Protein AF-A0A936I5L5-F1 (afdb_monomer_lite)

Foldseek 3Di:
DDPPPDDDDFADAALVRRGVDDQHFQDADPLPDPQFDSWHQHNNSHTDGAGQALVRRRVDDQHFADADCLVDPQFDRFHQHNVSDTDGWGDAALVRHRVDPQHFQDDDPLPDPQFDPWHQHNVSHTDGAGQALVRDRVDDQHFADADPLPDPQFDPWGQHNVSRTDGAGQALVRRRVDDQHFADADCLVDPQFDRWHQHNVSRTDGFGDQALVRHTVDPQHFQDDDPLPDPQFDPWHQHNVSHTDGAGQALVRRRVDDQHFADADPLPDPQFDPWHQHNNSRTDGAGQALVRDRVDDQHFPDADCLVDPQFPRWHQHNVSRTDGFGDAALVRHRVDPQHFQDADPLPDPQFDRWHQHNVSHTDGAGQALVRDRVDDLHFADFDCLVDPQFPRWHQHNVSHTDGFGDAAPVRHRPDPRHPPDDDDDDDDDDDDDDDDDDDDDDDD

Radius of gyration: 100.57 Å; chains: 1; bounding box: 207×75×296 Å

Secondary structure (DSSP, 8-state):
---TT----PPPB-TTS-BT-S--TTSB---S-TTEEEEEE-TTS-EEEEEB-TTS-BT-S--TTSB---S-TT-EEEEE-TTS-EEEEPPB-TTS-BT-S--TTSB---S-TTEEEEEE-TTS-EEEEEB-TTS-BT-S--TTSB---S-TTEEEEEE-TTS-EEEEEB-TTS-BT-S--TTSB---S-TTEEEEEE-TTS-EEEEEPB-TTS-BT-S--TTSB---S-TTEEEEEE-TTS-EEEEEB-TTS-BT-S--TTSB---S-TTEEEEEE-TTS-EEEEEB-TTS-BT-S--TTSB---S-TTEEEEEE-TTS-EEEEEPB-TTS-BT-S--TTSB-----TTEEEEEE-TTS-EEEEEB-TTS-BT-S--TTSB---S-TTEEEEEE-TTS-EEEEEPB-TTS-BT-S--TT------------------------

Sequence (444 aa):
MYDANCVCAGQLIDCLGVPGGAALPGTGCDDGLATTGNDVYDANCVCAGQLIDCLGVPGGAALPGTACDDLNPNSTNDTWSANCVCAGTLPNDCLGVPGGPAQPGTPCDDGLATTGNDVYQANCTCAGELIDCLGVPGGAALPGTACDDGLATTGNDVYGANCVCAGQLIDCLGVPGGAALPGTACDDNNPNSSNDVYGANCVCAGQFANDCLGVPGGPAQPGTPCDDGLATTGNDTWSANCVCEGQLIDCLGVPGGAALPGTACDDGLATTGNDVYGANCVCAGQLIDCLGVPGGAALPGTACDDNNPNSSNDVYGANCVCAGTLANDCLGVPGGPAQPGTPCDDGLATTGNDTWSANCVCAGLLIDCEGVAGGSALPGTACDDGNAGTANDTWSANCVCAGAAANDCLGVPGGPAQPGTSCDDGLPPPATIPGAPTACAKVN

pLDDT: mean 83.91, std 12.55, range [34.62, 96.75]

Structure (mmCIF, N/CA/C/O backbone):
data_AF-A0A936I5L5-F1
#
_entry.id   AF-A0A936I5L5-F1
#
loop_
_atom_site.group_PDB
_atom_site.id
_atom_site.type_symbol
_atom_site.label_atom_id
_atom_site.label_alt_id
_atom_site.label_comp_id
_atom_site.label_asym_id
_atom_site.label_entity_id
_atom_site.label_seq_id
_atom_site.pdbx_PDB_ins_code
_atom_site.Cartn_x
_atom_site.Cartn_y
_atom_site.Cartn_z
_atom_site.occupancy
_atom_site.B_iso_or_equiv
_atom_site.auth_seq_id
_atom_site.auth_comp_id
_atom_site.auth_asym_id
_atom_site.auth_atom_id
_atom_site.pdbx_PDB_model_num
ATOM 1 N N . MET A 1 1 ? -95.840 1.438 150.783 1.00 42.47 1 MET A N 1
ATOM 2 C CA . MET A 1 1 ? -96.775 1.394 151.931 1.00 42.47 1 MET A CA 1
ATOM 3 C C . MET A 1 1 ? -96.728 2.743 152.630 1.00 42.47 1 MET A C 1
ATOM 5 O O . MET A 1 1 ? -95.671 3.355 152.629 1.00 42.47 1 MET A O 1
ATOM 9 N N . TYR A 1 2 ? -97.886 3.218 153.084 1.00 43.47 2 TYR A N 1
ATOM 10 C CA . TYR A 1 2 ? -98.334 4.617 153.057 1.00 43.47 2 TYR A CA 1
ATOM 11 C C . TYR A 1 2 ? -98.387 5.258 154.455 1.00 43.47 2 TYR A C 1
ATOM 13 O O . TYR A 1 2 ? -98.542 4.536 155.439 1.00 43.47 2 TYR A O 1
ATOM 21 N N . ASP A 1 3 ? -98.306 6.592 154.538 1.00 61.50 3 ASP A N 1
ATOM 22 C CA . ASP A 1 3 ? -98.650 7.351 155.749 1.00 61.50 3 ASP A CA 1
ATOM 23 C C . ASP A 1 3 ? -100.172 7.572 155.872 1.00 61.50 3 ASP A C 1
ATOM 25 O O . ASP A 1 3 ? -100.956 7.088 155.049 1.00 61.50 3 ASP A O 1
ATOM 29 N N . ALA A 1 4 ? -100.589 8.289 156.922 1.00 52.69 4 ALA A N 1
ATOM 30 C CA . ALA A 1 4 ? -101.983 8.464 157.329 1.00 52.69 4 ALA A CA 1
ATOM 31 C C . ALA A 1 4 ? -102.921 9.115 156.280 1.00 52.69 4 ALA A C 1
ATOM 33 O O . ALA A 1 4 ? -104.102 9.259 156.582 1.00 52.69 4 ALA A O 1
ATOM 34 N N . ASN A 1 5 ? -102.447 9.462 155.070 1.00 62.66 5 ASN A N 1
ATOM 35 C CA . ASN A 1 5 ? -103.253 10.053 153.990 1.00 62.66 5 ASN A CA 1
ATOM 36 C C . ASN A 1 5 ? -103.140 9.370 152.596 1.00 62.66 5 ASN A C 1
ATOM 38 O O . ASN A 1 5 ? -103.572 9.960 151.609 1.00 62.66 5 ASN A O 1
ATOM 42 N N . CYS A 1 6 ? -102.634 8.134 152.478 1.00 52.62 6 CYS A N 1
ATOM 43 C CA . CYS A 1 6 ? -102.829 7.245 151.304 1.00 52.62 6 CYS A CA 1
ATOM 44 C C . CYS A 1 6 ? -102.639 7.840 149.868 1.00 52.62 6 CYS A C 1
ATOM 46 O O . CYS A 1 6 ? -103.594 7.887 149.092 1.00 52.62 6 CYS A O 1
ATOM 48 N N . VAL A 1 7 ? -101.400 8.158 149.441 1.00 53.16 7 VAL A N 1
ATOM 49 C CA . VAL A 1 7 ? -101.018 8.359 148.009 1.00 53.16 7 VAL A CA 1
ATOM 50 C C . VAL A 1 7 ? -99.809 7.491 147.587 1.00 53.16 7 VAL A C 1
ATOM 52 O O . VAL A 1 7 ? -98.846 7.364 148.340 1.00 53.16 7 VAL A O 1
ATOM 55 N N . CYS A 1 8 ? -99.881 6.850 146.402 1.00 43.16 8 CYS A N 1
ATOM 56 C CA . CYS A 1 8 ? -98.938 5.831 145.894 1.00 43.16 8 CYS A CA 1
ATOM 57 C C . CYS A 1 8 ? -97.943 6.419 144.891 1.00 43.16 8 CYS A C 1
ATOM 59 O O . CYS A 1 8 ? -98.369 7.066 143.938 1.00 43.16 8 CYS A O 1
ATOM 61 N N . ALA A 1 9 ? -96.656 6.096 145.026 1.00 53.78 9 ALA A N 1
ATOM 62 C CA . ALA A 1 9 ? -95.667 6.254 143.962 1.00 53.78 9 ALA A CA 1
ATOM 63 C C . ALA A 1 9 ? -95.043 4.881 143.654 1.00 53.78 9 ALA A C 1
ATOM 65 O O . ALA A 1 9 ? -94.424 4.274 144.528 1.00 53.78 9 ALA A O 1
ATOM 66 N N . GLY A 1 10 ? -95.249 4.375 142.433 1.00 59.03 10 GLY A N 1
ATOM 67 C CA . GLY A 1 10 ? -94.586 3.177 141.901 1.00 59.03 10 GLY A CA 1
ATOM 68 C C . GLY A 1 10 ? -93.343 3.546 141.085 1.00 59.03 10 GLY A C 1
ATOM 69 O O . GLY A 1 10 ? -93.296 4.620 140.492 1.00 59.03 10 GLY A O 1
ATOM 70 N N . GLN A 1 11 ? -92.335 2.671 141.071 1.00 66.12 11 GLN A N 1
ATOM 71 C CA . GLN A 1 11 ? -91.099 2.834 140.292 1.00 66.12 11 GLN A CA 1
ATOM 72 C C . GLN A 1 11 ? -91.207 2.139 138.922 1.00 66.12 11 GLN A C 1
ATOM 74 O O . GLN A 1 11 ? -91.893 1.125 138.796 1.00 66.12 11 GLN A O 1
ATOM 79 N N . LEU A 1 12 ? -90.528 2.691 137.909 1.00 71.25 12 LEU A N 1
ATOM 80 C CA . LEU A 1 12 ? -90.440 2.147 136.545 1.00 71.25 12 LEU A CA 1
ATOM 81 C C . LEU A 1 12 ? -89.649 0.820 136.530 1.00 71.25 12 LEU A C 1
ATOM 83 O O . LEU A 1 12 ? -88.666 0.697 137.258 1.00 71.25 12 LEU A O 1
ATOM 87 N N . ILE A 1 13 ? -90.070 -0.153 135.714 1.00 78.31 13 ILE A N 1
ATOM 88 C CA . ILE A 1 13 ? -89.390 -1.449 135.513 1.00 78.31 13 ILE A CA 1
ATOM 89 C C . ILE A 1 13 ? -88.448 -1.343 134.302 1.00 78.31 13 ILE A C 1
ATOM 91 O O . ILE A 1 13 ? -88.848 -0.780 133.285 1.00 78.31 13 ILE A O 1
ATOM 95 N N . ASP A 1 14 ? -87.218 -1.850 134.417 1.00 83.06 14 ASP A N 1
ATOM 96 C CA . ASP A 1 14 ? -86.221 -1.851 133.336 1.00 83.06 14 ASP A CA 1
ATOM 97 C C . ASP A 1 14 ? -86.415 -3.011 132.327 1.00 83.06 14 ASP A C 1
ATOM 99 O O . ASP A 1 14 ? -87.288 -3.866 132.494 1.00 83.06 14 ASP A O 1
ATOM 103 N N . CYS A 1 15 ? -85.607 -3.056 131.265 1.00 84.12 15 CYS A N 1
ATOM 104 C CA . CYS A 1 15 ? -85.666 -4.052 130.188 1.00 84.12 15 CYS A CA 1
ATOM 105 C C . CYS A 1 15 ? -85.334 -5.487 130.620 1.00 84.12 15 CYS A C 1
ATOM 107 O O . CYS A 1 15 ? -85.591 -6.422 129.864 1.00 84.12 15 CYS A O 1
ATOM 109 N N . LEU A 1 16 ? -84.819 -5.684 131.837 1.00 83.44 16 LEU A N 1
ATOM 110 C CA . LEU A 1 16 ? -84.604 -6.999 132.444 1.00 83.44 16 LEU A CA 1
ATOM 111 C C . LEU A 1 16 ? -85.686 -7.349 133.480 1.00 83.44 16 LEU A C 1
ATOM 113 O O . LEU A 1 16 ? -85.588 -8.370 134.162 1.00 83.44 16 LEU A O 1
ATOM 117 N N . GLY A 1 17 ? -86.736 -6.531 133.599 1.00 80.81 17 GLY A N 1
ATOM 118 C CA . GLY A 1 17 ? -87.852 -6.775 134.508 1.00 80.81 17 GLY A CA 1
ATOM 119 C C . GLY A 1 17 ? -87.592 -6.344 135.955 1.00 80.81 17 GLY A C 1
ATOM 120 O O . GLY A 1 17 ? -88.337 -6.754 136.848 1.00 80.81 17 GLY A O 1
ATOM 121 N N . VAL A 1 18 ? -86.572 -5.515 136.215 1.00 80.88 18 VAL A N 1
ATOM 122 C CA . VAL A 1 18 ? -86.185 -5.068 137.562 1.00 80.88 18 VAL A CA 1
ATOM 123 C C . VAL A 1 18 ? -86.748 -3.665 137.856 1.00 80.88 18 VAL A C 1
ATOM 125 O O . VAL A 1 18 ? -86.407 -2.705 137.160 1.00 80.88 18 VAL A O 1
ATOM 128 N N . PRO A 1 19 ? -87.590 -3.483 138.898 1.00 78.44 19 PRO A N 1
ATOM 129 C CA . PRO A 1 19 ? -88.039 -2.156 139.327 1.00 78.44 19 PRO A CA 1
ATOM 130 C C . PRO A 1 19 ? -86.857 -1.272 139.758 1.00 78.44 19 PRO A C 1
ATOM 132 O O . PRO A 1 19 ? -86.114 -1.630 140.670 1.00 78.44 19 PRO A O 1
ATOM 135 N N . GLY A 1 20 ? -86.681 -0.121 139.104 1.00 74.88 20 GLY A N 1
ATOM 136 C CA . GLY A 1 20 ? -85.562 0.801 139.334 1.00 74.88 20 GLY A CA 1
ATOM 137 C C . GLY A 1 20 ? -84.211 0.338 138.769 1.00 74.88 20 GLY A C 1
ATOM 138 O O . GLY A 1 20 ? -83.185 0.901 139.150 1.00 74.88 20 GLY A O 1
ATOM 139 N N . GLY A 1 21 ? -84.196 -0.684 137.909 1.00 79.44 21 GLY A N 1
ATOM 140 C CA . GLY A 1 21 ? -82.977 -1.208 137.295 1.00 79.44 21 GLY A CA 1
ATOM 141 C C . GLY A 1 21 ? -82.377 -0.295 136.215 1.00 79.44 21 GLY A C 1
ATOM 142 O O . GLY A 1 21 ? -83.000 0.663 135.755 1.00 79.44 21 GLY A O 1
ATOM 143 N N . ALA A 1 22 ? -81.119 -0.566 135.857 1.00 80.62 22 ALA A N 1
ATOM 144 C CA . ALA A 1 22 ? -80.325 0.287 134.974 1.00 80.62 22 ALA A CA 1
ATOM 145 C C . ALA A 1 22 ? -80.440 -0.077 133.485 1.00 80.62 22 ALA A C 1
ATOM 147 O O . ALA A 1 22 ? -79.975 0.704 132.662 1.00 80.62 22 ALA A O 1
ATOM 148 N N . ALA A 1 23 ? -81.033 -1.221 133.123 1.00 82.56 23 ALA A N 1
ATOM 149 C CA . ALA A 1 23 ? -81.134 -1.660 131.731 1.00 82.56 23 ALA A CA 1
ATOM 150 C C . ALA A 1 23 ? -82.311 -0.963 131.029 1.00 82.56 23 ALA A C 1
ATOM 152 O O . ALA A 1 23 ? -83.380 -1.534 130.875 1.00 82.56 23 ALA A O 1
ATOM 153 N N . LEU A 1 24 ? -82.160 0.306 130.661 1.00 84.62 24 LEU A N 1
ATOM 154 C CA . LEU A 1 24 ? -83.194 1.089 129.967 1.00 84.62 24 LEU A CA 1
ATOM 155 C C . LEU A 1 24 ? -82.969 1.083 128.441 1.00 84.62 24 LEU A C 1
ATOM 157 O O . LEU A 1 24 ? -81.857 0.782 128.000 1.00 84.62 24 LEU A O 1
ATOM 161 N N . PRO A 1 25 ? -83.966 1.452 127.614 1.00 85.81 25 PRO A N 1
ATOM 162 C CA . PRO A 1 25 ? -83.738 1.687 126.189 1.00 85.81 25 PRO A CA 1
ATOM 163 C C . PRO A 1 25 ? -82.539 2.619 125.946 1.00 85.81 25 PRO A C 1
ATOM 165 O O . PRO A 1 25 ? -82.420 3.668 126.583 1.00 85.81 25 PRO A O 1
ATOM 168 N N . GLY A 1 26 ? -81.639 2.219 125.049 1.00 82.44 26 GLY A N 1
ATOM 169 C CA . GLY A 1 26 ? -80.364 2.883 124.762 1.00 82.44 26 GLY A CA 1
ATOM 170 C C . GLY A 1 26 ? -79.184 2.429 125.629 1.00 82.44 26 GLY A C 1
ATOM 171 O O . GLY A 1 26 ? -78.067 2.891 125.406 1.00 82.44 26 GLY A O 1
ATOM 172 N N . THR A 1 27 ? -79.393 1.537 126.603 1.00 88.12 27 THR A N 1
ATOM 173 C CA . THR A 1 27 ? -78.286 0.914 127.347 1.00 88.12 27 THR A CA 1
ATOM 174 C C . THR A 1 27 ? -77.692 -0.263 126.589 1.00 88.12 27 THR A C 1
ATOM 176 O O . THR A 1 27 ? -78.403 -0.954 125.860 1.00 88.12 27 THR A O 1
ATOM 179 N N . GLY A 1 28 ? -76.380 -0.460 126.755 1.00 87.12 28 GLY A N 1
ATOM 180 C CA . GLY A 1 28 ? -75.639 -1.527 126.092 1.00 87.12 28 GLY A CA 1
ATOM 181 C C . GLY A 1 28 ? -76.108 -2.916 126.521 1.00 87.12 28 GLY A C 1
ATOM 182 O O . GLY A 1 28 ? -76.381 -3.154 127.701 1.00 87.12 28 GLY A O 1
ATOM 183 N N . CYS A 1 29 ? -76.177 -3.823 125.559 1.00 87.38 29 CYS A N 1
ATOM 184 C CA . CYS A 1 29 ? -76.529 -5.225 125.728 1.00 87.38 29 CYS A CA 1
ATOM 185 C C . CYS A 1 29 ? -75.674 -6.088 124.778 1.00 87.38 29 CYS A C 1
ATOM 187 O O . CYS A 1 29 ? -74.744 -5.569 124.168 1.00 87.38 29 CYS A O 1
ATOM 189 N N . ASP A 1 30 ? -75.929 -7.394 124.721 1.00 86.44 30 ASP A N 1
ATOM 190 C CA . ASP A 1 30 ? -75.299 -8.326 123.774 1.00 86.44 30 ASP A CA 1
ATOM 191 C C . ASP A 1 30 ? -76.419 -9.183 123.166 1.00 86.44 30 ASP A C 1
ATOM 193 O O . ASP A 1 30 ? -77.140 -9.865 123.907 1.00 86.44 30 ASP A O 1
ATOM 197 N N . ASP A 1 31 ? -76.629 -9.078 121.851 1.00 84.06 31 ASP A N 1
ATOM 198 C CA . ASP A 1 31 ? -77.681 -9.810 121.131 1.00 84.06 31 ASP A CA 1
ATOM 199 C C . ASP A 1 31 ? -77.252 -11.233 120.716 1.00 84.06 31 ASP A C 1
ATOM 201 O O . ASP A 1 31 ? -78.068 -12.024 120.228 1.00 84.06 31 ASP A O 1
ATOM 205 N N . GLY A 1 32 ? -75.989 -11.593 120.971 1.00 84.75 32 GLY A N 1
ATOM 206 C CA . GLY A 1 32 ? -75.395 -12.895 120.693 1.00 84.75 32 GLY A CA 1
ATOM 207 C C . GLY A 1 32 ? -75.057 -13.145 119.221 1.00 84.75 32 GLY A C 1
ATOM 208 O O . GLY A 1 32 ? -74.622 -14.254 118.885 1.00 84.75 32 GLY A O 1
ATOM 209 N N . LEU A 1 33 ? -75.247 -12.169 118.328 1.00 85.50 33 LEU A N 1
ATOM 210 C CA . LEU A 1 33 ? -74.921 -12.290 116.911 1.00 85.50 33 LEU A CA 1
ATOM 211 C C . LEU A 1 33 ? -73.531 -11.708 116.634 1.00 85.50 33 LEU A C 1
ATOM 213 O O . LEU A 1 33 ? -73.301 -10.509 116.674 1.00 85.50 33 LEU A O 1
ATOM 217 N N . ALA A 1 34 ? -72.591 -12.561 116.223 1.00 82.81 34 ALA A N 1
ATOM 218 C CA . ALA A 1 34 ? -71.220 -12.135 115.908 1.00 82.81 34 ALA A CA 1
ATOM 219 C C . ALA A 1 34 ? -71.104 -11.157 114.714 1.00 82.81 34 ALA A C 1
ATOM 221 O O . ALA A 1 34 ? -70.020 -10.645 114.443 1.00 82.81 34 ALA A O 1
ATOM 222 N N . THR A 1 35 ? -72.188 -10.942 113.961 1.00 81.62 35 THR A N 1
ATOM 223 C CA . THR A 1 35 ? -72.249 -10.032 112.804 1.00 81.62 35 THR A CA 1
ATOM 224 C C . THR A 1 35 ? -72.729 -8.627 113.161 1.00 81.62 35 THR A C 1
ATOM 226 O O . THR A 1 35 ? -72.735 -7.753 112.295 1.00 81.62 35 THR A O 1
ATOM 229 N N . THR A 1 36 ? -73.162 -8.406 114.398 1.00 86.12 36 THR A N 1
ATOM 230 C CA . THR A 1 36 ? -73.614 -7.114 114.912 1.00 86.12 36 THR A CA 1
ATOM 231 C C . THR A 1 36 ? -72.720 -6.670 116.065 1.00 86.12 36 THR A C 1
ATOM 233 O O . THR A 1 36 ? -72.005 -7.462 116.674 1.00 86.12 36 THR A O 1
ATOM 236 N N . GLY A 1 37 ? -72.667 -5.362 116.289 1.00 84.81 37 GLY A N 1
ATOM 237 C CA . GLY A 1 37 ? -71.994 -4.781 117.440 1.00 84.81 37 GLY A CA 1
ATOM 238 C C . GLY A 1 37 ? -72.646 -3.467 117.849 1.00 84.81 37 GLY A C 1
ATOM 239 O O . GLY A 1 37 ? -73.520 -2.943 117.153 1.00 84.81 37 GLY A O 1
ATOM 240 N N . ASN A 1 38 ? -72.178 -2.901 118.966 1.00 85.12 38 ASN A N 1
ATOM 241 C CA . ASN A 1 38 ? -72.827 -1.768 119.638 1.00 85.12 38 ASN A CA 1
ATOM 242 C C . ASN A 1 38 ? -74.298 -2.054 119.979 1.00 85.12 38 ASN A C 1
ATOM 244 O O . ASN A 1 38 ? -75.164 -1.200 119.772 1.00 85.12 38 ASN A O 1
ATOM 248 N N . ASP A 1 39 ? -74.577 -3.254 120.483 1.00 89.31 39 ASP A N 1
ATOM 249 C CA . ASP A 1 39 ? -75.942 -3.682 120.759 1.00 89.31 39 ASP A CA 1
ATOM 250 C C . ASP A 1 39 ? -76.525 -2.856 121.901 1.00 89.31 39 ASP A C 1
ATOM 252 O O . ASP A 1 39 ? -75.911 -2.666 122.957 1.00 89.31 39 ASP A O 1
ATOM 256 N N . VAL A 1 40 ? -77.723 -2.329 121.671 1.00 89.94 40 VAL A N 1
ATOM 257 C CA . VAL A 1 40 ? -78.466 -1.550 122.659 1.00 89.94 40 VAL A CA 1
ATOM 258 C C . VAL A 1 40 ? -79.896 -2.047 122.737 1.00 89.94 40 VAL A C 1
ATOM 260 O O . VAL A 1 40 ? -80.466 -2.510 121.749 1.00 89.94 40 VAL A O 1
ATOM 263 N N . TYR A 1 41 ? -80.500 -1.924 123.916 1.00 87.88 41 TYR A N 1
ATOM 264 C CA . TYR A 1 41 ? -81.931 -2.166 124.050 1.00 87.88 41 TYR A CA 1
ATOM 265 C C . TYR A 1 41 ? -82.714 -1.103 123.276 1.00 87.88 41 TYR A C 1
ATOM 267 O O . TYR A 1 41 ? -82.532 0.096 123.500 1.00 87.88 41 TYR A O 1
ATOM 275 N N . ASP A 1 42 ? -83.604 -1.522 122.382 1.00 86.62 42 ASP A N 1
ATOM 276 C CA . ASP A 1 42 ? -84.517 -0.612 121.698 1.00 86.62 42 ASP A CA 1
ATOM 277 C C . ASP A 1 42 ? -85.648 -0.127 122.632 1.00 86.62 42 ASP A C 1
ATOM 279 O O . ASP A 1 42 ? -85.732 -0.485 123.810 1.00 86.62 42 ASP A O 1
ATOM 283 N N . ALA A 1 43 ? -86.554 0.706 122.110 1.00 84.62 43 ALA A N 1
ATOM 284 C CA . ALA A 1 43 ? -87.695 1.220 122.875 1.00 84.62 43 ALA A CA 1
ATOM 285 C C . ALA A 1 43 ? -88.667 0.125 123.369 1.00 84.62 43 ALA A C 1
ATOM 287 O O . ALA A 1 43 ? -89.467 0.390 124.265 1.00 84.62 43 ALA A O 1
ATOM 288 N N . ASN A 1 44 ? -88.592 -1.083 122.803 1.00 87.31 44 ASN A N 1
ATOM 289 C CA . ASN A 1 44 ? -89.370 -2.260 123.184 1.00 87.31 44 ASN A CA 1
ATOM 290 C C . ASN A 1 44 ? -88.544 -3.269 124.002 1.00 87.31 44 ASN A C 1
ATOM 292 O O . ASN A 1 44 ? -89.009 -4.388 124.221 1.00 87.31 44 ASN A O 1
ATOM 296 N N . CYS A 1 45 ? -87.348 -2.885 124.461 1.00 85.81 45 CYS A N 1
ATOM 297 C CA . CYS A 1 45 ? -86.427 -3.731 125.215 1.00 85.81 45 CYS A CA 1
ATOM 298 C C . CYS A 1 45 ? -85.918 -4.968 124.453 1.00 85.81 45 CYS A C 1
ATOM 300 O O . CYS A 1 45 ? -85.563 -5.974 125.066 1.00 85.81 45 CYS A O 1
ATOM 302 N N . VAL A 1 46 ? -85.832 -4.892 123.124 1.00 88.88 46 VAL A N 1
ATOM 303 C CA . VAL A 1 46 ? -85.125 -5.883 122.303 1.00 88.88 46 VAL A CA 1
ATOM 304 C C . VAL A 1 46 ? -83.661 -5.475 122.198 1.00 88.88 46 VAL A C 1
ATOM 306 O O . VAL A 1 46 ? -83.366 -4.338 121.837 1.00 88.88 46 VAL A O 1
ATOM 309 N N . CYS A 1 47 ? -82.749 -6.393 122.512 1.00 88.06 47 CYS A N 1
ATOM 310 C CA . CYS A 1 47 ? -81.327 -6.185 122.275 1.00 88.06 47 CYS A CA 1
ATOM 311 C C . CYS A 1 47 ? -81.008 -6.455 120.803 1.00 88.06 47 CYS A C 1
ATOM 313 O O . CYS A 1 47 ? -81.264 -7.560 120.324 1.00 88.06 47 CYS A O 1
ATOM 315 N N . ALA A 1 48 ? -80.499 -5.450 120.095 1.00 87.81 48 ALA A N 1
ATOM 316 C CA . ALA A 1 48 ? -80.041 -5.590 118.719 1.00 87.81 48 ALA A CA 1
ATOM 317 C C . ALA A 1 48 ? -78.882 -4.628 118.437 1.00 87.81 48 ALA A C 1
ATOM 319 O O . ALA A 1 48 ? -78.895 -3.480 118.896 1.00 87.81 48 ALA A O 1
ATOM 320 N N . GLY A 1 49 ? -77.906 -5.087 117.660 1.00 86.00 49 GLY A N 1
ATOM 321 C CA . GLY A 1 49 ? -76.778 -4.276 117.214 1.00 86.00 49 GLY A CA 1
ATOM 322 C C . GLY A 1 49 ? -76.871 -3.734 115.798 1.00 86.00 49 GLY A C 1
ATOM 323 O O . GLY A 1 49 ? -77.775 -4.028 115.013 1.00 86.00 49 GLY A O 1
ATOM 324 N N . GLN A 1 50 ? -75.879 -2.916 115.460 1.00 87.69 50 GLN A N 1
ATOM 325 C CA . GLN A 1 50 ? -75.639 -2.459 114.096 1.00 87.69 50 GLN A CA 1
ATOM 326 C C . GLN A 1 50 ? -74.784 -3.489 113.361 1.00 87.69 50 GLN A C 1
ATOM 328 O O . GLN A 1 50 ? -73.848 -4.037 113.942 1.00 87.69 50 GLN A O 1
ATOM 333 N N . LEU A 1 51 ? -75.074 -3.727 112.078 1.00 86.31 51 LEU A N 1
ATOM 334 C CA . LEU A 1 51 ? -74.272 -4.626 111.246 1.00 86.31 51 LEU A CA 1
ATOM 335 C C . LEU A 1 51 ? -72.807 -4.168 111.240 1.00 86.31 51 LEU A C 1
ATOM 337 O O . LEU A 1 51 ? -72.526 -2.992 111.001 1.00 86.31 51 LEU A O 1
ATOM 341 N N . ILE A 1 52 ? -71.893 -5.096 111.500 1.00 86.50 52 ILE A N 1
ATOM 342 C CA . ILE A 1 52 ? -70.454 -4.871 111.390 1.00 86.50 52 ILE A CA 1
ATOM 343 C C . ILE A 1 52 ? -70.081 -4.841 109.903 1.00 86.50 52 ILE A C 1
ATOM 345 O O . ILE A 1 52 ? -70.399 -5.770 109.160 1.00 86.50 52 ILE A O 1
ATOM 349 N N . ASP A 1 53 ? -69.437 -3.760 109.462 1.00 88.12 53 ASP A N 1
ATOM 350 C CA . ASP A 1 53 ? -68.969 -3.609 108.083 1.00 88.12 53 ASP A CA 1
ATOM 351 C C . ASP A 1 53 ? -67.692 -4.433 107.802 1.00 88.12 53 ASP A C 1
ATOM 353 O O . ASP A 1 53 ? -67.123 -5.073 108.689 1.00 88.12 53 ASP A O 1
ATOM 357 N N . CYS A 1 54 ? -67.205 -4.427 106.560 1.00 88.31 54 CYS A N 1
ATOM 358 C CA . CYS A 1 54 ? -66.028 -5.193 106.145 1.00 88.31 54 CYS A CA 1
ATOM 359 C C . CYS A 1 54 ? -64.704 -4.740 106.786 1.00 88.31 54 CYS A C 1
ATOM 361 O O . CYS A 1 54 ? -63.703 -5.447 106.668 1.00 88.31 54 CYS A O 1
ATOM 363 N N . LEU A 1 55 ? -64.686 -3.598 107.481 1.00 88.00 55 LEU A N 1
ATOM 364 C CA . LEU A 1 55 ? -63.550 -3.123 108.274 1.00 88.00 55 LEU A CA 1
ATOM 365 C C . LEU A 1 55 ? -63.709 -3.432 109.771 1.00 88.00 55 LEU A C 1
ATOM 367 O O . LEU A 1 55 ? -62.866 -3.028 110.574 1.00 88.00 55 LEU A O 1
ATOM 371 N N . GLY A 1 56 ? -64.758 -4.160 110.161 1.00 85.38 56 GLY A N 1
ATOM 372 C CA . GLY A 1 56 ? -65.015 -4.507 111.553 1.00 85.38 56 GLY A CA 1
ATOM 373 C C . GLY A 1 56 ? -65.692 -3.389 112.350 1.00 85.38 56 GLY A C 1
ATOM 374 O O . GLY A 1 56 ? -65.670 -3.434 113.580 1.00 85.38 56 GLY A O 1
ATOM 375 N N . VAL A 1 57 ? -66.283 -2.387 111.690 1.00 87.62 57 VAL A N 1
ATOM 376 C CA . VAL A 1 57 ? -66.927 -1.242 112.349 1.00 87.62 57 VAL A CA 1
ATOM 377 C C . VAL A 1 57 ? -68.449 -1.447 112.394 1.00 87.62 57 VAL A C 1
ATOM 379 O O . VAL A 1 57 ? -69.083 -1.496 111.336 1.00 87.62 57 VAL A O 1
ATOM 382 N N . PRO A 1 58 ? -69.079 -1.532 113.584 1.00 87.06 58 PRO A N 1
ATOM 383 C CA . PRO A 1 58 ? -70.537 -1.562 113.689 1.00 87.06 58 PRO A CA 1
ATOM 384 C C . PRO A 1 58 ? -71.158 -0.283 113.114 1.00 87.06 58 PRO A C 1
ATOM 386 O O . PRO A 1 58 ? -70.773 0.823 113.498 1.00 87.06 58 PRO A O 1
ATOM 389 N N . GLY A 1 59 ? -72.094 -0.433 112.172 1.00 82.44 59 GLY A N 1
ATOM 390 C CA . GLY A 1 59 ? -72.731 0.680 111.459 1.00 82.44 59 GLY A CA 1
ATOM 391 C C . GLY A 1 59 ? -71.835 1.371 110.426 1.00 82.44 59 GLY A C 1
ATOM 392 O O . GLY A 1 59 ? -72.168 2.465 109.966 1.00 82.44 59 GLY A O 1
ATOM 393 N N . GLY A 1 60 ? -70.693 0.769 110.083 1.00 86.69 60 GLY A N 1
ATOM 394 C CA . GLY A 1 60 ? -69.749 1.320 109.121 1.00 86.69 60 GLY A CA 1
ATOM 395 C C . GLY A 1 60 ? -70.240 1.270 107.667 1.00 86.69 60 GLY A C 1
ATOM 396 O O . GLY A 1 60 ? -71.217 0.602 107.323 1.00 86.69 60 GLY A O 1
ATOM 397 N N . ALA A 1 61 ? -69.574 2.038 106.802 1.00 87.38 61 ALA A N 1
ATOM 398 C CA . ALA A 1 61 ? -69.972 2.227 105.406 1.00 87.38 61 ALA A CA 1
ATOM 399 C C . ALA A 1 61 ? -69.325 1.223 104.433 1.00 87.38 61 ALA A C 1
ATOM 401 O O . ALA A 1 61 ? -69.707 1.205 103.264 1.00 87.38 61 ALA A O 1
ATOM 402 N N . ALA A 1 62 ? -68.356 0.412 104.876 1.00 89.31 62 ALA A N 1
ATOM 403 C CA . ALA A 1 62 ? -67.663 -0.562 104.031 1.00 89.31 62 ALA A CA 1
ATOM 404 C C . ALA A 1 62 ? -68.496 -1.844 103.880 1.00 89.31 62 ALA A C 1
ATOM 406 O O . ALA A 1 62 ? -68.181 -2.883 104.454 1.00 89.31 62 ALA A O 1
ATOM 407 N N . LEU A 1 63 ? -69.602 -1.765 103.146 1.00 88.81 63 LEU A N 1
ATOM 408 C CA . LEU A 1 63 ? -70.511 -2.889 102.924 1.00 88.81 63 LEU A CA 1
ATOM 409 C C . LEU A 1 63 ? -70.200 -3.590 101.593 1.00 88.81 63 LEU A C 1
ATOM 411 O O . LEU A 1 63 ? -69.678 -2.956 100.675 1.00 88.81 63 LEU A O 1
ATOM 415 N N . PRO A 1 64 ? -70.562 -4.876 101.423 1.00 89.75 64 PRO A N 1
ATOM 416 C CA . PRO A 1 64 ? -70.476 -5.529 100.123 1.00 89.75 64 PRO A CA 1
ATOM 417 C C . PRO A 1 64 ? -71.119 -4.690 99.004 1.00 89.75 64 PRO A C 1
ATOM 419 O O . PRO A 1 64 ? -72.263 -4.251 99.118 1.00 89.75 64 PRO A O 1
ATOM 422 N N . GLY A 1 65 ? -70.372 -4.467 97.924 1.00 85.31 65 GLY A N 1
ATOM 423 C CA . GLY A 1 65 ? -70.744 -3.634 96.781 1.00 85.31 65 GLY A CA 1
ATOM 424 C C . GLY A 1 65 ? -70.331 -2.162 96.881 1.00 85.31 65 GLY A C 1
ATOM 425 O O . GLY A 1 65 ? -70.440 -1.452 95.883 1.00 85.31 65 GLY A O 1
ATOM 426 N N . THR A 1 66 ? -69.839 -1.678 98.029 1.00 91.00 66 THR A N 1
ATOM 427 C CA . THR A 1 66 ? -69.281 -0.320 98.120 1.00 91.00 66 THR A CA 1
ATOM 428 C C . THR A 1 66 ? -67.850 -0.279 97.594 1.00 91.00 66 THR A C 1
ATOM 430 O O . THR A 1 66 ? -67.142 -1.288 97.613 1.00 91.00 66 THR A O 1
ATOM 433 N N . ALA A 1 67 ? -67.421 0.899 97.135 1.00 90.00 67 ALA A N 1
ATOM 434 C CA . ALA A 1 67 ? -66.065 1.106 96.641 1.00 90.00 67 ALA A CA 1
ATOM 435 C C . ALA A 1 67 ? -65.014 0.865 97.739 1.00 90.00 67 ALA A C 1
ATOM 437 O O . ALA A 1 67 ? -65.253 1.144 98.920 1.00 90.00 67 ALA A O 1
ATOM 438 N N . CYS A 1 68 ? -63.855 0.366 97.332 1.00 91.12 68 CYS A N 1
ATOM 439 C CA . CYS A 1 68 ? -62.673 0.175 98.165 1.00 91.12 68 CYS A CA 1
ATOM 440 C C . CYS A 1 68 ? -61.409 0.442 97.323 1.00 91.12 68 CYS A C 1
ATOM 442 O O . CYS A 1 68 ? -61.538 0.898 96.194 1.00 91.12 68 CYS A O 1
ATOM 444 N N . ASP A 1 69 ? -60.213 0.241 97.872 1.00 88.69 69 ASP A N 1
ATOM 445 C CA . ASP A 1 69 ? -58.941 0.303 97.133 1.00 88.69 69 ASP A CA 1
ATOM 446 C C . ASP A 1 69 ? -58.176 -0.982 97.466 1.00 88.69 69 ASP A C 1
ATOM 448 O O . ASP A 1 69 ? -57.852 -1.220 98.636 1.00 88.69 69 ASP A O 1
ATOM 452 N N . ASP A 1 70 ? -57.975 -1.851 96.473 1.00 86.69 70 ASP A N 1
ATOM 453 C CA . ASP A 1 70 ? -57.271 -3.129 96.646 1.00 86.69 70 ASP A CA 1
ATOM 454 C C . ASP A 1 70 ? -55.738 -2.983 96.545 1.00 86.69 70 ASP A C 1
ATOM 456 O O . ASP A 1 70 ? -55.003 -3.973 96.633 1.00 86.69 70 ASP A O 1
ATOM 460 N N . LEU A 1 71 ? -55.257 -1.739 96.419 1.00 87.50 71 LEU A N 1
ATOM 461 C CA . LEU A 1 71 ? -53.867 -1.323 96.241 1.00 87.50 71 LEU A CA 1
ATOM 462 C C . LEU A 1 71 ? -53.210 -1.861 94.964 1.00 87.50 71 LEU A C 1
ATOM 464 O O . LEU A 1 71 ? -51.988 -1.751 94.808 1.00 87.50 71 LEU A O 1
ATOM 468 N N . ASN A 1 72 ? -53.986 -2.423 94.036 1.00 82.50 72 ASN A N 1
ATOM 469 C CA . ASN A 1 72 ? -53.509 -2.798 92.720 1.00 82.50 72 ASN A CA 1
ATOM 470 C C . ASN A 1 72 ? -53.745 -1.633 91.743 1.00 82.50 72 ASN A C 1
ATOM 472 O O . ASN A 1 72 ? -54.862 -1.392 91.309 1.00 82.50 72 ASN A O 1
ATOM 476 N N . PRO A 1 73 ? -52.698 -0.924 91.292 1.00 81.81 73 PRO A N 1
ATOM 477 C CA . PRO A 1 73 ? -52.876 0.209 90.382 1.00 81.81 73 PRO A CA 1
ATOM 478 C C . PRO A 1 73 ? -53.399 -0.189 88.988 1.00 81.81 73 PRO A C 1
ATOM 480 O O . PRO A 1 73 ? -53.691 0.691 88.181 1.00 81.81 73 PRO A O 1
ATOM 483 N N . ASN A 1 74 ? -53.472 -1.491 88.678 1.00 79.94 74 ASN A N 1
ATOM 484 C CA . ASN A 1 74 ? -53.923 -2.010 87.386 1.00 79.94 74 ASN A CA 1
ATOM 485 C C . ASN A 1 74 ? -55.385 -2.480 87.387 1.00 79.94 74 ASN A C 1
ATOM 487 O O . ASN A 1 74 ? -55.907 -2.816 86.322 1.00 79.94 74 ASN A O 1
ATOM 491 N N . SER A 1 75 ? -56.032 -2.571 88.548 1.00 83.38 75 SER A N 1
ATOM 492 C CA . SER A 1 75 ? -57.457 -2.873 88.652 1.00 83.38 75 SER A CA 1
ATOM 493 C C . SER A 1 75 ? -58.277 -1.583 88.548 1.00 83.38 75 SER A C 1
ATOM 495 O O . SER A 1 75 ? -57.798 -0.465 88.735 1.00 83.38 75 SER A O 1
ATOM 497 N N . THR A 1 76 ? -59.532 -1.734 88.141 1.00 83.62 76 THR A N 1
ATOM 498 C CA . THR A 1 76 ? -60.520 -0.655 88.110 1.00 83.62 76 THR A CA 1
ATOM 499 C C . THR A 1 76 ? -61.814 -1.148 88.748 1.00 83.62 76 THR A C 1
ATOM 501 O O . THR A 1 76 ? -62.114 -2.343 88.690 1.00 83.62 76 THR A O 1
ATOM 504 N N . ASN A 1 77 ? -62.620 -0.238 89.301 1.00 86.50 77 ASN A N 1
ATOM 505 C CA . ASN A 1 77 ? -63.881 -0.558 89.988 1.00 86.50 77 ASN A CA 1
ATOM 506 C C . ASN A 1 77 ? -63.722 -1.515 91.184 1.00 86.50 77 ASN A C 1
ATOM 508 O O . ASN A 1 77 ? -64.462 -2.490 91.323 1.00 86.50 77 ASN A O 1
ATOM 512 N N . ASP A 1 78 ? -62.771 -1.212 92.056 1.00 90.19 78 ASP A N 1
ATOM 513 C CA . ASP A 1 78 ? -62.531 -1.920 93.309 1.00 90.19 78 ASP A CA 1
ATOM 514 C C . ASP A 1 78 ? -63.763 -1.859 94.216 1.00 90.19 78 ASP A C 1
ATOM 516 O O . ASP A 1 78 ? -64.226 -0.783 94.609 1.00 90.19 78 ASP A O 1
ATOM 520 N N . THR A 1 79 ? -64.321 -3.026 94.542 1.00 92.19 79 THR A N 1
ATOM 521 C CA . THR A 1 79 ? -65.502 -3.135 95.406 1.00 92.19 79 THR A CA 1
ATOM 522 C C . THR A 1 79 ? -65.330 -4.221 96.456 1.00 92.19 79 THR A C 1
ATOM 524 O O . THR A 1 79 ? -64.634 -5.219 96.253 1.00 92.19 79 THR A O 1
ATOM 527 N N . TRP A 1 80 ? -65.983 -4.040 97.603 1.00 90.44 80 TRP A N 1
ATOM 528 C CA . TRP A 1 80 ? -66.067 -5.089 98.613 1.00 90.44 80 TRP A CA 1
ATOM 529 C C . TRP A 1 80 ? -66.944 -6.235 98.111 1.00 90.44 80 TRP A C 1
ATOM 531 O O . TRP A 1 80 ? -68.108 -6.046 97.764 1.00 90.44 80 TRP A O 1
ATOM 541 N N . SER A 1 81 ? -66.415 -7.453 98.106 1.00 88.94 81 SER A N 1
ATOM 542 C CA . SER A 1 81 ? -67.207 -8.652 97.827 1.00 88.94 81 SER A CA 1
ATOM 543 C C . SER A 1 81 ? -68.132 -9.020 98.996 1.00 88.94 81 SER A C 1
ATOM 545 O O . SER A 1 81 ? -67.980 -8.533 100.115 1.00 88.94 81 SER A O 1
ATOM 547 N N . ALA A 1 82 ? -69.059 -9.957 98.764 1.00 86.50 82 ALA A N 1
ATOM 548 C CA . ALA A 1 82 ? -69.923 -10.520 99.810 1.00 86.50 82 ALA A CA 1
ATOM 549 C C . ALA A 1 82 ? -69.148 -11.173 100.974 1.00 86.50 82 ALA A C 1
ATOM 551 O O . ALA A 1 82 ? -69.687 -11.299 102.067 1.00 86.50 82 ALA A O 1
ATOM 552 N N . ASN A 1 83 ? -67.886 -11.553 100.744 1.00 87.38 83 ASN A N 1
ATOM 553 C CA . ASN A 1 83 ? -66.990 -12.124 101.751 1.00 87.38 83 ASN A CA 1
ATOM 554 C C . ASN A 1 83 ? -66.007 -11.087 102.323 1.00 87.38 83 ASN A C 1
ATOM 556 O O . ASN A 1 83 ? -64.981 -11.472 102.878 1.00 87.38 83 ASN A O 1
ATOM 560 N N . CYS A 1 84 ? -66.275 -9.788 102.147 1.00 88.38 84 CYS A N 1
ATOM 561 C CA . CYS A 1 84 ? -65.422 -8.699 102.623 1.00 88.38 84 CYS A CA 1
ATOM 562 C C . CYS A 1 84 ? -63.969 -8.773 102.131 1.00 88.38 84 CYS A C 1
ATOM 564 O O . CYS A 1 84 ? -63.023 -8.468 102.851 1.00 88.38 84 CYS A O 1
ATOM 566 N N . VAL A 1 85 ? -63.798 -9.145 100.864 1.00 90.19 85 VAL A N 1
ATOM 567 C CA . VAL A 1 85 ? -62.536 -8.987 100.130 1.00 90.19 85 VAL A CA 1
ATOM 568 C C . VAL A 1 85 ? -62.673 -7.782 99.214 1.00 90.19 85 VAL A C 1
ATOM 570 O O . VAL A 1 85 ? -63.601 -7.766 98.404 1.00 90.19 85 VAL A O 1
ATOM 573 N N . CYS A 1 86 ? -61.779 -6.806 99.347 1.00 89.94 86 CYS A N 1
ATOM 574 C CA . CYS A 1 86 ? -61.648 -5.707 98.401 1.00 89.94 86 CYS A CA 1
ATOM 575 C C . CYS A 1 86 ? -60.866 -6.186 97.174 1.00 89.94 86 CYS A C 1
ATOM 577 O O . CYS A 1 86 ? -59.739 -6.658 97.319 1.00 89.94 86 CYS A O 1
ATOM 579 N N . ALA A 1 87 ? -61.483 -6.120 95.996 1.00 87.19 87 ALA A N 1
ATOM 580 C CA . ALA A 1 87 ? -60.841 -6.459 94.732 1.00 87.19 87 ALA A CA 1
ATOM 581 C C . ALA A 1 87 ? -61.488 -5.676 93.584 1.00 87.19 87 ALA A C 1
ATOM 583 O O . ALA A 1 87 ? -62.710 -5.493 93.564 1.00 87.19 87 ALA A O 1
ATOM 584 N N . GLY A 1 88 ? -60.682 -5.250 92.618 1.00 83.94 88 GLY A N 1
ATOM 585 C CA . GLY A 1 88 ? -61.153 -4.660 91.371 1.00 83.94 88 GLY A CA 1
ATOM 586 C C . GLY A 1 88 ? -61.142 -5.605 90.178 1.00 83.94 88 GLY A C 1
ATOM 587 O O . GLY A 1 88 ? -60.774 -6.778 90.244 1.00 83.94 88 GLY A O 1
ATOM 588 N N . THR A 1 89 ? -61.565 -5.061 89.041 1.00 82.50 89 THR A N 1
ATOM 589 C CA . THR A 1 89 ? -61.569 -5.734 87.739 1.00 82.50 89 THR A CA 1
ATOM 590 C C . THR A 1 89 ? -60.369 -5.287 86.910 1.00 82.50 89 THR A C 1
ATOM 592 O O . THR A 1 89 ? -60.167 -4.092 86.692 1.00 82.50 89 THR A O 1
ATOM 595 N N . LEU A 1 90 ? -59.556 -6.240 86.446 1.00 79.12 90 LEU A N 1
ATOM 596 C CA . LEU A 1 90 ? -58.461 -5.958 85.514 1.00 79.12 90 LEU A CA 1
ATOM 597 C C . LEU A 1 90 ? -59.028 -5.707 84.104 1.00 79.12 90 LEU A C 1
ATOM 599 O O . LEU A 1 90 ? -59.946 -6.427 83.698 1.00 79.12 90 LEU A O 1
ATOM 603 N N . PRO A 1 91 ? -58.489 -4.745 83.331 1.00 79.94 91 PRO A N 1
ATOM 604 C CA . PRO A 1 91 ? -58.819 -4.600 81.919 1.00 79.94 91 PRO A CA 1
ATOM 605 C C . PRO A 1 91 ? -58.575 -5.900 81.144 1.00 79.94 91 PRO A C 1
ATOM 607 O O . PRO A 1 91 ? -57.627 -6.638 81.427 1.00 79.94 91 PRO A O 1
ATOM 610 N N . ASN A 1 92 ? -59.425 -6.169 80.153 1.00 83.75 92 ASN A N 1
ATOM 611 C CA . ASN A 1 92 ? -59.218 -7.286 79.237 1.00 83.75 92 ASN A CA 1
ATOM 612 C C . ASN A 1 92 ? -57.977 -7.041 78.374 1.00 83.75 92 ASN A C 1
ATOM 614 O O . ASN A 1 92 ? -57.772 -5.933 77.878 1.00 83.75 92 ASN A O 1
ATOM 618 N N . ASP A 1 93 ? -57.187 -8.089 78.165 1.00 86.06 93 ASP A N 1
ATOM 619 C CA . ASP A 1 93 ? -56.151 -8.119 77.139 1.00 86.06 93 ASP A CA 1
ATOM 620 C C . ASP A 1 93 ? -56.770 -8.229 75.726 1.00 86.06 93 ASP A C 1
ATOM 622 O O . ASP A 1 93 ? -57.993 -8.294 75.558 1.00 86.06 93 ASP A O 1
ATOM 626 N N . CYS A 1 94 ? -55.938 -8.255 74.685 1.00 88.56 94 CYS A N 1
ATOM 627 C CA . CYS A 1 94 ? -56.379 -8.329 73.291 1.00 88.56 94 CYS A CA 1
ATOM 628 C C . CYS A 1 94 ? -57.067 -9.654 72.914 1.00 88.56 94 CYS A C 1
ATOM 630 O O . CYS A 1 94 ? -57.679 -9.734 71.850 1.00 88.56 94 CYS A O 1
ATOM 632 N N . LEU A 1 95 ? -57.025 -10.671 73.782 1.00 87.88 95 LEU A N 1
ATOM 633 C CA . LEU A 1 95 ? -57.767 -11.927 73.640 1.00 87.88 95 LEU A CA 1
ATOM 634 C C . LEU A 1 95 ? -59.038 -11.965 74.505 1.00 87.88 95 LEU A C 1
ATOM 636 O O . LEU A 1 95 ? -59.728 -12.985 74.549 1.00 87.88 95 LEU A O 1
ATOM 640 N N . GLY A 1 96 ? -59.380 -10.862 75.175 1.00 85.25 96 GLY A N 1
ATOM 641 C CA . GLY A 1 96 ? -60.563 -10.766 76.024 1.00 85.25 96 GLY A CA 1
ATOM 642 C C . GLY A 1 96 ? -60.379 -11.366 77.419 1.00 85.25 96 GLY A C 1
ATOM 643 O O . GLY A 1 96 ? -61.376 -11.584 78.107 1.00 85.25 96 GLY A O 1
ATOM 644 N N . VAL A 1 97 ? -59.143 -11.640 77.846 1.00 84.69 97 VAL A N 1
ATOM 645 C CA . VAL A 1 97 ? -58.826 -12.199 79.166 1.00 84.69 97 VAL A C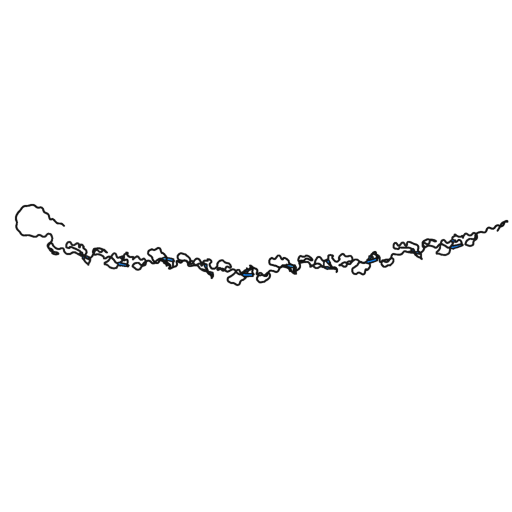A 1
ATOM 646 C C . VAL A 1 97 ? -58.487 -11.059 80.137 1.00 84.69 97 VAL A C 1
ATOM 648 O O . VAL A 1 97 ? -57.504 -10.349 79.909 1.00 84.69 97 VAL A O 1
ATOM 651 N N . PRO A 1 98 ? -59.248 -10.862 81.233 1.00 82.94 98 PRO A N 1
ATOM 652 C CA . PRO A 1 98 ? -58.919 -9.870 82.258 1.00 82.94 98 PRO A CA 1
ATOM 653 C C . PRO A 1 98 ? -57.501 -10.074 82.805 1.00 82.94 98 PRO A C 1
ATOM 655 O O . PRO A 1 98 ? -57.189 -11.141 83.335 1.00 82.94 98 PRO A O 1
ATOM 658 N N . GLY A 1 99 ? -56.637 -9.064 82.677 1.00 78.06 99 GLY A N 1
ATOM 659 C CA . GLY A 1 99 ? -55.246 -9.131 83.142 1.00 78.06 99 GLY A CA 1
ATOM 660 C C . GLY A 1 99 ? -54.353 -10.117 82.382 1.00 78.06 99 GLY A C 1
ATOM 661 O O . GLY A 1 99 ? -53.299 -10.496 82.892 1.00 78.06 99 GLY A O 1
ATOM 662 N N . GLY A 1 100 ? -54.776 -10.568 81.200 1.00 83.81 100 GLY A N 1
ATOM 663 C CA . GLY A 1 100 ? -54.013 -11.510 80.395 1.00 83.81 100 GLY A CA 1
ATOM 664 C C . GLY A 1 100 ? -52.743 -10.904 79.766 1.00 83.81 100 GLY A C 1
ATOM 665 O O . GLY A 1 100 ? -52.546 -9.683 79.766 1.00 83.81 100 GLY A O 1
ATOM 666 N N . PRO A 1 101 ? -51.837 -11.760 79.256 1.00 84.94 101 PRO A N 1
ATOM 667 C CA . PRO A 1 101 ? -50.542 -11.337 78.734 1.00 84.94 101 PRO A CA 1
ATOM 668 C C . PRO A 1 101 ? -50.603 -10.722 77.328 1.00 84.94 101 PRO A C 1
ATOM 670 O O . PRO A 1 101 ? -49.603 -10.150 76.908 1.00 84.94 101 PRO A O 1
ATOM 673 N N . ALA A 1 102 ? -51.712 -10.828 76.584 1.00 89.06 102 ALA A N 1
ATOM 674 C CA . ALA A 1 102 ? -51.798 -10.361 75.197 1.00 89.06 102 ALA A CA 1
ATOM 675 C C . ALA A 1 102 ? -52.074 -8.848 75.120 1.00 89.06 102 ALA A C 1
ATOM 677 O O . ALA A 1 102 ? -53.175 -8.415 74.797 1.00 89.06 102 ALA A O 1
ATOM 678 N N . GLN A 1 103 ? -51.090 -8.022 75.465 1.00 88.56 103 GLN A N 1
ATOM 679 C CA . GLN A 1 103 ? -51.207 -6.558 75.460 1.00 88.56 103 GLN A CA 1
ATOM 680 C C . GLN A 1 103 ? -50.658 -5.944 74.161 1.00 88.56 103 GLN A C 1
ATOM 682 O O . GLN A 1 103 ? -49.861 -6.592 73.476 1.00 88.56 103 GLN A O 1
ATOM 687 N N . PRO A 1 104 ? -51.012 -4.692 73.811 1.00 90.88 104 PRO A N 1
ATOM 688 C CA . PRO A 1 104 ? -50.348 -3.987 72.721 1.00 90.88 104 PRO A CA 1
ATOM 689 C C . PRO A 1 104 ? -48.816 -4.015 72.859 1.00 90.88 104 PRO A C 1
ATOM 691 O O . PRO A 1 104 ? -48.277 -3.756 73.933 1.00 90.88 104 PRO A O 1
ATOM 694 N N . GLY A 1 105 ? -48.120 -4.353 71.774 1.00 88.00 105 GLY A N 1
ATOM 695 C CA . GLY A 1 105 ? -46.672 -4.567 71.729 1.00 88.00 105 GLY A CA 1
ATOM 696 C C . GLY A 1 105 ? -46.217 -5.990 72.069 1.00 88.00 105 GLY A C 1
ATOM 697 O O . GLY A 1 105 ? -45.033 -6.287 71.931 1.00 88.00 105 GLY A O 1
ATOM 698 N N . THR A 1 106 ? -47.117 -6.882 72.495 1.00 92.19 106 THR A N 1
ATOM 699 C CA . THR A 1 106 ? -46.772 -8.298 72.705 1.00 92.19 106 THR A CA 1
ATOM 700 C C . THR A 1 106 ? -46.833 -9.094 71.399 1.00 92.19 106 THR A C 1
ATOM 702 O O . THR A 1 106 ? -47.646 -8.746 70.537 1.00 92.19 106 THR A O 1
ATOM 705 N N . PRO A 1 107 ? -45.994 -10.140 71.239 1.00 92.12 107 PRO A N 1
ATOM 706 C CA . PRO A 1 107 ? -45.959 -10.938 70.018 1.00 92.12 107 PRO A CA 1
ATOM 707 C C . PRO A 1 107 ? -47.287 -11.636 69.722 1.00 92.12 107 PRO A C 1
ATOM 709 O O . PRO A 1 107 ? -47.946 -12.156 70.626 1.00 92.12 107 PRO A O 1
ATOM 712 N N . CYS A 1 108 ? -47.639 -11.697 68.446 1.00 92.88 108 CYS A N 1
ATOM 713 C CA . CYS A 1 108 ? -48.776 -12.446 67.923 1.00 92.88 108 CYS A CA 1
ATOM 714 C C . CYS A 1 108 ? -48.410 -13.069 66.559 1.00 92.88 108 CYS A C 1
ATOM 716 O O . CYS A 1 108 ? -47.231 -13.122 66.225 1.00 92.88 108 CYS A O 1
ATOM 718 N N . ASP A 1 109 ? -49.385 -13.616 65.831 1.00 91.06 109 ASP A N 1
ATOM 719 C CA . ASP A 1 109 ? -49.234 -14.102 64.449 1.00 91.06 109 ASP A CA 1
ATOM 720 C C . ASP A 1 109 ? -50.436 -13.577 63.649 1.00 91.06 109 ASP A C 1
ATOM 722 O O . ASP A 1 109 ? -51.586 -13.872 64.004 1.00 91.06 109 ASP A O 1
ATOM 726 N N . ASP A 1 110 ? -50.193 -12.730 62.645 1.00 90.06 110 ASP A N 1
ATOM 727 C CA .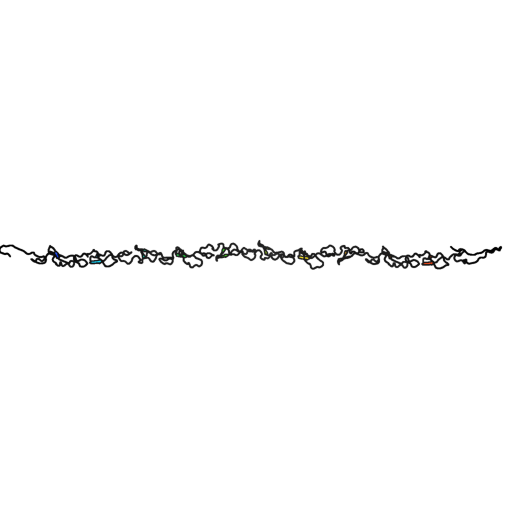 ASP A 1 110 ? -51.246 -12.122 61.819 1.00 90.06 110 ASP A CA 1
ATOM 728 C C . ASP A 1 110 ? -51.676 -13.009 60.633 1.00 90.06 110 ASP A C 1
ATOM 730 O O . ASP A 1 110 ? -52.645 -12.700 59.929 1.00 90.06 110 ASP A O 1
ATOM 734 N N . GLY A 1 111 ? -51.001 -14.149 60.446 1.00 90.25 111 GLY A N 1
ATOM 735 C CA . GLY A 1 111 ? -51.267 -15.147 59.418 1.00 90.25 111 GLY A CA 1
ATOM 736 C C . GLY A 1 111 ? -50.802 -14.764 58.010 1.00 90.25 111 GLY A C 1
ATOM 737 O O . GLY A 1 111 ? -51.065 -15.518 57.064 1.00 90.25 111 GLY A O 1
ATOM 738 N N . LEU A 1 112 ? -50.135 -13.621 57.827 1.00 90.56 112 LEU A N 1
ATOM 739 C CA . LEU A 1 112 ? -49.629 -13.176 56.534 1.00 90.56 112 LEU A CA 1
ATOM 740 C C . LEU A 1 112 ? -48.154 -13.563 56.377 1.00 90.56 112 LEU A C 1
ATOM 742 O O . LEU A 1 112 ? -47.260 -13.019 57.005 1.00 90.56 112 LEU A O 1
ATOM 746 N N . ALA A 1 113 ? -47.863 -14.446 55.420 1.00 88.56 113 ALA A N 1
ATOM 747 C CA . ALA A 1 113 ? -46.488 -14.887 55.146 1.00 88.56 113 ALA A CA 1
ATOM 748 C C . ALA A 1 113 ? -45.542 -13.772 54.636 1.00 88.56 113 ALA A C 1
ATOM 750 O O . ALA A 1 113 ? -44.347 -14.008 54.474 1.00 88.56 113 ALA A O 1
ATOM 751 N N . THR A 1 114 ? -46.073 -12.588 54.314 1.00 87.81 114 THR A N 1
ATOM 752 C CA . THR A 1 114 ? -45.309 -11.421 53.844 1.00 87.81 114 THR A CA 1
ATOM 753 C C . THR A 1 114 ? -44.891 -10.477 54.970 1.00 87.81 114 THR A C 1
ATOM 755 O O . THR A 1 114 ? -44.176 -9.511 54.707 1.00 87.81 114 THR A O 1
ATOM 758 N N . THR A 1 115 ? -45.354 -10.709 56.195 1.00 91.19 115 THR A N 1
ATOM 759 C CA . THR A 1 115 ? -45.042 -9.903 57.377 1.00 91.19 115 THR A CA 1
ATOM 760 C C . THR A 1 115 ? -44.350 -10.755 58.437 1.00 91.19 115 THR A C 1
ATOM 762 O O . THR A 1 115 ? -44.392 -11.984 58.405 1.00 91.19 115 THR A O 1
ATOM 765 N N . GLY A 1 116 ? -43.609 -10.095 59.320 1.00 90.19 116 GLY A N 1
ATOM 766 C CA . GLY A 1 116 ? -43.001 -10.711 60.493 1.00 90.19 116 GLY A CA 1
ATOM 767 C C . GLY A 1 116 ? -42.879 -9.701 61.628 1.00 90.19 116 GLY A C 1
ATOM 768 O O . GLY A 1 116 ? -43.239 -8.535 61.474 1.00 90.19 116 GLY A O 1
ATOM 769 N N . ASN A 1 117 ? -42.329 -10.132 62.767 1.00 91.81 117 ASN A N 1
ATOM 770 C CA . ASN A 1 117 ? -42.330 -9.346 64.011 1.00 91.81 117 ASN A CA 1
ATOM 771 C C . ASN A 1 117 ? -43.744 -8.894 64.423 1.00 91.81 117 ASN A C 1
ATOM 773 O O . ASN A 1 117 ? -43.933 -7.768 64.885 1.00 91.81 117 ASN A O 1
ATOM 777 N N . ASP A 1 118 ? -44.734 -9.767 64.251 1.00 94.69 118 ASP A N 1
ATOM 778 C CA . ASP A 1 118 ? -46.128 -9.415 64.486 1.00 94.69 118 ASP A CA 1
ATOM 779 C C . ASP A 1 118 ? -46.367 -9.100 65.958 1.00 94.69 118 ASP A C 1
ATOM 781 O O . ASP A 1 118 ? -46.018 -9.869 66.862 1.00 94.69 118 ASP A O 1
ATOM 785 N N . VAL A 1 119 ? -46.989 -7.951 66.197 1.00 93.69 119 VAL A N 1
ATOM 786 C CA . VAL A 1 119 ? -47.359 -7.500 67.534 1.00 93.69 119 VAL A CA 1
ATOM 787 C C . VAL A 1 119 ? -48.803 -7.037 67.556 1.00 93.69 119 VAL A C 1
ATOM 789 O O . VAL A 1 119 ? -49.350 -6.546 66.563 1.00 93.69 119 VAL A O 1
ATOM 792 N N . TYR A 1 120 ? -49.439 -7.158 68.718 1.00 92.81 120 TYR A N 1
ATOM 793 C CA . TYR A 1 120 ? -50.732 -6.521 68.920 1.00 92.81 120 TYR A CA 1
ATOM 794 C C . TYR A 1 120 ? -50.569 -5.005 68.831 1.00 92.81 120 TYR A C 1
ATOM 796 O O . TYR A 1 120 ? -49.793 -4.396 69.567 1.00 92.81 120 TYR A O 1
ATOM 804 N N . GLN A 1 121 ? -51.320 -4.373 67.942 1.00 92.12 121 GLN A N 1
ATOM 805 C CA . GLN A 1 121 ? -51.381 -2.922 67.860 1.00 92.12 121 GLN A CA 1
ATOM 806 C C . GLN A 1 121 ? -52.219 -2.333 69.007 1.00 92.12 121 GLN A C 1
ATOM 808 O O . GLN A 1 121 ? -52.891 -3.045 69.754 1.00 92.12 121 GLN A O 1
ATOM 813 N N . ALA A 1 122 ? -52.219 -1.003 69.143 1.00 88.69 122 ALA A N 1
ATOM 814 C CA . ALA A 1 122 ? -52.976 -0.299 70.186 1.00 88.69 122 ALA A CA 1
ATOM 815 C C . ALA A 1 122 ? -54.499 -0.552 70.132 1.00 88.69 122 ALA A C 1
ATOM 817 O O . ALA A 1 122 ? -55.185 -0.421 71.140 1.00 88.69 122 ALA A O 1
ATOM 818 N N . ASN A 1 123 ? -55.027 -0.922 68.965 1.00 90.56 123 ASN A N 1
ATOM 819 C CA . ASN A 1 123 ? -56.422 -1.313 68.740 1.00 90.56 123 ASN A CA 1
ATOM 820 C C . ASN A 1 123 ? -56.653 -2.837 68.871 1.00 90.56 123 ASN A C 1
ATOM 822 O O . ASN A 1 123 ? -57.705 -3.321 68.457 1.00 90.56 123 ASN A O 1
ATOM 826 N N . CYS A 1 124 ? -55.676 -3.589 69.388 1.00 89.69 124 CYS A N 1
ATOM 827 C CA . CYS A 1 124 ? -55.691 -5.046 69.512 1.00 89.69 124 CYS A CA 1
ATOM 828 C C . CYS A 1 124 ? -55.813 -5.837 68.196 1.00 89.69 124 CYS A C 1
ATOM 830 O O . CYS A 1 124 ? -56.156 -7.017 68.224 1.00 89.69 124 CYS A O 1
ATOM 832 N N . THR A 1 125 ? -55.482 -5.248 67.042 1.00 92.25 125 THR A N 1
ATOM 833 C CA . THR A 1 125 ? -55.255 -6.036 65.820 1.00 92.25 125 THR A CA 1
ATOM 834 C C . THR A 1 125 ? -53.832 -6.574 65.808 1.00 92.25 125 THR A C 1
ATOM 836 O O . THR A 1 125 ? -52.900 -5.814 66.068 1.00 92.25 125 THR A O 1
ATOM 839 N N . CYS A 1 126 ? -53.655 -7.850 65.479 1.00 92.62 126 CYS A N 1
ATOM 840 C CA . CYS A 1 126 ? -52.332 -8.393 65.201 1.00 92.62 126 CYS A CA 1
ATOM 841 C C . CYS A 1 126 ? -51.874 -7.938 63.811 1.00 92.62 126 CYS A C 1
ATOM 843 O O . CYS A 1 126 ? -52.639 -8.066 62.854 1.00 92.62 126 CYS A O 1
ATOM 845 N N . ALA A 1 127 ? -50.678 -7.363 63.716 1.00 92.88 127 ALA A N 1
ATOM 846 C CA . ALA A 1 127 ? -50.062 -7.019 62.441 1.00 92.88 127 ALA A CA 1
ATOM 847 C C . ALA A 1 127 ? -48.539 -7.041 62.566 1.00 92.88 127 ALA A C 1
ATOM 849 O O . ALA A 1 127 ? -48.003 -6.603 63.589 1.00 92.88 127 ALA A O 1
ATOM 850 N N . GLY A 1 128 ? -47.866 -7.480 61.510 1.00 91.44 128 GLY A N 1
ATOM 851 C CA . GLY A 1 128 ? -46.416 -7.421 61.388 1.00 91.44 128 GLY A CA 1
ATOM 852 C C . GLY A 1 128 ? -45.883 -6.301 60.509 1.00 91.44 128 GLY A C 1
ATOM 853 O O . GLY A 1 128 ? -46.606 -5.530 59.872 1.00 91.44 128 GLY A O 1
ATOM 854 N N . GLU A 1 129 ? -44.560 -6.232 60.476 1.00 91.75 129 GLU A N 1
ATOM 855 C CA . GLU A 1 129 ? -43.788 -5.401 59.566 1.00 91.75 129 GLU A CA 1
ATOM 856 C C . GLU A 1 129 ? -43.562 -6.153 58.253 1.00 91.75 129 GLU A C 1
ATOM 858 O O . GLU A 1 129 ? -43.344 -7.365 58.255 1.00 91.75 129 GLU A O 1
ATOM 863 N N . LEU A 1 130 ? -43.581 -5.442 57.121 1.00 90.62 130 LEU A N 1
ATOM 864 C CA . LEU A 1 130 ? -43.298 -6.043 55.817 1.00 90.62 130 LEU A CA 1
ATOM 865 C C . LEU A 1 130 ? -41.900 -6.678 55.824 1.00 90.62 130 LEU A C 1
ATOM 867 O O . LEU A 1 130 ? -40.922 -6.019 56.182 1.00 90.62 130 LEU A O 1
ATOM 871 N N . ILE A 1 131 ? -41.815 -7.938 55.405 1.00 90.25 131 ILE A N 1
ATOM 872 C CA . ILE A 1 131 ? -40.547 -8.632 55.197 1.00 90.25 131 ILE A CA 1
ATOM 873 C C . ILE A 1 131 ? -39.912 -8.114 53.903 1.00 90.25 131 ILE A C 1
ATOM 875 O O . ILE A 1 131 ? -40.539 -8.133 52.842 1.00 90.25 131 ILE A O 1
ATOM 879 N N . ASP A 1 132 ? -38.671 -7.637 53.994 1.00 91.56 132 ASP A N 1
ATOM 880 C CA . ASP A 1 132 ? -37.909 -7.169 52.838 1.00 91.56 132 ASP A CA 1
ATOM 881 C C . ASP A 1 132 ? -37.357 -8.333 51.987 1.00 91.56 132 ASP A C 1
ATOM 883 O O . ASP A 1 132 ? -37.495 -9.512 52.319 1.00 91.56 132 ASP A O 1
ATOM 887 N N . CYS A 1 133 ? -36.705 -8.023 50.867 1.00 91.56 133 CYS A N 1
ATOM 888 C CA . CYS A 1 133 ? -36.160 -9.027 49.953 1.00 91.56 133 CYS A CA 1
ATOM 889 C C . CYS A 1 133 ? -35.006 -9.861 50.539 1.00 91.56 133 CYS A C 1
ATOM 891 O O . CYS A 1 133 ? -34.631 -10.872 49.946 1.00 91.56 133 CYS A O 1
ATOM 893 N N . LEU A 1 134 ? -34.462 -9.479 51.699 1.00 90.44 134 LEU A N 1
ATOM 894 C CA . LEU A 1 134 ? -33.468 -10.246 52.454 1.00 90.44 134 LEU A CA 1
ATOM 895 C C . LEU A 1 134 ? -34.093 -11.068 53.591 1.00 90.44 134 LEU A C 1
ATOM 897 O O . LEU A 1 134 ? -33.370 -11.728 54.340 1.00 90.44 134 LEU A O 1
ATOM 901 N N . GLY A 1 135 ? -35.422 -11.063 53.718 1.00 88.88 135 GLY A N 1
ATOM 902 C CA . GLY A 1 135 ? -36.125 -11.793 54.765 1.00 88.88 135 GLY A CA 1
ATOM 903 C C . GLY A 1 135 ? -36.158 -11.061 56.108 1.00 88.88 135 GLY A C 1
ATOM 904 O O . GLY A 1 135 ? -36.440 -11.693 57.125 1.00 88.88 135 GLY A O 1
ATOM 905 N N . VAL A 1 136 ? -35.861 -9.759 56.141 1.00 90.50 136 VAL A N 1
ATOM 906 C CA . VAL A 1 136 ? -35.836 -8.960 57.371 1.00 90.50 136 VAL A CA 1
ATOM 907 C C . VAL A 1 136 ? -37.163 -8.205 57.518 1.00 90.50 136 VAL A C 1
ATOM 909 O O . VAL A 1 136 ? -37.460 -7.346 56.682 1.00 90.50 136 VAL A O 1
ATOM 912 N N . PRO A 1 137 ? -37.974 -8.472 58.562 1.00 91.06 137 PRO A N 1
ATOM 913 C CA . PRO A 1 137 ? -39.150 -7.653 58.850 1.00 91.06 137 PRO A CA 1
ATOM 914 C C . PRO A 1 137 ? -38.738 -6.204 59.143 1.00 91.06 137 PRO A C 1
ATOM 916 O O . PRO A 1 137 ? -37.782 -5.968 59.884 1.00 91.06 137 PRO A O 1
ATOM 919 N N . GLY A 1 138 ? -39.408 -5.245 58.499 1.00 87.62 138 GLY A N 1
ATOM 920 C CA . GLY A 1 138 ? -39.075 -3.819 58.593 1.00 87.62 138 GLY A CA 1
ATOM 921 C C . GLY A 1 138 ? -37.778 -3.429 57.871 1.00 87.62 138 GLY A C 1
ATOM 922 O O . GLY A 1 138 ? -37.287 -2.309 58.034 1.00 87.62 138 GLY A O 1
ATOM 923 N N . GLY A 1 139 ? -37.201 -4.345 57.089 1.00 89.38 139 GLY A N 1
ATOM 924 C CA . GLY A 1 139 ? -35.951 -4.132 56.376 1.00 89.38 139 GLY A CA 1
ATOM 925 C C . GLY A 1 139 ? -36.064 -3.147 55.206 1.00 89.38 139 GLY A C 1
ATOM 926 O O . GLY A 1 139 ? -37.145 -2.832 54.705 1.00 89.38 139 GLY A O 1
ATOM 927 N N . ALA A 1 140 ? -34.915 -2.623 54.776 1.00 90.12 140 ALA A N 1
ATOM 928 C CA . ALA A 1 140 ? -34.840 -1.591 53.745 1.00 90.12 140 ALA A CA 1
ATOM 929 C C . ALA A 1 140 ? -34.704 -2.150 52.318 1.00 90.12 140 ALA A C 1
ATOM 931 O O . ALA A 1 140 ? -34.808 -1.372 51.373 1.00 90.12 140 ALA A O 1
ATOM 932 N N . ALA A 1 141 ? -34.457 -3.455 52.137 1.00 92.00 141 ALA A N 1
ATOM 933 C CA . ALA A 1 141 ? -34.241 -4.063 50.823 1.00 92.00 141 ALA A CA 1
ATOM 934 C C . ALA A 1 141 ? -35.573 -4.328 50.102 1.00 92.00 141 ALA A C 1
ATOM 936 O O . ALA A 1 141 ? -36.017 -5.465 49.975 1.00 92.00 141 ALA A O 1
ATOM 937 N N . LEU A 1 142 ? -36.250 -3.269 49.668 1.00 91.69 142 LEU A N 1
ATOM 938 C CA . LEU A 1 142 ? -37.542 -3.350 48.987 1.00 91.69 142 LEU A CA 1
ATOM 939 C C . LEU A 1 142 ? -37.374 -3.408 47.458 1.00 91.69 142 LEU A C 1
ATOM 941 O O . LEU A 1 142 ? -36.340 -2.998 46.928 1.00 91.69 142 LEU A O 1
ATOM 945 N N . PRO A 1 143 ? -38.395 -3.853 46.702 1.00 92.44 143 PRO A N 1
ATOM 946 C CA . PRO A 1 143 ? -38.379 -3.730 45.249 1.00 92.44 143 PRO A CA 1
ATOM 947 C C . PRO A 1 143 ? -38.039 -2.301 44.791 1.00 92.44 143 PRO A C 1
ATOM 949 O O . PRO A 1 143 ? -38.633 -1.326 45.253 1.00 92.44 143 PRO A O 1
ATOM 952 N N . GLY A 1 144 ? -37.075 -2.185 43.879 1.00 89.44 144 GLY A N 1
ATOM 953 C CA . GLY A 1 144 ? -36.522 -0.923 43.388 1.00 89.44 144 GLY A CA 1
ATOM 954 C C . GLY A 1 144 ? -35.309 -0.397 44.162 1.00 89.44 144 GLY A C 1
ATOM 955 O O . GLY A 1 144 ? -34.678 0.549 43.691 1.00 89.44 144 GLY A O 1
ATOM 956 N N . THR A 1 145 ? -34.938 -0.980 45.307 1.00 93.56 145 THR A N 1
ATOM 957 C CA . THR A 1 145 ? -33.675 -0.625 45.968 1.00 93.56 145 THR A CA 1
ATOM 958 C C . THR A 1 145 ? -32.490 -1.279 45.275 1.00 93.56 145 THR A C 1
ATOM 960 O O . THR A 1 145 ? -32.610 -2.391 44.759 1.00 93.56 145 THR A O 1
ATOM 963 N N . ALA A 1 146 ? -31.345 -0.595 45.304 1.00 92.62 146 ALA A N 1
ATOM 964 C CA . ALA A 1 146 ? -30.108 -1.098 44.725 1.00 92.62 146 ALA A CA 1
ATOM 965 C C . ALA A 1 146 ? -29.651 -2.399 45.401 1.00 92.62 146 ALA A C 1
ATOM 967 O O . ALA A 1 146 ? -29.794 -2.568 46.616 1.00 92.62 146 ALA A O 1
ATOM 968 N N . CYS A 1 147 ? -29.085 -3.295 44.607 1.00 93.69 147 CYS A N 1
ATOM 969 C CA . CYS A 1 147 ? -28.493 -4.555 45.036 1.00 93.69 147 CYS A CA 1
ATOM 970 C C . CYS A 1 147 ? -27.293 -4.896 44.130 1.00 93.69 147 CYS A C 1
ATOM 972 O O . CYS A 1 147 ? -26.877 -4.052 43.340 1.00 93.69 147 CYS A O 1
ATOM 974 N N . ASP A 1 148 ? -26.706 -6.081 44.297 1.00 91.56 148 ASP A N 1
ATOM 975 C CA . ASP A 1 148 ? -25.660 -6.632 43.424 1.00 91.56 148 ASP A CA 1
ATOM 976 C C . ASP A 1 148 ? -26.082 -8.063 43.060 1.00 91.56 148 ASP A C 1
ATOM 978 O O . ASP A 1 148 ? -26.270 -8.895 43.957 1.00 91.56 148 ASP A O 1
ATOM 982 N N . ASP A 1 149 ? -26.322 -8.331 41.775 1.00 90.44 149 ASP A N 1
ATOM 983 C CA . ASP A 1 149 ? -26.752 -9.650 41.288 1.00 90.44 149 ASP A CA 1
ATOM 984 C C . ASP A 1 149 ? -25.576 -10.621 41.053 1.00 90.44 149 ASP A C 1
ATOM 986 O O . ASP A 1 149 ? -25.779 -11.801 40.743 1.00 90.44 149 ASP A O 1
ATOM 990 N N . GLY A 1 150 ? -24.342 -10.148 41.257 1.00 90.62 150 GLY A N 1
ATOM 991 C CA . GLY A 1 150 ? -23.101 -10.902 41.132 1.00 90.62 150 GLY A CA 1
ATOM 992 C C . GLY A 1 150 ? -22.665 -11.172 39.691 1.00 90.62 150 GLY A C 1
ATOM 993 O O . GLY A 1 150 ? -21.654 -11.854 39.482 1.00 90.62 150 GLY A O 1
ATOM 994 N N . LEU A 1 151 ? -23.392 -10.677 38.687 1.00 90.31 151 LEU A N 1
ATOM 995 C CA . LEU A 1 151 ? -23.051 -10.860 37.284 1.00 90.31 151 LEU A CA 1
ATOM 996 C C . LEU A 1 151 ? -22.246 -9.659 36.780 1.00 90.31 151 LEU A C 1
ATOM 998 O O . LEU A 1 151 ? -22.747 -8.561 36.593 1.00 90.31 151 LEU A O 1
ATOM 1002 N N . ALA A 1 152 ? -20.982 -9.894 36.426 1.00 88.62 152 ALA A N 1
ATOM 1003 C CA . ALA A 1 152 ? -20.107 -8.844 35.889 1.00 88.62 152 ALA A CA 1
ATOM 1004 C C . ALA A 1 152 ? -20.583 -8.231 34.550 1.00 88.62 152 ALA A C 1
ATOM 1006 O O . ALA A 1 152 ? -19.995 -7.263 34.074 1.00 88.62 152 ALA A O 1
ATOM 1007 N N . THR A 1 153 ? -21.595 -8.821 33.904 1.00 87.38 153 THR A N 1
ATOM 1008 C CA . THR A 1 153 ? -22.183 -8.337 32.645 1.00 87.38 153 THR A CA 1
ATOM 1009 C C . THR A 1 153 ? -23.359 -7.383 32.842 1.00 87.38 153 THR A C 1
ATOM 1011 O O . THR A 1 153 ? -23.874 -6.850 31.859 1.00 87.38 153 THR A O 1
ATOM 1014 N N . THR A 1 154 ? -23.821 -7.191 34.072 1.00 91.00 154 THR A N 1
ATOM 1015 C CA . THR A 1 154 ? -24.946 -6.323 34.422 1.00 91.00 154 THR A CA 1
ATOM 1016 C C . THR A 1 154 ? -24.498 -5.230 35.387 1.00 91.00 154 THR A C 1
ATOM 1018 O O . THR A 1 154 ? -23.442 -5.309 36.010 1.00 91.00 154 THR A O 1
ATOM 1021 N N . GLY A 1 155 ? -25.259 -4.141 35.420 1.00 90.81 155 GLY A N 1
ATOM 1022 C CA . GLY A 1 155 ? -25.084 -3.069 36.389 1.00 90.81 155 GLY A CA 1
ATOM 1023 C C . GLY A 1 155 ? -26.397 -2.337 36.644 1.00 90.81 155 GLY A C 1
ATOM 1024 O O . GLY A 1 155 ? -27.408 -2.588 35.982 1.00 90.81 155 GLY A O 1
ATOM 1025 N N . ASN A 1 156 ? -26.369 -1.374 37.570 1.00 91.81 156 ASN A N 1
ATOM 1026 C CA . ASN A 1 156 ? -27.574 -0.716 38.096 1.00 91.81 156 ASN A CA 1
ATOM 1027 C C . ASN A 1 156 ? -28.597 -1.729 38.643 1.00 91.81 156 ASN A C 1
ATOM 1029 O O . ASN A 1 156 ? -29.794 -1.617 38.367 1.00 91.81 156 ASN A O 1
ATOM 1033 N N . ASP A 1 157 ? -28.119 -2.721 39.392 1.00 95.19 157 ASP A N 1
ATOM 1034 C CA . ASP A 1 157 ? -28.954 -3.824 39.853 1.00 95.19 157 ASP A CA 1
ATOM 1035 C C . ASP A 1 157 ? -29.946 -3.358 40.907 1.00 95.19 157 ASP A C 1
ATOM 1037 O O . ASP A 1 157 ? -29.624 -2.595 41.823 1.00 95.19 157 ASP A O 1
ATOM 1041 N N . VAL A 1 158 ? -31.184 -3.819 40.756 1.00 94.44 158 VAL A N 1
ATOM 1042 C CA . VAL A 1 158 ? -32.284 -3.498 41.659 1.00 94.44 158 VAL A CA 1
ATOM 1043 C C . VAL A 1 158 ? -33.089 -4.748 41.968 1.00 94.44 158 VAL A C 1
ATOM 1045 O O . VAL A 1 158 ? -33.210 -5.655 41.141 1.00 94.44 158 VAL A O 1
ATOM 1048 N N . TYR A 1 159 ? -33.688 -4.794 43.155 1.00 94.25 159 TYR A N 1
ATOM 1049 C CA . TYR A 1 159 ? -34.654 -5.844 43.457 1.00 94.25 159 TYR A CA 1
ATOM 1050 C C . TYR A 1 159 ? -35.908 -5.669 42.597 1.00 94.25 159 TYR A C 1
ATOM 1052 O O . TYR A 1 159 ? -36.554 -4.619 42.612 1.00 94.25 159 TYR A O 1
ATOM 1060 N N . GLY A 1 160 ? -36.281 -6.710 41.859 1.00 91.19 160 GLY A N 1
ATOM 1061 C CA . GLY A 1 160 ? -37.558 -6.781 41.159 1.00 91.19 160 GLY A CA 1
ATOM 1062 C C . GLY A 1 160 ? -38.741 -6.938 42.119 1.00 91.19 160 GLY A C 1
ATOM 1063 O O . GLY A 1 160 ? -38.583 -7.179 43.314 1.00 91.19 160 GLY A O 1
ATOM 1064 N N . ALA A 1 161 ? -39.963 -6.872 41.584 1.00 88.88 161 ALA A N 1
ATOM 1065 C CA . ALA A 1 161 ? -41.188 -7.090 42.366 1.00 88.88 161 ALA A CA 1
ATOM 1066 C C . ALA A 1 161 ? -41.271 -8.493 43.006 1.00 88.88 161 ALA A C 1
ATOM 1068 O O . ALA A 1 161 ? -42.020 -8.702 43.952 1.00 88.88 161 ALA A O 1
ATOM 1069 N N . ASN A 1 162 ? -40.503 -9.451 42.485 1.00 89.75 162 ASN A N 1
ATOM 1070 C CA . ASN A 1 162 ? -40.351 -10.807 43.008 1.00 89.75 162 ASN A CA 1
ATOM 1071 C C . ASN A 1 162 ? -39.116 -10.972 43.915 1.00 89.75 162 ASN A C 1
ATOM 1073 O O . ASN A 1 162 ? -38.709 -12.105 44.160 1.00 89.75 162 ASN A O 1
ATOM 1077 N N . CYS A 1 163 ? -38.495 -9.873 44.357 1.00 90.56 163 CYS A N 1
ATOM 1078 C CA . CYS A 1 163 ? -37.283 -9.865 45.178 1.00 90.56 163 CYS A CA 1
ATOM 1079 C C . CYS A 1 163 ? -36.065 -10.569 44.562 1.00 90.56 163 CYS A C 1
ATOM 1081 O O . CYS A 1 163 ? -35.122 -10.926 45.264 1.00 90.56 163 CYS A O 1
ATOM 1083 N N . VAL A 1 164 ? -36.041 -10.728 43.238 1.00 93.31 164 VAL A N 1
ATOM 1084 C CA . VAL A 1 164 ? -34.830 -11.131 42.520 1.00 93.31 164 VAL A CA 1
ATOM 1085 C C . VAL A 1 164 ? -34.004 -9.882 42.250 1.00 93.31 164 VAL A C 1
ATOM 1087 O O . VAL A 1 164 ? -34.511 -8.934 41.653 1.00 93.31 164 VAL A O 1
ATOM 1090 N N . CYS A 1 165 ? -32.752 -9.880 42.697 1.00 93.31 165 CYS A N 1
ATOM 1091 C CA . CYS A 1 165 ? -31.792 -8.865 42.290 1.00 93.31 165 CYS A CA 1
ATOM 1092 C C . CYS A 1 165 ? -31.397 -9.113 40.832 1.00 93.31 165 CYS A C 1
ATOM 1094 O O . CYS A 1 165 ? -30.979 -10.221 40.495 1.00 93.31 165 CYS A O 1
ATOM 1096 N N . ALA A 1 166 ? -31.586 -8.115 39.973 1.00 92.62 166 ALA A N 1
ATOM 1097 C CA . ALA A 1 166 ? -31.175 -8.181 38.579 1.00 92.62 166 ALA A CA 1
ATOM 1098 C C . ALA A 1 166 ? -30.773 -6.794 38.076 1.00 92.62 166 ALA A C 1
ATOM 1100 O O . ALA A 1 166 ? -31.436 -5.796 38.381 1.00 92.62 166 ALA A O 1
ATOM 1101 N N . GLY A 1 167 ? -29.714 -6.747 37.278 1.00 91.56 167 GLY A N 1
ATOM 1102 C CA . GLY A 1 167 ? -29.249 -5.540 36.614 1.00 91.56 167 GLY A CA 1
ATOM 1103 C C . GLY A 1 167 ? -29.672 -5.383 35.167 1.00 91.56 167 GLY A C 1
ATOM 1104 O O . GLY A 1 167 ? -30.286 -6.244 34.533 1.00 91.56 167 GLY A O 1
ATOM 1105 N N . GLN A 1 168 ? -29.318 -4.221 34.632 1.00 91.50 168 GLN A N 1
ATOM 1106 C CA . GLN A 1 168 ? -29.392 -3.931 33.209 1.00 91.50 168 GLN A CA 1
ATOM 1107 C C . GLN A 1 168 ? -28.113 -4.419 32.540 1.00 91.50 168 GLN A C 1
ATOM 1109 O O . GLN A 1 168 ? -27.025 -4.249 33.087 1.00 91.50 168 GLN A O 1
ATOM 1114 N N . LEU A 1 169 ? -28.233 -4.993 31.341 1.00 89.81 169 LEU A N 1
ATOM 1115 C CA . LEU A 1 169 ? -27.069 -5.411 30.561 1.00 89.81 169 LEU A CA 1
ATOM 1116 C C . LEU A 1 169 ? -26.137 -4.212 30.339 1.00 89.81 169 LEU A C 1
ATOM 1118 O O . LEU A 1 169 ? -26.586 -3.146 29.910 1.00 89.81 169 LEU A O 1
ATOM 1122 N N . ILE A 1 170 ? -24.854 -4.395 30.635 1.00 89.69 170 ILE A N 1
ATOM 1123 C CA . ILE A 1 170 ? -23.810 -3.422 30.328 1.00 89.69 170 ILE A CA 1
ATOM 1124 C C . ILE A 1 170 ? -23.542 -3.468 28.822 1.00 89.69 170 ILE A C 1
ATOM 1126 O O . ILE A 1 170 ? -23.280 -4.535 28.265 1.00 89.69 170 ILE A O 1
ATOM 1130 N N . ASP A 1 171 ? -23.636 -2.317 28.159 1.00 90.69 171 ASP A N 1
ATOM 1131 C CA . ASP A 1 171 ? -23.346 -2.200 26.732 1.00 90.69 171 ASP A CA 1
ATOM 1132 C C . ASP A 1 171 ? -21.830 -2.211 26.442 1.00 90.69 171 ASP A C 1
ATOM 1134 O O . ASP A 1 171 ? -20.991 -2.225 27.346 1.00 90.69 171 ASP A O 1
ATOM 1138 N N . CYS A 1 172 ? -21.445 -2.192 25.167 1.00 90.38 172 CYS A N 1
ATOM 1139 C CA . CYS A 1 172 ? -20.044 -2.244 24.749 1.00 90.38 172 CYS A CA 1
ATOM 1140 C C . CYS A 1 172 ? -19.222 -0.996 25.120 1.00 90.38 172 CYS A C 1
ATOM 1142 O O . CYS A 1 172 ? -18.002 -1.005 24.958 1.00 90.38 172 CYS A O 1
ATOM 1144 N N . LEU A 1 173 ? -19.857 0.062 25.638 1.00 89.62 173 LEU A N 1
ATOM 1145 C CA . LEU A 1 173 ? -19.203 1.250 26.191 1.00 89.62 173 LEU A CA 1
ATOM 1146 C C . LEU A 1 173 ? -19.137 1.227 27.725 1.00 89.62 173 LEU A C 1
ATOM 1148 O O . LEU A 1 173 ? -18.666 2.189 28.334 1.00 89.62 173 LEU A O 1
ATOM 1152 N N . GLY A 1 174 ? -19.579 0.141 28.362 1.00 87.81 174 GLY A N 1
ATOM 1153 C CA . GLY A 1 174 ? -19.583 0.016 29.814 1.00 87.81 174 GLY A CA 1
ATOM 1154 C C . GLY A 1 174 ? -20.771 0.707 30.485 1.00 87.81 174 GLY A C 1
ATOM 1155 O O . GLY A 1 174 ? -20.724 0.945 31.691 1.00 87.81 174 GLY A O 1
ATOM 1156 N N . VAL A 1 175 ? -21.826 1.049 29.739 1.00 89.25 175 VAL A N 1
ATOM 1157 C CA . VAL A 1 175 ? -23.007 1.737 30.271 1.00 89.25 175 VAL A CA 1
ATOM 1158 C C . VAL A 1 175 ? -24.120 0.717 30.536 1.00 89.25 175 VAL A C 1
ATOM 1160 O O . VAL A 1 175 ? -24.620 0.105 29.587 1.00 89.25 175 VAL A O 1
ATOM 1163 N N . PRO A 1 176 ? -24.563 0.522 31.795 1.00 89.88 176 PRO A N 1
ATOM 1164 C CA . PRO A 1 176 ? -25.725 -0.317 32.076 1.00 89.88 176 PRO A CA 1
ATOM 1165 C C . PRO A 1 176 ? -26.983 0.250 31.404 1.00 89.88 176 PRO A C 1
ATOM 1167 O O . PRO A 1 176 ? -27.300 1.429 31.570 1.00 89.88 176 PRO A O 1
ATOM 1170 N N . GLY A 1 177 ? -27.676 -0.582 30.621 1.00 86.81 177 GLY A N 1
ATOM 1171 C CA . GLY A 1 177 ? -28.844 -0.181 29.828 1.00 86.81 177 GLY A CA 1
ATOM 1172 C C . GLY A 1 177 ? -28.515 0.679 28.605 1.00 86.81 177 GLY A C 1
ATOM 1173 O O . GLY A 1 177 ? -29.416 1.279 28.015 1.00 86.81 177 GLY A O 1
ATOM 1174 N N . GLY A 1 178 ? -27.236 0.774 28.237 1.00 88.56 178 GLY A N 1
ATOM 1175 C CA . GLY A 1 178 ? -26.787 1.542 27.088 1.00 88.56 178 GLY A CA 1
ATOM 1176 C C . GLY A 1 178 ? -27.177 0.916 25.743 1.00 88.56 178 GLY A C 1
ATOM 1177 O O . GLY A 1 178 ? -27.601 -0.237 25.647 1.00 88.56 178 GLY A O 1
ATOM 1178 N N . ALA A 1 179 ? -27.077 1.719 24.683 1.00 89.12 179 ALA A N 1
ATOM 1179 C CA . ALA A 1 179 ? -27.526 1.342 23.344 1.00 89.12 179 ALA A CA 1
ATOM 1180 C C . ALA A 1 179 ? -26.434 0.673 22.494 1.00 89.12 179 ALA A C 1
ATOM 1182 O O . ALA A 1 179 ? -26.764 0.145 21.435 1.00 89.12 179 ALA A O 1
ATOM 1183 N N . ALA A 1 180 ? -25.161 0.695 22.912 1.00 91.25 180 ALA A N 1
ATOM 1184 C CA . ALA A 1 180 ? -24.044 0.146 22.141 1.00 91.25 180 ALA A CA 1
ATOM 1185 C C . ALA A 1 180 ? -23.971 -1.384 22.276 1.00 91.25 180 ALA A C 1
ATOM 1187 O O . ALA A 1 180 ? -23.079 -1.928 22.919 1.00 91.25 180 ALA A O 1
ATOM 1188 N N . LEU A 1 181 ? -24.954 -2.091 21.725 1.00 90.44 181 LEU A N 1
ATOM 1189 C CA . LEU A 1 181 ? -25.043 -3.550 21.777 1.00 90.44 181 LEU A CA 1
ATOM 1190 C C . LEU A 1 181 ? -24.341 -4.198 20.570 1.00 90.44 181 LEU A C 1
ATOM 1192 O O . LEU A 1 181 ? -24.164 -3.554 19.535 1.00 90.44 181 LEU A O 1
ATOM 1196 N N . PRO A 1 182 ? -23.987 -5.494 20.639 1.00 90.81 182 PRO A N 1
ATOM 1197 C CA . PRO A 1 182 ? -23.517 -6.218 19.464 1.00 90.81 182 PRO A CA 1
ATOM 1198 C C . PRO A 1 182 ? -24.456 -6.040 18.258 1.00 90.81 182 PRO A C 1
ATOM 1200 O O . PRO A 1 182 ? -25.667 -6.241 18.360 1.00 90.81 182 PRO A O 1
ATOM 1203 N N . GLY A 1 183 ? -23.888 -5.658 17.113 1.00 86.94 183 GLY A N 1
ATOM 1204 C CA . GLY A 1 183 ? -24.604 -5.331 15.879 1.00 86.94 183 GLY A CA 1
ATOM 1205 C C . GLY A 1 183 ? -24.946 -3.849 15.692 1.00 86.94 183 GLY A C 1
ATOM 1206 O O . GLY A 1 183 ? -25.379 -3.478 14.601 1.00 86.94 183 GLY A O 1
ATOM 1207 N N . THR A 1 184 ? -24.745 -2.982 16.691 1.00 92.44 184 THR A N 1
ATOM 1208 C CA . THR A 1 184 ? -24.876 -1.533 16.482 1.00 92.44 184 THR A CA 1
ATOM 1209 C C . THR A 1 184 ? -23.648 -0.961 15.792 1.00 92.44 184 THR A C 1
ATOM 1211 O O . THR A 1 184 ? -22.532 -1.430 16.020 1.00 92.44 184 THR A O 1
ATOM 1214 N N . ALA A 1 185 ? -23.862 0.075 14.977 1.00 90.62 185 ALA A N 1
ATOM 1215 C CA . ALA A 1 185 ? -22.788 0.769 14.282 1.00 90.62 185 ALA A CA 1
ATOM 1216 C C . ALA A 1 185 ? -21.801 1.416 15.267 1.00 90.62 185 ALA A C 1
ATOM 1218 O O . ALA A 1 185 ? -22.201 1.917 16.321 1.00 90.62 185 ALA A O 1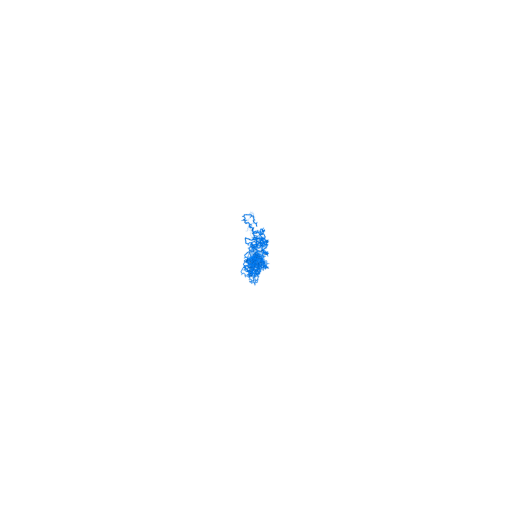
ATOM 1219 N N . CYS A 1 186 ? -20.526 1.415 14.902 1.00 92.12 186 CYS A N 1
ATOM 1220 C CA . CYS A 1 186 ? -19.435 2.045 15.641 1.00 92.12 186 CYS A CA 1
ATOM 1221 C C . CYS A 1 186 ? -18.387 2.592 14.651 1.00 92.12 186 CYS A C 1
ATOM 1223 O O . CYS A 1 186 ? -18.674 2.648 13.462 1.00 92.12 186 CYS A O 1
ATOM 1225 N N . ASP A 1 187 ? -17.234 3.064 15.126 1.00 89.06 187 ASP A N 1
ATOM 1226 C CA . ASP A 1 187 ? -16.088 3.464 14.290 1.00 89.06 187 ASP A CA 1
ATOM 1227 C C . ASP A 1 187 ? -14.828 2.847 14.912 1.00 89.06 187 ASP A C 1
ATOM 1229 O O . ASP A 1 187 ? -14.490 3.148 16.065 1.00 89.06 187 ASP A O 1
ATOM 1233 N N . ASP A 1 188 ? -14.177 1.927 14.197 1.00 86.19 188 ASP A N 1
ATOM 1234 C CA . ASP A 1 188 ? -12.969 1.237 14.662 1.00 86.19 188 ASP A CA 1
ATOM 1235 C C . ASP A 1 188 ? -11.679 2.041 14.396 1.00 86.19 188 ASP A C 1
ATOM 1237 O O . ASP A 1 188 ? -10.578 1.600 14.739 1.00 86.19 188 ASP A O 1
ATOM 1241 N N . ASN A 1 189 ? -11.818 3.261 13.860 1.00 86.56 189 ASN A N 1
ATOM 1242 C CA . ASN A 1 189 ? -10.768 4.172 13.404 1.00 86.56 189 ASN A CA 1
ATOM 1243 C C . ASN A 1 189 ? -9.821 3.563 12.359 1.00 86.56 189 ASN A C 1
ATOM 1245 O O . ASN A 1 189 ? -8.726 4.093 12.134 1.00 86.56 189 ASN A O 1
ATOM 1249 N N . ASN A 1 190 ? -10.203 2.459 11.717 1.00 77.31 190 ASN A N 1
ATOM 1250 C CA . ASN A 1 190 ? -9.430 1.861 10.650 1.00 77.31 190 ASN A CA 1
ATOM 1251 C C . ASN A 1 190 ? -9.981 2.323 9.291 1.00 77.31 190 ASN A C 1
ATOM 1253 O O . ASN A 1 190 ? -11.059 1.916 8.870 1.00 77.31 190 ASN A O 1
ATOM 1257 N N . PRO A 1 191 ? -9.225 3.135 8.532 1.00 79.38 191 PRO A N 1
ATOM 1258 C CA . PRO A 1 191 ? -9.700 3.665 7.256 1.00 79.38 191 PRO A CA 1
ATOM 1259 C C . PRO A 1 191 ? -9.881 2.595 6.163 1.00 79.38 191 PRO A C 1
ATOM 1261 O O . PRO A 1 191 ? -10.410 2.908 5.099 1.00 79.38 191 PRO A O 1
ATOM 1264 N N . ASN A 1 192 ? -9.425 1.356 6.389 1.00 72.44 192 ASN A N 1
ATOM 1265 C CA . ASN A 1 192 ? -9.525 0.249 5.432 1.00 72.44 192 ASN A CA 1
ATOM 1266 C C . ASN A 1 192 ? -10.761 -0.642 5.647 1.00 72.44 192 ASN A C 1
ATOM 1268 O O . ASN A 1 192 ? -10.959 -1.612 4.906 1.00 72.44 192 ASN A O 1
ATOM 1272 N N . SER A 1 193 ? -11.569 -0.356 6.663 1.00 76.44 193 SER A N 1
ATOM 1273 C CA . SER A 1 193 ? -12.819 -1.047 6.954 1.00 76.44 193 SER A CA 1
ATOM 1274 C C . SER A 1 193 ? -14.019 -0.131 6.718 1.00 76.44 193 SER A C 1
ATOM 1276 O O . SER A 1 193 ? -13.919 1.091 6.650 1.00 76.44 193 SER A O 1
ATOM 1278 N N . SER A 1 194 ? -15.164 -0.756 6.463 1.00 81.00 194 SER A N 1
ATOM 1279 C CA . SER A 1 194 ? -16.450 -0.086 6.300 1.00 81.00 194 SER A CA 1
ATOM 1280 C C . SER A 1 194 ? -17.535 -0.892 7.007 1.00 81.00 194 SER A C 1
ATOM 1282 O O . SER A 1 194 ? -17.367 -2.088 7.245 1.00 81.00 194 SER A O 1
ATOM 1284 N N . ASN A 1 195 ? -18.684 -0.270 7.285 1.00 85.00 195 ASN A N 1
ATOM 1285 C CA . ASN A 1 195 ? -19.794 -0.907 8.007 1.00 85.00 195 ASN A CA 1
ATOM 1286 C C . ASN A 1 195 ? -19.378 -1.466 9.382 1.00 85.00 195 ASN A C 1
ATOM 1288 O O . ASN A 1 195 ? -19.716 -2.596 9.733 1.00 85.00 195 ASN A O 1
ATOM 1292 N N . ASP A 1 196 ? -18.639 -0.664 10.138 1.00 90.25 196 ASP A N 1
ATOM 1293 C CA . ASP A 1 196 ? -18.160 -0.959 11.485 1.00 90.25 196 ASP A CA 1
ATOM 1294 C C . ASP A 1 196 ? -19.313 -1.239 12.447 1.00 90.25 196 ASP A C 1
ATOM 1296 O O . ASP A 1 196 ? -20.232 -0.429 12.606 1.00 90.25 196 ASP A O 1
ATOM 1300 N N . VAL A 1 197 ? -19.260 -2.401 13.097 1.00 92.25 197 VAL A N 1
ATOM 1301 C CA . VAL A 1 197 ? -20.254 -2.832 14.084 1.00 92.25 197 VAL A CA 1
ATOM 1302 C C . VAL A 1 197 ? -19.579 -3.455 15.299 1.00 92.25 197 VAL A C 1
ATOM 1304 O O . VAL A 1 197 ? -18.518 -4.073 15.197 1.00 92.25 197 VAL A O 1
ATOM 1307 N N . TYR A 1 198 ? -20.206 -3.336 16.469 1.00 92.69 198 TYR A N 1
ATOM 1308 C CA . TYR A 1 198 ? -19.753 -4.079 17.643 1.00 92.69 198 TYR A CA 1
ATOM 1309 C C . TYR A 1 198 ? -19.987 -5.581 17.447 1.00 92.69 198 TYR A C 1
ATOM 1311 O O . TYR A 1 198 ? -21.109 -6.024 17.192 1.00 92.69 198 TYR A O 1
ATOM 1319 N N . GLY A 1 199 ? -18.934 -6.384 17.591 1.00 87.81 199 GLY A N 1
ATOM 1320 C CA . GLY A 1 199 ? -19.028 -7.841 17.628 1.00 87.81 199 GLY A CA 1
ATOM 1321 C C . GLY A 1 199 ? -19.641 -8.363 18.932 1.00 87.81 199 GLY A C 1
ATOM 1322 O O . GLY A 1 199 ? -19.847 -7.626 19.894 1.00 87.81 199 GLY A O 1
ATOM 1323 N N . ALA A 1 200 ? -19.880 -9.677 19.007 1.00 86.12 200 ALA A N 1
ATOM 1324 C CA . ALA A 1 200 ? -20.392 -10.331 20.221 1.00 86.12 200 ALA A CA 1
ATOM 1325 C C . ALA A 1 200 ? -19.455 -10.194 21.440 1.00 86.12 200 ALA A C 1
ATOM 1327 O O . ALA A 1 200 ? -19.888 -10.346 22.577 1.00 86.12 200 ALA A O 1
ATOM 1328 N N . ASN A 1 201 ? -18.175 -9.905 21.202 1.00 88.12 201 ASN A N 1
ATOM 1329 C CA . ASN A 1 201 ? -17.159 -9.618 22.213 1.00 88.12 201 ASN A CA 1
ATOM 1330 C C . ASN A 1 201 ? -16.969 -8.110 22.467 1.00 88.12 201 ASN A C 1
ATOM 1332 O O . ASN A 1 201 ? -15.959 -7.727 23.052 1.00 88.12 201 ASN A O 1
ATOM 1336 N N . CYS A 1 202 ? -17.886 -7.261 21.990 1.00 89.56 202 CYS A N 1
ATOM 1337 C CA . CYS A 1 202 ? -17.821 -5.803 22.103 1.00 89.56 202 CYS A CA 1
ATOM 1338 C C . CYS A 1 202 ? -16.575 -5.146 21.492 1.00 89.56 202 CYS A C 1
ATOM 1340 O O . CYS A 1 202 ? -16.248 -4.003 21.805 1.00 89.56 202 CYS A O 1
ATOM 1342 N N . VAL A 1 203 ? -15.901 -5.830 20.567 1.00 90.44 203 VAL A N 1
ATOM 1343 C CA . VAL A 1 203 ? -14.886 -5.202 19.720 1.00 90.44 203 VAL A CA 1
ATOM 1344 C C . VAL A 1 203 ? -15.600 -4.514 18.566 1.00 90.44 203 VAL A C 1
ATOM 1346 O O . VAL A 1 203 ? -16.358 -5.159 17.842 1.00 90.44 203 VAL A O 1
ATOM 1349 N N . CYS A 1 204 ? -15.373 -3.213 18.410 1.00 89.81 204 CYS A N 1
ATOM 1350 C CA . CYS A 1 204 ? -15.762 -2.505 17.200 1.00 89.81 204 CYS A CA 1
ATOM 1351 C C . CYS A 1 204 ? -14.820 -2.923 16.070 1.00 89.81 204 CYS A C 1
ATOM 1353 O O . CYS A 1 204 ? -13.605 -2.782 16.210 1.00 89.81 204 CYS A O 1
ATOM 1355 N N . ALA A 1 205 ? -15.372 -3.485 15.000 1.00 85.69 205 ALA A N 1
ATOM 1356 C CA . ALA A 1 205 ? -14.616 -3.845 13.810 1.00 85.69 205 ALA A CA 1
ATOM 1357 C C . ALA A 1 205 ? -15.512 -3.719 12.579 1.00 85.69 205 ALA A C 1
ATOM 1359 O O . ALA A 1 205 ? -16.683 -4.114 12.615 1.00 85.69 205 ALA A O 1
ATOM 1360 N N . GLY A 1 206 ? -14.966 -3.205 11.484 1.00 82.00 206 GLY A N 1
ATOM 1361 C CA . GLY A 1 206 ? -15.665 -3.182 10.206 1.00 82.00 206 GLY A CA 1
ATOM 1362 C C . GLY A 1 206 ? -15.390 -4.362 9.300 1.00 82.00 206 GLY A C 1
ATOM 1363 O O . GLY A 1 206 ? -14.504 -5.193 9.509 1.00 82.00 206 GLY A O 1
ATOM 1364 N N . GLN A 1 207 ? -16.191 -4.430 8.243 1.00 75.12 207 GLN A N 1
ATOM 1365 C CA . GLN A 1 207 ? -15.921 -5.298 7.115 1.00 75.12 207 GLN A CA 1
ATOM 1366 C C . GLN A 1 207 ? -14.858 -4.634 6.251 1.00 75.12 207 GLN A C 1
ATOM 1368 O O . GLN A 1 207 ? -15.070 -3.559 5.684 1.00 75.12 207 GLN A O 1
ATOM 1373 N N . PHE A 1 208 ? -13.702 -5.281 6.146 1.00 63.16 208 PHE A N 1
ATOM 1374 C CA . PHE A 1 208 ? -12.704 -4.882 5.170 1.00 63.16 208 PHE A CA 1
ATOM 1375 C C . PHE A 1 208 ? -13.313 -4.927 3.770 1.00 63.16 208 PHE A C 1
ATOM 1377 O O . PHE A 1 208 ? -13.988 -5.899 3.416 1.00 63.16 208 PHE A O 1
ATOM 1384 N N . ALA A 1 209 ? -13.052 -3.896 2.966 1.00 68.06 209 ALA A N 1
ATOM 1385 C CA . ALA A 1 209 ? -13.332 -3.984 1.542 1.00 68.06 209 ALA A CA 1
ATOM 1386 C C . ALA A 1 209 ? -12.624 -5.228 0.976 1.00 68.06 209 ALA A C 1
ATOM 1388 O O . ALA A 1 209 ? -11.494 -5.547 1.365 1.00 68.06 209 ALA A O 1
ATOM 1389 N N . ASN A 1 210 ? -13.309 -5.957 0.092 1.00 74.62 210 ASN A N 1
ATOM 1390 C CA . ASN A 1 210 ? -12.656 -7.019 -0.661 1.00 74.62 210 ASN A CA 1
ATOM 1391 C C . ASN A 1 210 ? -11.489 -6.411 -1.437 1.00 74.62 210 ASN A C 1
ATOM 1393 O O . ASN A 1 210 ? -11.645 -5.374 -2.085 1.00 74.62 210 ASN A O 1
ATOM 1397 N N . ASP A 1 211 ? -10.337 -7.065 -1.368 1.00 83.31 211 ASP A N 1
ATOM 1398 C CA . ASP A 1 211 ? -9.221 -6.762 -2.246 1.00 83.31 211 ASP A CA 1
ATOM 1399 C C . ASP A 1 211 ? -9.566 -7.148 -3.701 1.00 83.31 211 ASP A C 1
ATOM 1401 O O . ASP A 1 211 ? -10.635 -7.696 -3.998 1.00 83.31 211 ASP A O 1
ATOM 1405 N N . CYS A 1 212 ? -8.667 -6.871 -4.639 1.00 86.12 212 CYS A N 1
ATOM 1406 C CA . CYS A 1 212 ? -8.861 -7.145 -6.060 1.00 86.12 212 CYS A CA 1
ATOM 1407 C C . CYS A 1 212 ? -8.951 -8.641 -6.410 1.00 86.12 212 CYS A C 1
ATOM 1409 O O . CYS A 1 212 ? -9.329 -8.980 -7.530 1.00 86.12 212 CYS A O 1
ATOM 1411 N N . LEU A 1 213 ? -8.673 -9.539 -5.458 1.00 86.62 213 LEU A N 1
ATOM 1412 C CA . LEU A 1 213 ? -8.882 -10.985 -5.574 1.00 86.62 213 LEU A CA 1
ATOM 1413 C C . LEU A 1 213 ? -10.160 -11.460 -4.861 1.00 86.62 213 LEU A C 1
ATOM 1415 O O . LEU A 1 213 ? -10.427 -12.662 -4.805 1.00 86.62 213 LEU A O 1
ATOM 1419 N N . GLY A 1 214 ? -10.973 -10.541 -4.336 1.00 81.31 214 GLY A N 1
ATOM 1420 C CA . GLY A 1 214 ? -12.214 -10.861 -3.640 1.00 81.31 214 GLY A CA 1
ATOM 1421 C C . GLY A 1 214 ? -12.016 -11.317 -2.193 1.00 81.31 214 GLY A C 1
ATOM 1422 O O . GLY A 1 214 ? -12.949 -11.868 -1.609 1.00 81.31 214 GLY A O 1
ATOM 1423 N N . VAL A 1 215 ? -10.828 -11.116 -1.613 1.00 79.56 215 VAL A N 1
ATOM 1424 C CA . VAL A 1 215 ? -10.517 -11.480 -0.227 1.00 79.56 215 VAL A CA 1
ATOM 1425 C C . VAL A 1 215 ? -10.764 -10.266 0.677 1.00 79.56 215 VAL A C 1
ATOM 1427 O O . VAL A 1 215 ? -10.095 -9.244 0.505 1.00 79.56 215 VAL A O 1
ATOM 1430 N N . PRO A 1 216 ? -11.680 -10.342 1.662 1.00 75.56 216 PRO A N 1
ATOM 1431 C CA . PRO A 1 216 ? -11.888 -9.258 2.621 1.00 75.56 216 PRO A CA 1
ATOM 1432 C C . PRO A 1 216 ? -10.582 -8.911 3.345 1.00 75.56 216 PRO A C 1
ATOM 1434 O O . PRO A 1 216 ? -10.020 -9.754 4.047 1.00 75.56 216 PRO A O 1
ATOM 1437 N N . GLY A 1 217 ? -10.086 -7.683 3.167 1.00 72.12 217 GLY A N 1
ATOM 1438 C CA . GLY A 1 217 ? -8.857 -7.213 3.821 1.00 72.12 217 GLY A CA 1
ATOM 1439 C C . GLY A 1 217 ? -7.579 -7.867 3.302 1.00 72.12 217 GLY A C 1
ATOM 1440 O O . GLY A 1 217 ? -6.552 -7.835 3.982 1.00 72.12 217 GLY A O 1
ATOM 1441 N N . GLY A 1 218 ? -7.636 -8.487 2.123 1.00 80.00 218 GLY A N 1
ATOM 1442 C CA . GLY A 1 218 ? -6.469 -9.090 1.502 1.00 80.00 218 GLY A CA 1
ATOM 1443 C C . GLY A 1 218 ? -5.449 -8.057 0.985 1.00 80.00 218 GLY A C 1
ATOM 1444 O O . GLY A 1 218 ? -5.732 -6.855 0.906 1.00 80.00 218 GLY A O 1
ATOM 1445 N N . PRO A 1 219 ? -4.220 -8.506 0.667 1.00 83.88 219 PRO A N 1
ATOM 1446 C CA . PRO A 1 219 ? -3.117 -7.634 0.265 1.00 83.88 219 PRO A CA 1
ATOM 1447 C C . PRO A 1 219 ? -3.198 -7.145 -1.194 1.00 83.88 219 PRO A C 1
ATOM 1449 O O . PRO A 1 219 ? -2.396 -6.295 -1.589 1.00 83.88 219 PRO A O 1
ATOM 1452 N N . ALA A 1 220 ? -4.116 -7.661 -2.020 1.00 88.31 220 ALA A N 1
ATOM 1453 C CA . ALA A 1 220 ? -4.236 -7.288 -3.432 1.00 88.31 220 ALA A CA 1
ATOM 1454 C C . ALA A 1 220 ? -5.024 -5.976 -3.606 1.00 88.31 220 ALA A C 1
ATOM 1456 O O . ALA A 1 220 ? -6.117 -5.964 -4.158 1.00 88.31 220 ALA A O 1
ATOM 1457 N N . GLN A 1 221 ? -4.516 -4.866 -3.078 1.00 87.69 221 GLN A N 1
ATOM 1458 C CA . GLN A 1 221 ? -5.159 -3.552 -3.170 1.00 87.69 221 GLN A CA 1
ATOM 1459 C C . GLN A 1 221 ? -4.657 -2.762 -4.389 1.00 87.69 221 GLN A C 1
ATOM 1461 O O . GLN A 1 221 ? -3.541 -3.006 -4.847 1.00 87.69 221 GLN A O 1
ATOM 1466 N N . PRO A 1 222 ? -5.416 -1.772 -4.896 1.00 89.62 222 PRO A N 1
ATOM 1467 C CA . PRO A 1 222 ? -4.910 -0.858 -5.915 1.00 89.62 222 PRO A CA 1
ATOM 1468 C C . PRO A 1 222 ? -3.536 -0.273 -5.547 1.00 89.62 222 PRO A C 1
ATOM 1470 O O . PRO A 1 222 ? -3.338 0.239 -4.445 1.00 89.62 222 PRO A O 1
ATOM 1473 N N . GLY A 1 223 ? -2.584 -0.358 -6.473 1.00 88.06 223 GLY A N 1
ATOM 1474 C CA . GLY A 1 223 ? -1.190 0.046 -6.304 1.00 88.06 223 GLY A CA 1
ATOM 1475 C C . GLY A 1 223 ? -0.266 -1.030 -5.725 1.00 88.06 223 GLY A C 1
ATOM 1476 O O . GLY A 1 223 ? 0.945 -0.808 -5.701 1.00 88.06 223 GLY A O 1
ATOM 1477 N N . THR A 1 224 ? -0.776 -2.184 -5.275 1.00 92.62 224 THR A N 1
ATOM 1478 C CA . THR A 1 224 ? 0.084 -3.293 -4.834 1.00 92.62 224 THR A CA 1
ATOM 1479 C C . THR A 1 224 ? 0.551 -4.152 -6.013 1.00 92.62 224 THR A C 1
ATOM 1481 O O . THR A 1 224 ? -0.114 -4.161 -7.054 1.00 92.62 224 THR A O 1
ATOM 1484 N N . PRO A 1 225 ? 1.695 -4.858 -5.879 1.00 93.38 225 PRO A N 1
ATOM 1485 C CA . PRO A 1 225 ? 2.242 -5.674 -6.956 1.00 93.38 225 PRO A CA 1
ATOM 1486 C C . PRO A 1 225 ? 1.318 -6.822 -7.371 1.00 93.38 225 PRO A C 1
ATOM 1488 O O . PRO A 1 225 ? 0.677 -7.458 -6.529 1.00 93.38 225 PRO A O 1
ATOM 1491 N N . CYS A 1 226 ? 1.314 -7.127 -8.662 1.00 94.44 226 CYS A N 1
ATOM 1492 C CA . CYS A 1 226 ? 0.647 -8.282 -9.252 1.00 94.44 226 CYS A CA 1
ATOM 1493 C C . CYS A 1 226 ? 1.479 -8.840 -10.426 1.00 94.44 226 CYS A C 1
ATOM 1495 O O . CYS A 1 226 ? 2.631 -8.446 -10.585 1.00 94.44 226 CYS A O 1
ATOM 1497 N N . ASP A 1 227 ? 0.935 -9.803 -11.175 1.00 92.88 227 ASP A N 1
ATOM 1498 C CA . ASP A 1 227 ? 1.510 -10.334 -12.423 1.00 92.88 227 ASP A CA 1
ATOM 1499 C C . ASP A 1 227 ? 0.385 -10.352 -13.469 1.00 92.88 227 ASP A C 1
ATOM 1501 O O . ASP A 1 227 ? -0.626 -11.039 -13.270 1.00 92.88 227 ASP A O 1
ATOM 1505 N N . ASP A 1 228 ? 0.507 -9.545 -14.526 1.00 92.06 228 ASP A N 1
ATOM 1506 C CA . ASP A 1 228 ? -0.500 -9.440 -15.594 1.00 92.06 228 ASP A CA 1
ATOM 1507 C C . ASP A 1 228 ? -0.365 -10.552 -16.657 1.00 92.06 228 ASP A C 1
ATOM 1509 O O . ASP A 1 228 ? -1.211 -10.692 -17.549 1.00 92.06 228 ASP A O 1
ATOM 1513 N N . GLY A 1 229 ? 0.670 -11.391 -16.534 1.00 92.75 229 GLY A N 1
ATOM 1514 C CA . GLY A 1 229 ? 0.968 -12.526 -17.397 1.00 92.75 229 GLY A CA 1
ATOM 1515 C C . GLY A 1 229 ? 1.577 -12.158 -18.753 1.00 92.75 229 GLY A C 1
ATOM 1516 O O . GLY A 1 229 ? 1.788 -13.054 -19.581 1.00 92.75 229 GLY A O 1
ATOM 1517 N N . LEU A 1 230 ? 1.856 -10.881 -19.022 1.00 92.94 230 LEU A N 1
ATOM 1518 C CA . LEU A 1 230 ? 2.436 -10.423 -20.279 1.00 92.94 230 LEU A CA 1
ATOM 1519 C C . LEU A 1 230 ? 3.954 -10.254 -20.141 1.00 92.94 230 LEU A C 1
ATOM 1521 O O . LEU A 1 230 ? 4.465 -9.363 -19.481 1.00 92.94 230 LEU A O 1
ATOM 1525 N N . ALA A 1 231 ? 4.722 -11.054 -20.884 1.00 90.75 231 ALA A N 1
ATOM 1526 C CA . ALA A 1 231 ? 6.189 -10.982 -20.857 1.00 90.75 231 ALA A CA 1
ATOM 1527 C C . ALA A 1 231 ? 6.783 -9.655 -21.391 1.00 90.75 231 ALA A C 1
ATOM 1529 O O . ALA A 1 231 ? 7.992 -9.447 -21.310 1.00 90.75 231 ALA A O 1
ATOM 1530 N N . THR A 1 232 ? 5.964 -8.792 -21.999 1.00 89.31 232 THR A N 1
ATOM 1531 C CA . THR A 1 232 ? 6.372 -7.476 -22.519 1.00 89.31 232 THR A CA 1
ATOM 1532 C C . THR A 1 232 ? 6.210 -6.347 -21.503 1.00 89.31 232 THR A C 1
ATOM 1534 O O . THR A 1 232 ? 6.599 -5.214 -21.789 1.00 89.31 232 THR A O 1
ATOM 1537 N N . THR A 1 233 ? 5.615 -6.624 -20.348 1.00 93.38 233 THR A N 1
ATOM 1538 C CA . THR A 1 233 ? 5.376 -5.664 -19.271 1.00 93.38 233 THR A CA 1
ATOM 1539 C C . THR A 1 233 ? 6.063 -6.120 -17.984 1.00 93.38 233 THR A C 1
ATOM 1541 O O . THR A 1 233 ? 6.504 -7.261 -17.854 1.00 93.38 233 THR A O 1
ATOM 1544 N N . GLY A 1 234 ? 6.265 -5.176 -17.071 1.00 92.12 234 GLY A N 1
ATOM 1545 C CA . GLY A 1 234 ? 6.759 -5.434 -15.725 1.00 92.12 234 GLY A CA 1
ATOM 1546 C C . GLY A 1 234 ? 6.336 -4.321 -14.771 1.00 92.12 234 GLY A C 1
ATOM 1547 O O . GLY A 1 234 ? 5.705 -3.344 -15.176 1.00 92.12 234 GLY A O 1
ATOM 1548 N N . ASN A 1 235 ? 6.738 -4.429 -13.500 1.00 93.62 235 ASN A N 1
ATOM 1549 C CA . ASN A 1 235 ? 6.234 -3.568 -12.420 1.00 93.62 235 ASN A CA 1
ATOM 1550 C C . ASN A 1 235 ? 4.696 -3.552 -12.362 1.00 93.62 235 ASN A C 1
ATOM 1552 O O . ASN A 1 235 ? 4.087 -2.489 -12.217 1.00 93.62 235 ASN A O 1
ATOM 1556 N N . ASP A 1 236 ? 4.076 -4.722 -12.496 1.00 96.75 236 ASP A N 1
ATOM 1557 C CA . ASP A 1 236 ? 2.626 -4.816 -12.591 1.00 96.75 236 ASP A CA 1
ATOM 1558 C C . ASP A 1 236 ? 1.978 -4.463 -11.263 1.00 96.75 236 ASP A C 1
ATOM 1560 O O . ASP A 1 236 ? 2.416 -4.885 -10.186 1.00 96.75 236 ASP A O 1
ATOM 1564 N N . THR A 1 237 ? 0.931 -3.649 -11.346 1.00 95.00 237 THR A N 1
ATOM 1565 C CA . THR A 1 237 ? 0.186 -3.193 -10.178 1.00 9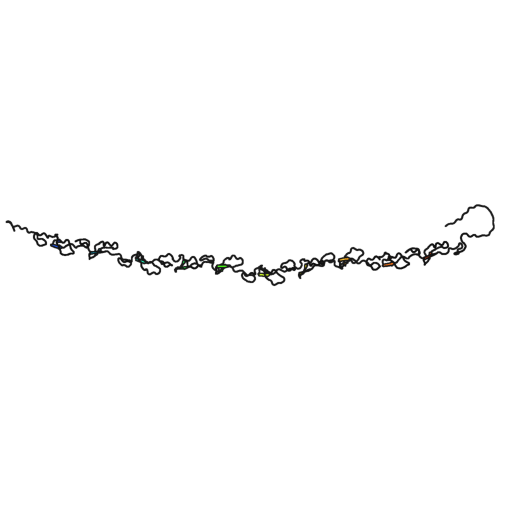5.00 237 THR A CA 1
ATOM 1566 C C . THR A 1 237 ? -1.307 -3.275 -10.423 1.00 95.00 237 THR A C 1
ATOM 1568 O O . THR A 1 237 ? -1.793 -3.140 -11.546 1.00 95.00 237 THR A O 1
ATOM 1571 N N . TRP A 1 238 ? -2.057 -3.486 -9.347 1.00 93.56 238 TRP A N 1
ATOM 1572 C CA . TRP A 1 238 ? -3.509 -3.404 -9.405 1.00 93.56 238 TRP A CA 1
ATOM 1573 C C . TRP A 1 238 ? -3.955 -1.962 -9.670 1.00 93.56 238 TRP A C 1
ATOM 1575 O O . TRP A 1 238 ? -3.588 -1.041 -8.943 1.00 93.56 238 TRP A O 1
ATOM 1585 N N . SER A 1 239 ? -4.790 -1.747 -10.680 1.00 90.69 239 SER A N 1
ATOM 1586 C CA . SER A 1 239 ? -5.411 -0.450 -10.945 1.00 90.69 239 SER A CA 1
ATOM 1587 C C . SER A 1 239 ? -6.522 -0.136 -9.935 1.00 90.69 239 SER A C 1
ATOM 1589 O O . SER A 1 239 ? -6.996 -1.005 -9.201 1.00 90.69 239 SER A O 1
ATOM 1591 N N . ALA A 1 240 ? -7.011 1.109 -9.932 1.00 85.62 240 ALA A N 1
ATOM 1592 C CA . ALA A 1 240 ? -8.156 1.516 -9.105 1.00 85.62 240 ALA A CA 1
ATOM 1593 C C . ALA A 1 240 ? -9.446 0.724 -9.405 1.00 85.62 240 ALA A C 1
ATOM 1595 O O . ALA A 1 240 ? -10.338 0.667 -8.564 1.00 85.62 240 ALA A O 1
ATOM 1596 N N . ASN A 1 241 ? -9.531 0.099 -10.585 1.00 87.31 241 ASN A N 1
ATOM 1597 C CA . ASN A 1 241 ? -10.646 -0.756 -10.994 1.00 87.31 241 ASN A CA 1
ATOM 1598 C C . ASN A 1 241 ? -10.331 -2.254 -10.828 1.00 87.31 241 ASN A C 1
ATOM 1600 O O . ASN A 1 241 ? -11.017 -3.083 -11.421 1.00 87.31 241 ASN A O 1
ATOM 1604 N N . CYS A 1 242 ? -9.295 -2.605 -10.057 1.00 89.50 242 CYS A N 1
ATOM 1605 C CA . CYS A 1 242 ? -8.864 -3.982 -9.822 1.00 89.50 242 CYS A CA 1
ATOM 1606 C C . CYS A 1 242 ? -8.534 -4.770 -11.096 1.00 89.50 242 CYS A C 1
ATOM 1608 O O . CYS A 1 242 ? -8.863 -5.947 -11.231 1.00 89.50 242 CYS A O 1
ATOM 1610 N N . VAL A 1 243 ? -7.837 -4.118 -12.024 1.00 93.06 243 VAL A N 1
ATOM 1611 C CA . VAL A 1 243 ? -7.202 -4.771 -13.175 1.00 93.06 243 VAL A CA 1
ATOM 1612 C C . VAL A 1 243 ? -5.704 -4.811 -12.907 1.00 93.06 243 VAL A C 1
ATOM 1614 O O . VAL A 1 243 ? -5.138 -3.782 -12.552 1.00 93.06 243 VAL A O 1
ATOM 1617 N N . CYS A 1 244 ? -5.072 -5.975 -13.030 1.00 93.94 244 CYS A N 1
ATOM 1618 C CA . CYS A 1 244 ? -3.618 -6.061 -12.968 1.00 93.94 244 CYS A CA 1
ATOM 1619 C C . CYS A 1 244 ? -3.040 -5.579 -14.302 1.00 93.94 244 CYS A C 1
ATOM 1621 O O . CYS A 1 244 ? -3.348 -6.161 -15.342 1.00 93.94 244 CYS A O 1
ATOM 1623 N N . GLU A 1 245 ? -2.268 -4.494 -14.271 1.00 94.31 245 GLU A N 1
ATOM 1624 C CA . GLU A 1 245 ? -1.679 -3.876 -15.460 1.00 94.31 245 GLU A CA 1
ATOM 1625 C C . GLU A 1 245 ? -0.197 -3.581 -15.206 1.00 94.31 245 GLU A C 1
ATOM 1627 O O . GLU A 1 245 ? 0.168 -3.001 -14.176 1.00 94.31 245 GLU A O 1
ATOM 1632 N N . GLY A 1 246 ? 0.654 -3.971 -16.153 1.00 93.81 246 GLY A N 1
ATOM 1633 C CA . GLY A 1 246 ? 2.082 -3.692 -16.150 1.00 93.81 246 GLY A CA 1
ATOM 1634 C C . GLY A 1 246 ? 2.506 -2.479 -16.971 1.00 93.81 246 GLY A C 1
ATOM 1635 O O . GLY A 1 246 ? 1.804 -1.988 -17.859 1.00 93.81 246 GLY A O 1
ATOM 1636 N N . GLN A 1 247 ? 3.707 -1.983 -16.682 1.00 93.69 247 GLN A N 1
ATOM 1637 C CA . GLN A 1 247 ? 4.373 -0.962 -17.486 1.00 93.69 247 GLN A CA 1
ATOM 1638 C C . GLN A 1 247 ? 5.147 -1.628 -18.621 1.00 93.69 247 GLN A C 1
ATOM 1640 O O . GLN A 1 247 ? 5.837 -2.621 -18.400 1.00 93.69 247 GLN A O 1
ATOM 1645 N N . LEU A 1 248 ? 5.084 -1.062 -19.829 1.00 92.00 248 LEU A N 1
ATOM 1646 C CA . LEU A 1 248 ? 5.855 -1.560 -20.971 1.00 92.00 248 LEU A CA 1
ATOM 1647 C C . LEU A 1 248 ? 7.352 -1.600 -20.629 1.00 92.00 248 LEU A C 1
ATOM 1649 O O . LEU A 1 248 ? 7.911 -0.599 -20.175 1.00 92.00 248 LEU A O 1
ATOM 1653 N N . ILE A 1 249 ? 7.987 -2.748 -20.855 1.00 91.75 249 ILE A N 1
ATOM 1654 C CA . ILE A 1 249 ? 9.435 -2.907 -20.722 1.00 91.75 249 ILE A CA 1
ATOM 1655 C C . ILE A 1 249 ? 10.116 -2.261 -21.932 1.00 91.75 249 ILE A C 1
ATOM 1657 O O . ILE A 1 249 ? 9.776 -2.559 -23.077 1.00 91.75 249 ILE A O 1
ATOM 1661 N N . ASP A 1 250 ? 11.065 -1.360 -21.677 1.00 92.94 250 ASP A N 1
ATOM 1662 C CA . ASP A 1 250 ? 11.840 -0.697 -22.724 1.00 92.94 250 ASP A CA 1
ATOM 1663 C C . ASP A 1 250 ? 12.952 -1.600 -23.301 1.00 92.94 250 ASP A C 1
ATOM 1665 O O . ASP A 1 250 ? 13.181 -2.725 -22.852 1.00 92.94 250 ASP A O 1
ATOM 1669 N N . CYS A 1 251 ? 13.676 -1.116 -24.309 1.00 92.50 251 CYS A N 1
ATOM 1670 C CA . CYS A 1 251 ? 14.729 -1.877 -24.982 1.00 92.50 251 CYS A CA 1
ATOM 1671 C C . CYS A 1 251 ? 15.957 -2.182 -24.111 1.00 92.50 251 CYS A C 1
ATOM 1673 O O . CYS A 1 251 ? 16.785 -3.004 -24.501 1.00 92.50 251 CYS A O 1
ATOM 1675 N N . LEU A 1 252 ? 16.072 -1.564 -22.932 1.00 91.19 252 LEU A N 1
ATOM 1676 C CA . LEU A 1 252 ? 17.091 -1.869 -21.928 1.00 91.19 252 LEU A CA 1
ATOM 1677 C C . LEU A 1 252 ? 16.575 -2.826 -20.843 1.00 91.19 252 LEU A C 1
ATOM 1679 O O . LEU A 1 252 ? 17.310 -3.141 -19.905 1.00 91.19 252 LEU A O 1
ATOM 1683 N N . GLY A 1 253 ? 15.337 -3.309 -20.961 1.00 89.94 253 GLY A N 1
ATOM 1684 C CA . GLY A 1 253 ? 14.725 -4.198 -19.982 1.00 89.94 253 GLY A CA 1
ATOM 1685 C C . GLY A 1 253 ? 14.149 -3.467 -18.768 1.00 89.94 253 GLY A C 1
ATOM 1686 O O . GLY A 1 253 ? 13.906 -4.105 -17.745 1.00 89.94 253 GLY A O 1
ATOM 1687 N N . VAL A 1 254 ? 13.940 -2.150 -18.847 1.00 92.56 254 VAL A N 1
ATOM 1688 C CA . VAL A 1 254 ? 13.417 -1.343 -17.740 1.00 92.56 254 VAL A CA 1
ATOM 1689 C C . VAL A 1 254 ? 11.905 -1.145 -17.916 1.00 92.56 254 VAL A C 1
ATOM 1691 O O . VAL A 1 254 ? 11.491 -0.503 -18.885 1.00 92.56 254 VAL A O 1
ATOM 1694 N N . PRO A 1 255 ? 11.052 -1.647 -16.999 1.00 92.88 255 PRO A N 1
ATOM 1695 C CA . PRO A 1 255 ? 9.622 -1.347 -17.035 1.00 92.88 255 PRO A CA 1
ATOM 1696 C C . PRO A 1 255 ? 9.370 0.155 -16.856 1.00 92.88 255 PRO A C 1
ATOM 1698 O O . PRO A 1 255 ? 9.921 0.778 -15.947 1.00 92.88 255 PRO A O 1
ATOM 1701 N N . GLY A 1 256 ? 8.571 0.743 -17.749 1.00 90.25 256 GLY A N 1
ATOM 1702 C CA . GLY A 1 256 ? 8.317 2.188 -17.789 1.00 90.25 256 GLY A CA 1
ATOM 1703 C C . GLY A 1 256 ? 9.521 3.020 -18.248 1.00 90.25 256 GLY A C 1
ATOM 1704 O O . GLY A 1 256 ? 9.520 4.243 -18.092 1.00 90.25 256 GLY A O 1
ATOM 1705 N N . GLY A 1 257 ? 10.558 2.370 -18.779 1.00 91.50 257 GLY A N 1
ATOM 1706 C CA . GLY A 1 257 ? 11.767 3.023 -19.249 1.00 91.50 257 GLY A CA 1
ATOM 1707 C C . GLY A 1 257 ? 11.563 3.823 -20.540 1.00 91.50 257 GLY A C 1
ATOM 1708 O O . GLY A 1 257 ? 10.570 3.683 -21.257 1.00 91.50 257 GLY A O 1
ATOM 1709 N N . ALA A 1 258 ? 12.510 4.716 -20.819 1.00 92.00 258 ALA A N 1
ATOM 1710 C CA . ALA A 1 258 ? 12.425 5.642 -21.943 1.00 92.00 258 ALA A CA 1
ATOM 1711 C C . ALA A 1 258 ? 13.076 5.108 -23.228 1.00 92.00 258 ALA A C 1
ATOM 1713 O O . ALA A 1 258 ? 12.897 5.734 -24.269 1.00 92.00 258 ALA A O 1
ATOM 1714 N N . ALA A 1 259 ? 13.826 3.999 -23.187 1.00 92.81 259 ALA A N 1
ATOM 1715 C CA . ALA A 1 259 ? 14.537 3.457 -24.348 1.00 92.81 259 ALA A CA 1
ATOM 1716 C C . ALA A 1 259 ? 13.586 2.681 -25.274 1.00 92.81 259 ALA A C 1
ATOM 1718 O O . ALA A 1 259 ? 13.658 1.462 -25.390 1.00 92.81 259 ALA A O 1
ATOM 1719 N N . LEU A 1 260 ? 12.636 3.375 -25.891 1.00 92.81 260 LEU A N 1
ATOM 1720 C CA . LEU A 1 260 ? 11.639 2.783 -26.780 1.00 92.81 260 LEU A CA 1
ATOM 1721 C C . LEU A 1 260 ? 12.136 2.741 -28.236 1.00 92.81 260 LEU A C 1
ATOM 1723 O O . LEU A 1 260 ? 13.046 3.485 -28.607 1.00 92.81 260 LEU A O 1
ATOM 1727 N N . PRO A 1 261 ? 11.524 1.925 -29.111 1.00 93.44 261 PRO A N 1
ATOM 1728 C CA . PRO A 1 261 ? 11.804 1.991 -30.539 1.00 93.44 261 PRO A CA 1
ATOM 1729 C C . PRO A 1 261 ? 11.715 3.427 -31.081 1.00 93.44 261 PRO A C 1
ATOM 1731 O O . PRO A 1 261 ? 10.731 4.133 -30.858 1.00 93.44 261 PRO A O 1
ATOM 1734 N N . GLY A 1 262 ? 12.757 3.856 -31.793 1.00 90.44 262 GLY A N 1
ATOM 1735 C CA . GLY A 1 262 ? 12.929 5.215 -32.307 1.00 90.44 262 GLY A CA 1
ATOM 1736 C C . GLY A 1 262 ? 13.690 6.172 -31.383 1.00 90.44 262 GLY A C 1
ATOM 1737 O O . GLY A 1 262 ? 14.034 7.266 -31.829 1.00 90.44 262 GLY A O 1
ATOM 1738 N N . THR A 1 263 ? 13.993 5.803 -30.134 1.00 94.94 263 THR A N 1
ATOM 1739 C CA . THR A 1 263 ? 14.868 6.626 -29.287 1.00 94.94 263 THR A CA 1
ATOM 1740 C C . THR A 1 263 ? 16.331 6.449 -29.656 1.00 94.94 263 THR A C 1
ATOM 1742 O O . THR A 1 263 ? 16.740 5.354 -30.044 1.00 94.94 263 THR A O 1
ATOM 1745 N N . ALA A 1 264 ? 17.110 7.519 -29.487 1.00 93.56 264 ALA A N 1
ATOM 1746 C CA . ALA A 1 264 ? 18.538 7.518 -29.768 1.00 93.56 264 ALA A CA 1
ATOM 1747 C C . ALA A 1 264 ? 19.298 6.499 -28.904 1.00 93.56 264 ALA A C 1
ATOM 1749 O O . ALA A 1 264 ? 18.977 6.302 -27.728 1.00 93.56 264 ALA A O 1
ATOM 1750 N N . CYS A 1 265 ? 20.316 5.882 -29.489 1.00 94.56 265 CYS A N 1
ATOM 1751 C CA . CYS A 1 265 ? 21.237 4.954 -28.843 1.00 94.56 265 CYS A CA 1
ATOM 1752 C C . CYS A 1 265 ? 22.639 5.080 -29.477 1.00 94.56 265 CYS A C 1
ATOM 1754 O O . CYS A 1 265 ? 22.862 5.997 -30.263 1.00 94.56 265 CYS A O 1
ATOM 1756 N N . ASP A 1 266 ? 23.581 4.222 -29.082 1.00 92.69 266 ASP A N 1
ATOM 1757 C CA . ASP A 1 266 ? 24.918 4.096 -29.685 1.00 92.69 266 ASP A CA 1
ATOM 1758 C C . ASP A 1 266 ? 25.152 2.606 -29.975 1.00 92.69 266 ASP A C 1
ATOM 1760 O O . ASP A 1 266 ? 25.118 1.787 -29.048 1.00 92.69 266 ASP A O 1
ATOM 1764 N N . ASP A 1 267 ? 25.302 2.235 -31.248 1.00 91.88 267 ASP A N 1
ATOM 1765 C CA . ASP A 1 267 ? 25.515 0.844 -31.672 1.00 91.88 267 ASP A CA 1
ATOM 1766 C C . ASP A 1 267 ? 26.992 0.405 -31.597 1.00 91.88 267 ASP A C 1
ATOM 1768 O O . ASP A 1 267 ? 27.320 -0.765 -31.825 1.00 91.88 267 ASP A O 1
ATOM 1772 N N . GLY A 1 268 ? 27.884 1.325 -31.218 1.00 93.06 268 GLY A N 1
ATOM 1773 C CA . GLY A 1 268 ? 29.314 1.110 -31.038 1.00 93.06 268 GLY A CA 1
ATOM 1774 C C . GLY A 1 268 ? 30.106 0.999 -32.341 1.00 93.06 268 GLY A C 1
ATOM 1775 O O . GLY A 1 268 ? 31.316 0.741 -32.297 1.00 93.06 268 GLY A O 1
ATOM 1776 N N . LEU A 1 269 ? 29.472 1.172 -33.503 1.00 92.56 269 LEU A N 1
ATOM 1777 C CA . LEU A 1 269 ? 30.137 1.110 -34.796 1.00 92.56 269 LEU A CA 1
ATOM 1778 C C . LEU A 1 269 ? 30.510 2.521 -35.262 1.00 92.56 269 LEU A C 1
ATOM 1780 O O . LEU A 1 269 ? 29.679 3.338 -35.627 1.00 92.56 269 LEU A O 1
ATOM 1784 N N . ALA A 1 270 ? 31.811 2.791 -35.373 1.00 90.38 270 ALA A N 1
ATOM 1785 C CA . ALA A 1 270 ? 32.308 4.094 -35.833 1.00 90.38 270 ALA A CA 1
ATOM 1786 C C . ALA A 1 270 ? 31.915 4.458 -37.286 1.00 90.38 270 ALA A C 1
ATOM 1788 O O . ALA A 1 270 ? 32.157 5.578 -37.728 1.00 90.38 270 ALA A O 1
ATOM 1789 N N . THR A 1 271 ? 31.375 3.505 -38.054 1.00 88.88 271 THR A N 1
ATOM 1790 C CA . THR A 1 271 ? 30.915 3.703 -39.438 1.00 88.88 271 THR A CA 1
ATOM 1791 C C . THR A 1 271 ? 29.451 4.128 -39.539 1.00 88.88 271 THR A C 1
ATOM 1793 O O . THR A 1 271 ? 28.978 4.402 -40.641 1.00 88.88 271 THR A O 1
ATOM 1796 N N . THR A 1 272 ? 28.719 4.151 -38.430 1.00 93.00 272 THR A N 1
ATOM 1797 C CA . THR A 1 272 ? 27.300 4.505 -38.363 1.00 93.00 272 THR A CA 1
ATOM 1798 C C . THR A 1 272 ? 27.084 5.696 -37.432 1.00 93.00 272 THR A C 1
ATOM 1800 O O . THR A 1 272 ? 27.949 6.060 -36.637 1.00 93.00 272 THR A O 1
ATOM 1803 N N . GLY A 1 273 ? 25.958 6.379 -37.617 1.00 91.75 273 GLY A N 1
ATOM 1804 C CA . GLY A 1 273 ? 25.498 7.436 -36.726 1.00 91.75 273 GLY A CA 1
ATOM 1805 C C . GLY A 1 273 ? 23.981 7.596 -36.792 1.00 91.75 273 GLY A C 1
ATOM 1806 O O . GLY A 1 273 ? 23.307 6.942 -37.592 1.00 91.75 273 GLY A O 1
ATOM 1807 N N . ASN A 1 274 ? 23.440 8.521 -35.992 1.00 93.44 274 ASN A N 1
ATOM 1808 C CA . ASN A 1 274 ? 21.993 8.661 -35.771 1.00 93.44 274 ASN A CA 1
ATOM 1809 C C . ASN A 1 274 ? 21.339 7.342 -35.320 1.00 93.44 274 ASN A C 1
ATOM 1811 O O . ASN A 1 274 ? 20.271 6.973 -35.814 1.00 93.44 274 ASN A O 1
ATOM 1815 N N . ASP A 1 275 ? 21.993 6.627 -34.406 1.00 96.06 275 ASP A N 1
ATOM 1816 C CA . ASP A 1 275 ? 21.556 5.296 -34.004 1.00 96.06 275 ASP A CA 1
ATOM 1817 C C . ASP A 1 275 ? 20.272 5.368 -33.195 1.00 96.06 275 ASP A C 1
ATOM 1819 O O . ASP A 1 275 ? 20.095 6.227 -32.328 1.00 96.06 275 ASP A O 1
ATOM 1823 N N . VAL A 1 276 ? 19.355 4.458 -33.509 1.00 95.12 276 VAL A N 1
ATOM 1824 C CA . VAL A 1 276 ? 18.061 4.350 -32.842 1.00 95.12 276 VAL A CA 1
ATOM 1825 C C . VAL A 1 276 ? 17.728 2.894 -32.564 1.00 95.12 276 VAL A C 1
ATOM 1827 O O . VAL A 1 276 ? 18.130 1.990 -33.300 1.00 95.12 276 VAL A O 1
ATOM 1830 N N . TYR A 1 277 ? 16.946 2.652 -31.515 1.00 95.69 277 TYR A N 1
ATOM 1831 C CA . TYR A 1 277 ? 16.387 1.323 -31.295 1.00 95.69 277 TYR A CA 1
ATOM 1832 C C . TYR A 1 277 ? 15.352 0.990 -32.376 1.00 95.69 277 TYR A C 1
ATOM 1834 O O . TYR A 1 277 ? 14.405 1.744 -32.607 1.00 95.69 277 TYR A O 1
ATOM 1842 N N . GLY A 1 278 ? 15.502 -0.162 -33.026 1.00 91.38 278 GLY A N 1
ATOM 1843 C CA . GLY A 1 278 ? 14.494 -0.725 -33.923 1.00 91.38 278 GLY A CA 1
ATOM 1844 C C . GLY A 1 278 ? 13.285 -1.298 -33.174 1.00 91.38 278 GLY A C 1
ATOM 1845 O O . GLY A 1 278 ? 13.275 -1.408 -31.951 1.00 91.38 278 GLY A O 1
ATOM 1846 N N . ALA A 1 279 ? 12.262 -1.739 -33.914 1.00 89.69 279 ALA A N 1
ATOM 1847 C CA . ALA A 1 279 ? 11.066 -2.372 -33.334 1.00 89.69 279 ALA A CA 1
ATOM 1848 C C . ALA A 1 279 ? 11.368 -3.669 -32.554 1.00 89.69 279 ALA A C 1
ATOM 1850 O O . ALA A 1 279 ? 10.580 -4.091 -31.716 1.00 89.69 279 ALA A O 1
ATOM 1851 N N . ASN A 1 280 ? 12.510 -4.298 -32.834 1.00 90.38 280 ASN A N 1
ATOM 1852 C CA . ASN A 1 280 ? 13.039 -5.465 -32.134 1.00 90.38 280 ASN A CA 1
ATOM 1853 C C . ASN A 1 280 ? 14.083 -5.100 -31.062 1.00 90.38 280 ASN A C 1
ATOM 1855 O O . ASN A 1 280 ? 14.839 -5.973 -30.643 1.00 90.38 280 ASN A O 1
ATOM 1859 N N . CYS A 1 281 ? 14.166 -3.826 -30.664 1.00 92.56 281 CYS A N 1
ATOM 1860 C CA . CYS A 1 281 ? 15.107 -3.318 -29.667 1.00 92.56 281 CYS A CA 1
ATOM 1861 C C . CYS A 1 281 ? 16.593 -3.533 -29.989 1.00 92.56 281 CYS A C 1
ATOM 1863 O O . CYS A 1 281 ? 17.443 -3.506 -29.103 1.00 92.56 281 CYS A O 1
ATOM 1865 N N . VAL A 1 282 ? 16.930 -3.687 -31.270 1.00 94.06 282 VAL A N 1
ATOM 1866 C CA . VAL A 1 282 ? 18.319 -3.630 -31.732 1.00 94.06 282 VAL A CA 1
ATOM 1867 C C . VAL A 1 282 ? 18.684 -2.170 -31.964 1.00 94.06 282 VAL A C 1
ATOM 1869 O O . VAL A 1 282 ? 18.010 -1.492 -32.738 1.00 94.06 282 VAL A O 1
ATOM 1872 N N . CYS A 1 283 ? 19.729 -1.694 -31.292 1.00 94.56 283 CYS A N 1
ATOM 1873 C CA . CYS A 1 283 ? 20.328 -0.403 -31.604 1.00 94.56 283 CYS A CA 1
ATOM 1874 C C . CYS A 1 283 ? 21.092 -0.513 -32.926 1.00 94.56 283 CYS A C 1
ATOM 1876 O O . CYS A 1 283 ? 21.949 -1.388 -33.063 1.00 94.56 283 CYS A O 1
ATOM 1878 N N . ALA A 1 284 ? 20.746 0.325 -33.898 1.00 94.25 284 ALA A N 1
ATOM 1879 C CA . ALA A 1 284 ? 21.436 0.385 -35.177 1.00 94.25 284 ALA A CA 1
ATOM 1880 C C . ALA A 1 284 ? 21.403 1.806 -35.738 1.00 94.25 284 ALA A C 1
ATOM 1882 O O . ALA A 1 284 ? 20.379 2.494 -35.660 1.00 94.25 284 ALA A O 1
ATOM 1883 N N . GLY A 1 285 ? 22.515 2.217 -36.335 1.00 92.94 285 GLY A N 1
ATOM 1884 C CA . GLY A 1 285 ? 22.661 3.493 -37.014 1.00 92.94 285 GLY A CA 1
ATOM 1885 C C . GLY A 1 285 ? 22.492 3.459 -38.519 1.00 92.94 285 GLY A C 1
ATOM 1886 O O . GLY A 1 285 ? 22.374 2.420 -39.173 1.00 92.94 285 GLY A O 1
ATOM 1887 N N . GLN A 1 286 ? 22.491 4.658 -39.086 1.00 92.94 286 GLN A N 1
ATOM 1888 C CA . GLN A 1 286 ? 22.588 4.875 -40.520 1.00 92.94 286 GLN A CA 1
ATOM 1889 C C . GLN A 1 286 ? 24.062 4.945 -40.912 1.00 92.94 286 GLN A C 1
ATOM 1891 O O . GLN A 1 286 ? 24.862 5.562 -40.213 1.00 92.94 286 GLN A O 1
ATOM 1896 N N . LEU A 1 287 ? 24.419 4.341 -42.048 1.00 91.44 287 LEU A N 1
ATOM 1897 C CA . LEU A 1 287 ? 25.778 4.416 -42.586 1.00 91.44 287 LEU A CA 1
ATOM 1898 C C . LEU A 1 287 ? 26.194 5.884 -42.759 1.00 91.44 287 LEU A C 1
ATOM 1900 O O . LEU A 1 287 ? 25.458 6.667 -43.364 1.00 91.44 287 LEU A O 1
ATOM 1904 N N . ILE A 1 288 ? 27.361 6.241 -42.231 1.00 91.50 288 ILE A N 1
ATOM 1905 C CA . ILE A 1 288 ? 27.970 7.554 -42.435 1.00 91.50 288 ILE A CA 1
ATOM 1906 C C . ILE A 1 288 ? 28.543 7.609 -43.852 1.00 91.50 288 ILE A C 1
ATOM 1908 O O . ILE A 1 288 ? 29.304 6.730 -44.259 1.00 91.50 288 ILE A O 1
ATOM 1912 N N . ASP A 1 289 ? 28.160 8.635 -44.610 1.00 91.94 289 ASP A N 1
ATOM 1913 C CA . ASP A 1 289 ? 28.665 8.856 -45.962 1.00 91.94 289 ASP A CA 1
ATOM 1914 C C . ASP A 1 289 ? 30.073 9.487 -45.970 1.00 91.94 289 ASP A C 1
ATOM 1916 O O . ASP A 1 289 ? 30.647 9.828 -44.933 1.00 91.94 289 ASP A O 1
ATOM 1920 N N . CYS A 1 290 ? 30.659 9.667 -47.152 1.00 90.88 290 CYS A N 1
ATOM 1921 C CA . CYS A 1 290 ? 32.002 10.222 -47.314 1.00 90.88 290 CYS A CA 1
ATOM 1922 C C . CYS A 1 290 ? 32.137 11.700 -46.909 1.00 90.88 290 CYS A C 1
ATOM 1924 O O . CYS A 1 290 ? 33.255 12.210 -46.846 1.00 90.88 290 CYS A O 1
ATOM 1926 N N . LEU A 1 291 ? 31.028 12.385 -46.612 1.00 90.19 291 LEU A N 1
ATOM 1927 C CA . LEU A 1 291 ? 30.999 13.739 -46.059 1.00 90.19 291 LEU A CA 1
ATOM 1928 C C . LEU A 1 291 ? 30.768 13.750 -44.540 1.00 90.19 291 LEU A C 1
ATOM 1930 O O . LEU A 1 291 ? 30.684 14.823 -43.943 1.00 90.19 291 LEU A O 1
ATOM 1934 N N . GLY A 1 292 ? 30.688 12.580 -43.902 1.00 88.56 292 GLY A N 1
ATOM 1935 C CA . GLY A 1 292 ? 30.447 12.466 -42.468 1.00 88.56 292 GLY A CA 1
ATOM 1936 C C . GLY A 1 292 ? 28.973 12.596 -42.082 1.00 88.56 292 GLY A C 1
ATOM 1937 O O . GLY A 1 292 ? 28.679 12.838 -40.912 1.00 88.56 292 GLY A O 1
ATOM 1938 N N . VAL A 1 293 ? 28.042 12.457 -43.030 1.00 91.12 293 VAL A N 1
ATOM 1939 C CA . VAL A 1 293 ? 26.602 12.582 -42.778 1.00 91.12 293 VAL A CA 1
ATOM 1940 C C . VAL A 1 293 ? 25.981 11.188 -42.627 1.00 91.12 293 VAL A C 1
ATOM 1942 O O . VAL A 1 293 ? 25.977 10.420 -43.594 1.00 91.12 293 VAL A O 1
ATOM 1945 N N . PRO A 1 294 ? 25.420 10.829 -41.454 1.00 91.62 294 PRO A N 1
ATOM 1946 C CA . PRO A 1 294 ? 24.670 9.583 -41.311 1.00 91.62 294 PRO A CA 1
ATOM 1947 C C . PRO A 1 294 ? 23.441 9.571 -42.228 1.00 91.62 294 PRO A C 1
ATOM 1949 O O . PRO A 1 294 ? 22.665 10.529 -42.242 1.00 91.62 294 PRO A O 1
ATOM 1952 N N . GLY A 1 295 ? 23.285 8.505 -43.017 1.00 89.25 295 GLY A N 1
ATOM 1953 C CA . GLY A 1 295 ? 22.225 8.382 -44.027 1.00 89.25 295 GLY A CA 1
ATOM 1954 C C . GLY A 1 295 ? 22.425 9.276 -45.254 1.00 89.25 295 GLY A C 1
ATOM 1955 O O . GLY A 1 295 ? 21.502 9.437 -46.057 1.00 89.25 295 GLY A O 1
ATOM 1956 N N . GLY A 1 296 ? 23.606 9.880 -45.392 1.00 90.31 296 GLY A N 1
ATOM 1957 C CA . GLY A 1 296 ? 23.950 10.738 -46.512 1.00 90.31 296 GLY A CA 1
ATOM 1958 C C . GLY A 1 296 ? 24.120 9.973 -47.828 1.00 90.31 296 GLY A C 1
ATOM 1959 O O . GLY A 1 296 ? 24.244 8.747 -47.871 1.00 90.31 296 GLY A O 1
ATOM 1960 N N . ALA A 1 297 ? 24.081 10.714 -48.934 1.00 90.50 297 ALA A N 1
ATOM 1961 C CA . ALA A 1 297 ? 24.111 10.144 -50.277 1.00 90.50 297 ALA A CA 1
ATOM 1962 C C . ALA A 1 297 ? 25.526 10.042 -50.868 1.00 90.50 297 ALA A C 1
ATOM 1964 O O . ALA A 1 297 ? 25.671 9.426 -51.920 1.00 90.50 297 ALA A O 1
ATOM 1965 N N . ALA A 1 298 ? 26.554 10.629 -50.241 1.00 91.75 298 ALA A N 1
ATOM 1966 C CA . ALA A 1 298 ? 27.924 10.634 -50.759 1.00 91.75 298 ALA A CA 1
ATOM 1967 C C . ALA A 1 298 ? 28.632 9.297 -50.482 1.00 91.75 298 ALA A C 1
ATOM 1969 O O . ALA A 1 298 ? 29.542 9.212 -49.663 1.00 91.75 298 ALA A O 1
ATOM 1970 N N . LEU A 1 299 ? 28.172 8.222 -51.112 1.00 91.50 299 LEU A N 1
ATOM 1971 C CA . LEU A 1 299 ? 28.710 6.876 -50.928 1.00 91.50 299 LEU A CA 1
ATOM 1972 C C . LEU A 1 299 ? 29.833 6.578 -51.938 1.00 91.50 299 LEU A C 1
ATOM 1974 O O . LEU A 1 299 ? 29.918 7.224 -52.984 1.00 91.50 299 LEU A O 1
ATOM 1978 N N . PRO A 1 300 ? 30.681 5.564 -51.694 1.00 91.81 300 PRO A N 1
ATOM 1979 C CA . PRO A 1 300 ? 31.627 5.104 -52.703 1.00 91.81 300 PRO A CA 1
ATOM 1980 C C . PRO A 1 300 ? 30.948 4.836 -54.057 1.00 91.81 300 PRO A C 1
ATOM 1982 O O . PRO A 1 300 ? 29.939 4.133 -54.135 1.00 91.81 300 PRO A O 1
ATOM 1985 N N . GLY A 1 301 ? 31.505 5.408 -55.124 1.00 88.38 301 GLY A N 1
ATOM 1986 C CA . GLY A 1 301 ? 30.964 5.371 -56.483 1.00 88.38 301 GLY A CA 1
ATOM 1987 C C . GLY A 1 301 ? 30.029 6.529 -56.848 1.00 88.38 301 GLY A C 1
ATOM 1988 O O . GLY A 1 301 ? 29.676 6.652 -58.021 1.00 88.38 301 GLY A O 1
ATO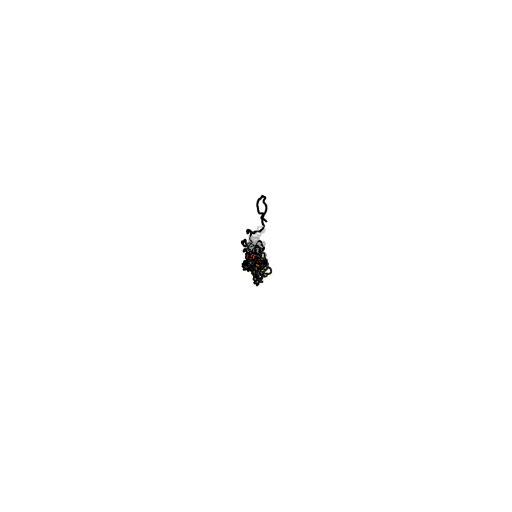M 1989 N N . THR A 1 302 ? 29.637 7.397 -55.908 1.00 93.69 302 THR A N 1
ATOM 1990 C CA . THR A 1 302 ? 28.901 8.624 -56.252 1.00 93.69 302 THR A CA 1
ATOM 1991 C C . THR A 1 302 ? 29.838 9.708 -56.760 1.00 93.69 302 THR A C 1
ATOM 1993 O O . THR A 1 302 ? 30.984 9.794 -56.319 1.00 93.69 302 THR A O 1
ATOM 1996 N N . ALA A 1 303 ? 29.328 10.551 -57.661 1.00 91.88 303 ALA A N 1
ATOM 1997 C CA . ALA A 1 303 ? 30.084 11.656 -58.236 1.00 91.88 303 ALA A CA 1
ATOM 1998 C C . ALA A 1 303 ? 30.527 12.673 -57.172 1.00 91.88 303 ALA A C 1
ATOM 2000 O O . ALA A 1 303 ? 29.800 12.936 -56.210 1.00 91.88 303 ALA A O 1
ATOM 2001 N N . CYS A 1 304 ? 31.702 13.254 -57.375 1.00 93.38 304 CYS A N 1
ATOM 2002 C CA . CYS A 1 304 ? 32.279 14.313 -56.553 1.00 93.38 304 CYS A CA 1
ATOM 2003 C C . CYS A 1 304 ? 33.120 15.262 -57.435 1.00 93.38 304 CYS A C 1
ATOM 2005 O O . CYS A 1 304 ? 33.039 15.170 -58.656 1.00 93.38 304 CYS A O 1
ATOM 2007 N N . ASP A 1 305 ? 33.851 16.204 -56.835 1.00 90.50 305 ASP A N 1
ATOM 2008 C CA . ASP A 1 305 ? 34.810 17.088 -57.519 1.00 90.50 305 ASP A CA 1
ATOM 2009 C C . ASP A 1 305 ? 36.126 17.055 -56.728 1.00 90.50 305 ASP A C 1
ATOM 2011 O O . ASP A 1 305 ? 36.161 17.453 -55.555 1.00 90.50 305 ASP A O 1
ATOM 2015 N N . ASP A 1 306 ? 37.192 16.520 -57.330 1.00 88.56 306 ASP A N 1
ATOM 2016 C CA . ASP A 1 306 ? 38.510 16.404 -56.689 1.00 88.56 306 ASP A CA 1
ATOM 2017 C C . ASP A 1 306 ? 39.350 17.694 -56.799 1.00 88.56 306 ASP A C 1
ATOM 2019 O O . ASP A 1 306 ? 40.480 17.757 -56.306 1.00 88.56 306 ASP A O 1
ATOM 2023 N N . ASN A 1 307 ? 38.770 18.752 -57.379 1.00 90.31 307 ASN A N 1
ATOM 2024 C CA . ASN A 1 307 ? 39.376 20.040 -57.711 1.00 90.31 307 ASN A CA 1
ATOM 2025 C C . ASN A 1 307 ? 40.612 19.939 -58.620 1.00 90.31 307 ASN A C 1
ATOM 2027 O O . ASN A 1 307 ? 41.376 20.907 -58.733 1.00 90.31 307 ASN A O 1
ATOM 2031 N N . ASN A 1 308 ? 40.840 18.801 -59.277 1.00 84.75 308 ASN A N 1
ATOM 2032 C CA . ASN A 1 308 ? 41.906 18.642 -60.248 1.00 84.75 308 ASN A CA 1
ATOM 2033 C C . ASN A 1 308 ? 41.357 18.883 -61.664 1.00 84.75 308 ASN A C 1
ATOM 2035 O O . ASN A 1 308 ? 40.662 18.042 -62.217 1.00 84.75 308 ASN A O 1
ATOM 2039 N N . PRO A 1 309 ? 41.723 19.983 -62.341 1.00 84.88 309 PRO A N 1
ATOM 2040 C CA . PRO A 1 309 ? 41.189 20.271 -63.673 1.00 84.88 309 PRO A CA 1
ATOM 2041 C C . PRO A 1 309 ? 41.641 19.279 -64.763 1.00 84.88 309 PRO A C 1
ATOM 2043 O O . PRO A 1 309 ? 41.144 19.353 -65.884 1.00 84.88 309 PRO A O 1
ATOM 2046 N N . ASN A 1 310 ? 42.600 18.390 -64.474 1.00 80.44 310 ASN A N 1
ATOM 2047 C CA . ASN A 1 310 ? 43.114 17.392 -65.420 1.00 80.44 310 ASN A CA 1
ATOM 2048 C C . ASN A 1 310 ? 42.474 16.001 -65.263 1.00 80.44 310 ASN A C 1
ATOM 2050 O O . ASN A 1 310 ? 42.842 15.073 -65.992 1.00 80.44 310 ASN A O 1
ATOM 2054 N N . SER A 1 311 ? 41.582 15.828 -64.292 1.00 85.50 311 SER A N 1
ATOM 2055 C CA . SER A 1 311 ? 40.843 14.595 -64.053 1.00 85.50 311 SER A CA 1
ATOM 2056 C C . SER A 1 311 ? 39.418 14.709 -64.620 1.00 85.50 311 SER A C 1
ATOM 2058 O O . SER A 1 311 ? 38.948 15.780 -65.006 1.00 85.50 311 SER A O 1
ATOM 2060 N N . SER A 1 312 ? 38.754 13.567 -64.791 1.00 85.88 312 SER A N 1
ATOM 2061 C CA . SER A 1 312 ? 37.353 13.501 -65.207 1.00 85.88 312 SER A CA 1
ATOM 2062 C C . SER A 1 312 ? 36.647 12.324 -64.540 1.00 85.88 312 SER A C 1
ATOM 2064 O O . SER A 1 312 ? 37.291 11.334 -64.184 1.00 85.88 312 SER A O 1
ATOM 2066 N N . ASN A 1 313 ? 35.314 12.386 -64.455 1.00 89.44 313 ASN A N 1
ATOM 2067 C CA . ASN A 1 313 ? 34.475 11.371 -63.804 1.00 89.44 313 ASN A CA 1
ATOM 2068 C C . ASN A 1 313 ? 34.862 11.119 -62.337 1.00 89.44 313 ASN A C 1
ATOM 2070 O O . ASN A 1 313 ? 35.047 9.968 -61.935 1.00 89.44 313 ASN A O 1
ATOM 2074 N N . ASP A 1 314 ? 35.000 12.183 -61.550 1.00 92.50 314 ASP A N 1
ATOM 2075 C CA . ASP A 1 314 ? 35.422 12.066 -60.158 1.00 92.50 314 ASP A CA 1
ATOM 2076 C C . ASP A 1 314 ? 34.349 11.378 -59.328 1.00 92.50 314 ASP A C 1
ATOM 2078 O O . ASP A 1 314 ? 33.165 11.726 -59.370 1.00 92.50 314 ASP A O 1
ATOM 2082 N N . VAL A 1 315 ? 34.779 10.371 -58.576 1.00 93.69 315 VAL A N 1
ATOM 2083 C CA . VAL A 1 315 ? 33.916 9.583 -57.704 1.00 93.69 315 VAL A CA 1
ATOM 2084 C C . VAL A 1 315 ? 34.595 9.353 -56.365 1.00 93.69 315 VAL A C 1
ATOM 2086 O O . VAL A 1 315 ? 35.823 9.296 -56.268 1.00 93.69 315 VAL A O 1
ATOM 2089 N N . TYR A 1 316 ? 33.797 9.182 -55.315 1.00 94.00 316 TYR A N 1
ATOM 2090 C CA . TYR A 1 316 ? 34.330 8.725 -54.037 1.00 94.00 316 TYR A CA 1
ATOM 2091 C C . TYR A 1 316 ? 34.819 7.277 -54.153 1.00 94.00 316 TYR A C 1
ATOM 2093 O O . TYR A 1 316 ? 34.073 6.383 -54.555 1.00 94.00 316 TYR A O 1
ATOM 2101 N N . GLY A 1 317 ? 36.071 7.026 -53.775 1.00 88.19 317 GLY A N 1
ATOM 2102 C CA . GLY A 1 317 ? 36.618 5.678 -53.632 1.00 88.19 317 GLY A CA 1
ATOM 2103 C C . GLY A 1 317 ? 36.093 4.951 -52.388 1.00 88.19 317 GLY A C 1
ATOM 2104 O O . GLY A 1 317 ? 35.412 5.525 -51.542 1.00 88.19 317 GLY A O 1
ATOM 2105 N N . ALA A 1 318 ? 36.466 3.677 -52.225 1.00 88.31 318 ALA A N 1
ATOM 2106 C CA . ALA A 1 318 ? 36.099 2.880 -51.044 1.00 88.31 318 ALA A CA 1
ATOM 2107 C C . ALA A 1 318 ? 36.643 3.451 -49.717 1.00 88.31 318 ALA A C 1
ATOM 2109 O O . ALA A 1 318 ? 36.130 3.139 -48.649 1.00 88.31 318 ALA A O 1
ATOM 2110 N N . ASN A 1 319 ? 37.680 4.288 -49.787 1.00 89.12 319 ASN A N 1
ATOM 2111 C CA . ASN A 1 319 ? 38.261 5.027 -48.667 1.00 89.12 319 ASN A CA 1
ATOM 2112 C C . ASN A 1 319 ? 37.737 6.473 -48.564 1.00 89.12 319 ASN A C 1
ATOM 2114 O O . ASN A 1 319 ? 38.363 7.288 -47.891 1.00 89.12 319 ASN A O 1
ATOM 2118 N N . CYS A 1 320 ? 36.644 6.804 -49.259 1.00 91.00 320 CYS A N 1
ATOM 2119 C CA . CYS A 1 320 ? 36.043 8.138 -49.291 1.00 91.00 320 CYS A CA 1
ATOM 2120 C C . CYS A 1 320 ? 36.965 9.265 -49.779 1.00 91.00 320 CYS A C 1
ATOM 2122 O O . CYS A 1 320 ? 36.720 10.440 -49.517 1.00 91.00 320 CYS A O 1
ATOM 2124 N N . VAL A 1 321 ? 37.999 8.926 -50.549 1.00 92.50 321 VAL A N 1
ATOM 2125 C CA . VAL A 1 321 ? 38.779 9.917 -51.293 1.00 92.50 321 VAL A CA 1
ATOM 2126 C C . VAL A 1 321 ? 38.055 10.201 -52.600 1.00 92.50 321 VAL A C 1
ATOM 2128 O O . VAL A 1 321 ? 37.802 9.279 -53.373 1.00 92.50 321 VAL A O 1
ATOM 2131 N N . CYS A 1 322 ? 37.715 11.466 -52.831 1.00 92.19 322 CYS A N 1
ATOM 2132 C CA . CYS A 1 322 ? 37.255 11.916 -54.135 1.00 92.19 322 CYS A CA 1
ATOM 2133 C C . CYS A 1 322 ? 38.447 11.952 -55.091 1.00 92.19 322 CYS A C 1
ATOM 2135 O O . CYS A 1 322 ? 39.440 12.621 -54.802 1.00 92.19 322 CYS A O 1
ATOM 2137 N N . ALA A 1 323 ? 38.366 11.206 -56.187 1.00 90.69 323 ALA A N 1
ATOM 2138 C CA . ALA A 1 323 ? 39.393 11.211 -57.215 1.00 90.69 323 ALA A CA 1
ATOM 2139 C C . ALA A 1 323 ? 38.773 10.959 -58.586 1.00 90.69 323 ALA A C 1
ATOM 2141 O O . ALA A 1 323 ? 37.911 10.089 -58.742 1.00 90.69 323 ALA A O 1
ATOM 2142 N N . GLY A 1 324 ? 39.249 11.700 -59.578 1.00 87.56 324 GLY A N 1
ATOM 2143 C CA . GLY A 1 324 ? 38.936 11.484 -60.979 1.00 87.56 324 GLY A CA 1
ATOM 2144 C C . GLY A 1 324 ? 39.899 10.553 -61.695 1.00 87.56 324 GLY A C 1
ATOM 2145 O O . GLY A 1 324 ? 40.985 10.204 -61.229 1.00 87.56 324 GLY A O 1
ATOM 2146 N N . THR A 1 325 ? 39.490 10.157 -62.893 1.00 85.88 325 THR A N 1
ATOM 2147 C CA . THR A 1 325 ? 40.344 9.443 -63.838 1.00 85.88 325 THR A CA 1
ATOM 2148 C C . THR A 1 325 ? 41.125 10.462 -64.662 1.00 85.88 325 THR A C 1
ATOM 2150 O O . THR A 1 325 ? 40.532 11.263 -65.387 1.00 85.88 325 THR A O 1
ATOM 2153 N N . LEU A 1 326 ? 42.456 10.436 -64.562 1.00 83.69 326 LEU A N 1
ATOM 2154 C CA . LEU A 1 326 ? 43.333 11.236 -65.420 1.00 83.69 326 LEU A CA 1
ATOM 2155 C C . LEU A 1 326 ? 43.262 10.726 -66.863 1.00 83.69 326 LEU A C 1
ATOM 2157 O O . LEU A 1 326 ? 43.215 9.517 -67.099 1.00 83.69 326 LEU A O 1
ATOM 2161 N N . ALA A 1 327 ? 43.302 11.642 -67.831 1.00 79.62 327 ALA A N 1
ATOM 2162 C CA . ALA A 1 327 ? 43.455 11.261 -69.230 1.00 79.62 327 ALA A CA 1
ATOM 2163 C C . ALA A 1 327 ? 44.777 10.502 -69.434 1.00 79.62 327 ALA A C 1
ATOM 2165 O O . ALA A 1 327 ? 45.807 10.854 -68.852 1.00 79.62 327 ALA A O 1
ATOM 2166 N N . ASN A 1 328 ? 44.747 9.460 -70.263 1.00 82.88 328 ASN A N 1
ATOM 2167 C CA . ASN A 1 328 ? 45.963 8.762 -70.661 1.00 82.88 328 ASN A CA 1
ATOM 2168 C C . ASN A 1 328 ? 46.864 9.696 -71.470 1.00 82.88 328 ASN A C 1
ATOM 2170 O O . ASN A 1 328 ? 46.389 10.424 -72.342 1.00 82.88 328 ASN A O 1
ATOM 2174 N N . ASP A 1 329 ? 48.163 9.637 -71.200 1.00 83.56 329 ASP A N 1
ATOM 2175 C CA . ASP A 1 329 ? 49.173 10.200 -72.081 1.00 83.56 329 ASP A CA 1
ATOM 2176 C C . ASP A 1 329 ? 49.297 9.365 -73.373 1.00 83.56 329 ASP A C 1
ATOM 2178 O O . ASP A 1 329 ? 48.620 8.347 -73.562 1.00 83.56 329 ASP A O 1
ATOM 2182 N N . CYS A 1 330 ? 50.170 9.778 -74.286 1.00 85.50 330 CYS A N 1
ATOM 2183 C CA . CYS A 1 330 ? 50.366 9.108 -75.568 1.00 85.50 330 CYS A CA 1
ATOM 2184 C C . CYS A 1 330 ? 50.990 7.707 -75.469 1.00 85.50 330 CYS A C 1
ATOM 2186 O O . CYS A 1 330 ? 51.004 6.980 -76.461 1.00 85.50 330 CYS A O 1
ATOM 2188 N N . LEU A 1 331 ? 51.447 7.295 -74.281 1.00 85.81 331 LEU A N 1
ATOM 2189 C CA . LEU A 1 331 ? 51.900 5.936 -73.982 1.00 85.81 331 LEU A CA 1
ATOM 2190 C C . LEU A 1 331 ? 50.831 5.103 -73.255 1.00 85.81 331 LEU A C 1
ATOM 2192 O O . LEU A 1 331 ? 51.093 3.962 -72.871 1.00 85.81 331 LEU A O 1
ATOM 2196 N N . GLY A 1 332 ? 49.619 5.637 -73.084 1.00 82.75 332 GLY A N 1
ATOM 2197 C CA . GLY A 1 332 ? 48.523 4.947 -72.410 1.00 82.75 332 GLY A CA 1
ATOM 2198 C C . GLY A 1 332 ? 48.604 4.998 -70.884 1.00 82.75 332 GLY A C 1
ATOM 2199 O O . GLY A 1 332 ? 47.885 4.248 -70.226 1.00 82.75 332 GLY A O 1
ATOM 2200 N N . VAL A 1 333 ? 49.462 5.848 -70.314 1.00 81.56 333 VAL A N 1
ATOM 2201 C CA . VAL A 1 333 ? 49.622 6.003 -68.864 1.00 81.56 333 VAL A CA 1
ATOM 2202 C C . VAL A 1 333 ? 48.727 7.151 -68.377 1.00 81.56 333 VAL A C 1
ATOM 2204 O O . VAL A 1 333 ? 48.938 8.290 -68.800 1.00 81.56 333 VAL A O 1
ATOM 2207 N N . PRO A 1 334 ? 47.745 6.909 -67.483 1.00 80.50 334 PRO A N 1
ATOM 2208 C CA . PRO A 1 334 ? 46.920 7.972 -66.905 1.00 80.50 334 PRO A CA 1
ATOM 2209 C C . PRO A 1 334 ? 47.781 9.065 -66.256 1.00 80.50 334 PRO A C 1
ATOM 2211 O O . PRO A 1 334 ? 48.545 8.786 -65.332 1.00 80.50 334 PRO A O 1
ATOM 2214 N N . GLY A 1 335 ? 47.677 10.305 -66.741 1.00 75.81 335 GLY A N 1
ATOM 2215 C CA . GLY A 1 335 ? 48.451 11.445 -66.236 1.00 75.81 335 GLY A CA 1
ATOM 2216 C C . GLY A 1 335 ? 49.959 11.382 -66.495 1.00 75.81 335 GLY A C 1
ATOM 2217 O O . GLY A 1 335 ? 50.714 12.099 -65.838 1.00 75.81 335 GLY A O 1
ATOM 2218 N N . GLY A 1 336 ? 50.415 10.518 -67.404 1.00 82.44 336 GLY A N 1
ATOM 2219 C CA . GLY A 1 336 ? 51.833 10.371 -67.711 1.00 82.44 336 GLY A CA 1
ATOM 2220 C C . GLY A 1 336 ? 52.445 11.579 -68.452 1.00 82.44 336 GLY A C 1
ATOM 2221 O O . GLY A 1 336 ? 51.731 12.469 -68.930 1.00 82.44 336 GLY A O 1
ATOM 2222 N N . PRO A 1 337 ? 53.789 11.655 -68.523 1.00 83.06 337 PRO A N 1
ATOM 2223 C CA . PRO A 1 337 ? 54.510 12.796 -69.092 1.00 83.06 337 PRO A CA 1
ATOM 2224 C C . PRO A 1 337 ? 54.535 12.828 -70.634 1.00 83.06 337 PRO A C 1
ATOM 2226 O O . PRO A 1 337 ? 54.970 13.829 -71.209 1.00 83.06 337 PRO A O 1
ATOM 2229 N N . ALA A 1 338 ? 54.099 11.771 -71.330 1.00 87.25 338 ALA A N 1
ATOM 2230 C CA . ALA A 1 338 ? 54.105 11.704 -72.794 1.00 87.25 338 ALA A CA 1
ATOM 2231 C C . ALA A 1 338 ? 52.892 12.434 -73.401 1.00 87.25 338 ALA A C 1
ATOM 2233 O O . ALA A 1 338 ? 52.037 11.830 -74.040 1.00 87.25 338 ALA A O 1
ATOM 2234 N N . GLN A 1 339 ? 52.767 13.733 -73.144 1.00 86.56 339 GLN A N 1
ATOM 2235 C CA . GLN A 1 339 ? 51.665 14.558 -73.646 1.00 86.56 339 GLN A CA 1
ATOM 2236 C C . GLN A 1 339 ? 51.983 15.155 -75.026 1.00 86.56 339 GLN A C 1
ATOM 2238 O O . GLN A 1 339 ? 53.155 15.342 -75.352 1.00 86.56 339 GLN A O 1
ATOM 2243 N N . PRO A 1 340 ? 50.972 15.529 -75.833 1.00 88.75 340 PRO A N 1
ATOM 2244 C CA . PRO A 1 340 ? 51.205 16.274 -77.066 1.00 88.75 340 PRO A CA 1
ATOM 2245 C C . PRO A 1 340 ? 52.124 17.490 -76.856 1.00 88.75 340 PRO A C 1
ATOM 2247 O O . PRO A 1 340 ? 51.892 18.314 -75.973 1.00 88.75 340 PRO A O 1
ATOM 2250 N N . GLY A 1 341 ? 53.171 17.597 -77.673 1.00 84.94 341 GLY A N 1
ATOM 2251 C CA . GLY A 1 341 ? 54.211 18.620 -77.598 1.00 84.94 341 GLY A CA 1
ATOM 2252 C C . GLY A 1 341 ? 55.406 18.269 -76.707 1.00 84.94 341 GLY A C 1
ATOM 2253 O O . GLY A 1 341 ? 56.392 19.005 -76.738 1.00 84.94 341 GLY A O 1
ATOM 2254 N N . THR A 1 342 ? 55.371 17.174 -75.935 1.00 91.00 342 THR A N 1
ATOM 2255 C CA . THR A 1 342 ? 56.547 16.734 -75.167 1.00 91.00 342 THR A CA 1
ATOM 2256 C C . THR A 1 342 ? 57.525 15.941 -76.039 1.00 91.00 342 THR A C 1
ATOM 2258 O O . THR A 1 342 ? 57.101 15.346 -77.037 1.00 91.00 342 THR A O 1
ATOM 2261 N N . PRO A 1 343 ? 58.831 15.940 -75.697 1.00 90.19 343 PRO A N 1
ATOM 2262 C CA . PRO A 1 343 ? 59.837 15.210 -76.459 1.00 90.19 343 PRO A CA 1
ATOM 2263 C C . PRO A 1 343 ? 59.578 13.703 -76.496 1.00 90.19 343 PRO A C 1
ATOM 2265 O O . PRO A 1 343 ? 59.125 13.111 -75.512 1.00 90.19 343 PRO A O 1
ATOM 2268 N N . CYS A 1 344 ? 59.921 13.080 -77.615 1.00 91.12 344 CYS A N 1
ATOM 2269 C CA . CYS A 1 344 ? 59.883 11.637 -77.813 1.00 91.12 344 CYS A CA 1
ATOM 2270 C C . CYS A 1 344 ? 61.044 11.190 -78.724 1.00 91.12 344 CYS A C 1
ATOM 2272 O O . CYS A 1 344 ? 61.921 11.997 -79.019 1.00 91.12 344 CYS A O 1
ATOM 2274 N N . ASP A 1 345 ? 61.084 9.908 -79.095 1.00 90.06 345 ASP A N 1
ATOM 2275 C CA . ASP A 1 345 ? 62.021 9.346 -80.080 1.00 90.06 345 ASP A CA 1
ATOM 2276 C C . ASP A 1 345 ? 61.209 8.451 -81.030 1.00 90.06 345 ASP A C 1
ATOM 2278 O O . ASP A 1 345 ? 60.592 7.476 -80.581 1.00 90.06 345 ASP A O 1
ATOM 2282 N N . ASP A 1 346 ? 61.129 8.818 -82.310 1.00 87.50 346 ASP A N 1
ATOM 2283 C CA . ASP A 1 346 ? 60.388 8.066 -83.333 1.00 87.50 346 ASP A CA 1
ATOM 2284 C C . ASP A 1 346 ? 61.205 6.910 -83.945 1.00 87.50 346 ASP A C 1
ATOM 2286 O O . ASP A 1 346 ? 60.687 6.116 -84.739 1.00 87.50 346 ASP A O 1
ATOM 2290 N N . GLY A 1 347 ? 62.469 6.768 -83.530 1.00 88.81 347 GLY A N 1
ATOM 2291 C CA . GLY A 1 347 ? 63.397 5.723 -83.940 1.00 88.81 347 GLY A CA 1
ATOM 2292 C C . GLY A 1 347 ? 63.954 5.889 -85.355 1.00 88.81 347 GLY A C 1
ATOM 2293 O O . GLY A 1 347 ? 64.672 4.999 -85.830 1.00 88.81 347 GLY A O 1
ATOM 2294 N N . LEU A 1 348 ? 63.641 6.981 -86.056 1.00 89.00 348 LEU A N 1
ATOM 2295 C CA . LEU A 1 348 ? 64.126 7.235 -87.406 1.00 89.00 348 LEU A CA 1
ATOM 2296 C C . LEU A 1 348 ? 65.394 8.094 -87.360 1.00 89.00 348 LEU A C 1
ATOM 2298 O O . LEU A 1 348 ? 65.389 9.263 -87.006 1.00 89.00 348 LEU A O 1
ATOM 2302 N N . ALA A 1 349 ? 66.510 7.540 -87.837 1.00 85.56 349 ALA A N 1
ATOM 2303 C CA . ALA A 1 349 ? 67.796 8.250 -87.858 1.00 85.56 349 ALA A CA 1
ATOM 2304 C C . ALA A 1 349 ? 67.826 9.499 -88.769 1.00 85.56 349 ALA A C 1
ATOM 2306 O O . ALA A 1 349 ? 68.801 10.247 -88.758 1.00 85.56 349 ALA A O 1
ATOM 2307 N N . THR A 1 350 ? 66.802 9.695 -89.603 1.00 83.62 350 THR A N 1
ATOM 2308 C CA . THR A 1 350 ? 66.673 10.840 -90.517 1.00 83.62 350 THR A CA 1
ATOM 2309 C C . THR A 1 350 ? 65.903 12.013 -89.911 1.00 83.62 350 THR A C 1
ATOM 2311 O O . THR A 1 350 ? 65.768 13.042 -90.568 1.00 83.62 350 THR A O 1
ATOM 2314 N N . THR A 1 351 ? 65.364 11.873 -88.703 1.00 88.88 351 THR A N 1
ATOM 2315 C CA . THR A 1 351 ? 64.567 12.892 -88.011 1.00 88.88 351 THR A CA 1
ATOM 2316 C C . THR A 1 351 ? 65.183 13.239 -86.656 1.00 88.88 351 THR A C 1
ATOM 2318 O O . THR A 1 351 ? 66.008 12.502 -86.120 1.00 88.88 351 THR A O 1
ATOM 2321 N N . GLY A 1 352 ? 64.859 14.427 -86.147 1.00 88.00 352 GLY A N 1
ATOM 2322 C CA . GLY A 1 352 ? 65.244 14.868 -84.810 1.00 88.00 352 GLY A CA 1
ATOM 2323 C C . GLY A 1 352 ? 64.264 15.892 -84.237 1.00 88.00 352 GLY A C 1
ATOM 2324 O O . GLY A 1 352 ? 63.371 16.380 -84.936 1.00 88.00 352 GLY A O 1
ATOM 2325 N N . ASN A 1 353 ? 64.463 16.261 -82.965 1.00 90.06 353 ASN A N 1
ATOM 2326 C CA . ASN A 1 353 ? 63.518 17.070 -82.177 1.00 90.06 353 ASN A CA 1
ATOM 2327 C C . ASN A 1 353 ? 62.101 16.471 -82.149 1.00 90.06 353 ASN A C 1
ATOM 2329 O O . ASN A 1 353 ? 61.111 17.184 -82.333 1.00 90.06 353 ASN A O 1
ATOM 2333 N N . ASP A 1 354 ? 62.007 15.161 -81.937 1.00 92.88 354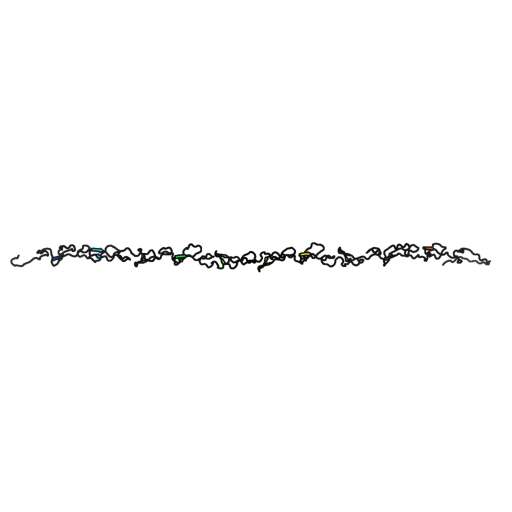 ASP A N 1
ATOM 2334 C CA . ASP A 1 354 ? 60.739 14.449 -82.023 1.00 92.88 354 ASP A CA 1
ATOM 2335 C C . ASP A 1 354 ? 59.810 14.852 -80.888 1.00 92.88 354 ASP A C 1
ATOM 2337 O O . ASP A 1 354 ? 60.214 14.994 -79.730 1.00 92.88 354 ASP A O 1
ATOM 2341 N N . THR A 1 355 ? 58.543 15.061 -81.236 1.00 93.12 355 THR A N 1
ATOM 2342 C CA . THR A 1 355 ? 57.504 15.420 -80.274 1.00 93.12 355 THR A CA 1
ATOM 2343 C C . THR A 1 355 ? 56.243 14.610 -80.515 1.00 93.12 355 THR A C 1
ATOM 2345 O O . THR A 1 355 ? 55.933 14.197 -81.636 1.00 93.12 355 THR A O 1
ATOM 2348 N N . TRP A 1 356 ? 55.489 14.377 -79.446 1.00 91.69 356 TRP A N 1
ATOM 2349 C CA . TRP A 1 356 ? 54.168 13.774 -79.557 1.00 91.69 356 TRP A CA 1
ATOM 2350 C C . TRP A 1 356 ? 53.196 14.741 -80.239 1.00 91.69 356 TRP A C 1
ATOM 2352 O O . TRP A 1 356 ? 53.037 15.884 -79.821 1.00 91.69 356 TRP A O 1
ATOM 2362 N N . SER A 1 357 ? 52.491 14.294 -81.273 1.00 88.69 357 SER A N 1
ATOM 2363 C CA . SER A 1 357 ? 51.407 15.074 -81.884 1.00 88.69 357 SER A CA 1
ATOM 2364 C C . SER A 1 357 ? 50.114 15.027 -81.054 1.00 88.69 357 SER A C 1
ATOM 2366 O O . SER A 1 357 ? 49.956 14.192 -80.166 1.00 88.69 357 SER A O 1
ATOM 2368 N N . ALA A 1 358 ? 49.132 15.874 -81.392 1.00 86.25 358 ALA A N 1
ATOM 2369 C CA . ALA A 1 358 ? 47.795 15.851 -80.776 1.00 86.25 358 ALA A CA 1
ATOM 2370 C C . ALA A 1 358 ? 47.052 14.509 -80.951 1.00 86.25 358 ALA A C 1
ATOM 2372 O O . ALA A 1 358 ? 46.166 14.194 -80.165 1.00 86.25 358 ALA A O 1
ATOM 2373 N N . ASN A 1 359 ? 47.436 13.715 -81.957 1.00 88.19 359 ASN A N 1
ATOM 2374 C CA . ASN A 1 359 ? 46.912 12.368 -82.198 1.00 88.19 359 ASN A CA 1
ATOM 2375 C C . ASN A 1 359 ? 47.830 11.269 -81.628 1.00 88.19 359 ASN A C 1
ATOM 2377 O O . ASN A 1 359 ? 47.724 10.117 -82.041 1.00 88.19 359 ASN A O 1
ATOM 2381 N N . CYS A 1 360 ? 48.753 11.619 -80.726 1.00 88.81 360 CYS A N 1
ATOM 2382 C CA . CYS A 1 360 ? 49.682 10.697 -80.074 1.00 88.81 360 CYS A CA 1
ATOM 2383 C C . CYS A 1 360 ? 50.552 9.865 -81.024 1.00 88.81 360 CYS A C 1
ATOM 2385 O O . CYS A 1 360 ? 50.883 8.713 -80.763 1.00 88.81 360 CYS A O 1
ATOM 2387 N N . VAL A 1 361 ? 50.971 10.488 -82.122 1.00 91.19 361 VAL A N 1
ATOM 2388 C CA . VAL A 1 361 ? 52.043 9.983 -82.986 1.00 91.19 361 VAL A CA 1
ATOM 2389 C C . VAL A 1 361 ? 53.328 10.703 -82.602 1.00 91.19 361 VAL A C 1
ATOM 2391 O O . VAL A 1 361 ? 53.342 11.934 -82.652 1.00 91.19 361 VAL A O 1
ATOM 2394 N N . CYS A 1 362 ? 54.363 9.957 -82.216 1.00 91.62 362 CYS A N 1
ATOM 2395 C CA . CYS A 1 362 ? 55.713 10.489 -82.067 1.00 91.62 362 CYS A CA 1
ATOM 2396 C C . CYS A 1 362 ? 56.330 10.661 -83.457 1.00 91.62 362 CYS A C 1
ATOM 2398 O O . CYS A 1 362 ? 56.358 9.704 -84.232 1.00 91.62 362 CYS A O 1
ATOM 2400 N N . ALA A 1 363 ? 56.748 11.879 -83.784 1.00 91.62 363 ALA A N 1
ATOM 2401 C CA . ALA A 1 363 ? 57.396 12.179 -85.052 1.00 91.62 363 ALA A CA 1
ATOM 2402 C C . ALA A 1 363 ? 58.366 13.353 -84.898 1.00 91.62 363 ALA A C 1
ATOM 2404 O O . ALA A 1 363 ? 58.070 14.326 -84.193 1.00 91.62 363 ALA A O 1
ATOM 2405 N N . GLY A 1 364 ? 59.496 13.266 -85.591 1.00 89.62 364 GLY A N 1
ATOM 2406 C CA . GLY A 1 364 ? 60.496 14.320 -85.682 1.00 89.62 364 GLY A CA 1
ATOM 2407 C C . GLY A 1 364 ? 60.422 15.190 -86.922 1.00 89.62 364 GLY A C 1
ATOM 2408 O O . GLY A 1 364 ? 59.670 14.954 -87.871 1.00 89.62 364 GLY A O 1
ATOM 2409 N N . LEU A 1 365 ? 61.248 16.232 -86.909 1.00 89.06 365 LEU A N 1
ATOM 2410 C CA . LEU A 1 365 ? 61.517 17.062 -88.075 1.00 89.06 365 LEU A CA 1
ATOM 2411 C C . LEU A 1 365 ? 62.661 16.438 -88.872 1.00 89.06 365 LEU A C 1
ATOM 2413 O O . LEU A 1 365 ? 63.641 15.980 -88.290 1.00 89.06 365 LEU A O 1
ATOM 2417 N N . LEU A 1 366 ? 62.555 16.449 -90.204 1.00 87.69 366 LEU A N 1
ATOM 2418 C CA . LEU A 1 366 ? 63.617 15.964 -91.088 1.00 87.69 366 LEU A CA 1
ATOM 2419 C C . LEU A 1 366 ? 64.937 16.677 -90.762 1.00 87.69 366 LEU A C 1
ATOM 2421 O O . LEU A 1 366 ? 64.980 17.908 -90.727 1.00 87.69 366 LEU A O 1
ATOM 2425 N N . ILE A 1 367 ? 65.994 15.905 -90.519 1.00 87.44 367 ILE A N 1
ATOM 2426 C CA . ILE A 1 367 ? 67.349 16.425 -90.352 1.00 87.44 367 ILE A CA 1
ATOM 2427 C C . ILE A 1 367 ? 67.872 16.836 -91.728 1.00 87.44 367 ILE A C 1
ATOM 2429 O O . ILE A 1 367 ? 67.832 16.053 -92.679 1.00 87.44 367 ILE A O 1
ATOM 2433 N N . ASP A 1 368 ? 68.333 18.078 -91.836 1.00 86.25 368 ASP A N 1
ATOM 2434 C CA . ASP A 1 368 ? 68.933 18.594 -93.060 1.00 86.25 368 ASP A CA 1
ATOM 2435 C C . ASP A 1 368 ? 70.394 18.128 -93.232 1.00 86.25 368 ASP A C 1
ATOM 2437 O O . ASP A 1 368 ? 70.962 17.435 -92.386 1.00 86.25 368 ASP A O 1
ATOM 2441 N N . CYS A 1 369 ? 71.026 18.485 -94.348 1.00 86.00 369 CYS A N 1
ATOM 2442 C CA . CYS A 1 369 ? 72.387 18.057 -94.663 1.00 86.00 369 CYS A CA 1
ATOM 2443 C C . CYS A 1 369 ? 73.472 18.660 -93.754 1.00 86.00 369 CYS A C 1
ATOM 2445 O O . CYS A 1 369 ? 74.613 18.200 -93.795 1.00 86.00 369 CYS A O 1
ATOM 2447 N N . GLU A 1 370 ? 73.125 19.635 -92.910 1.00 86.62 370 GLU A N 1
ATOM 2448 C CA . GLU A 1 370 ? 74.001 20.202 -91.879 1.00 86.62 370 GLU A CA 1
ATOM 2449 C C . GLU A 1 370 ? 73.769 19.562 -90.498 1.00 86.62 370 GLU A C 1
ATOM 2451 O O . GLU A 1 370 ? 74.445 19.904 -89.526 1.00 86.62 370 GLU A O 1
ATOM 2456 N N . GLY A 1 371 ? 72.851 18.595 -90.399 1.00 83.50 371 GLY A N 1
ATOM 2457 C CA . GLY A 1 371 ? 72.532 17.907 -89.152 1.00 83.50 371 GLY A CA 1
ATOM 2458 C C . GLY A 1 371 ? 71.511 18.647 -88.285 1.00 83.50 371 GLY A C 1
ATOM 2459 O O . GLY A 1 371 ? 71.361 18.314 -87.108 1.00 83.50 371 GLY A O 1
ATOM 2460 N N . VAL A 1 372 ? 70.802 19.640 -88.830 1.00 87.00 372 VAL A N 1
ATOM 2461 C CA . VAL A 1 372 ? 69.817 20.440 -88.095 1.00 87.00 372 VAL A CA 1
ATOM 2462 C C . VAL A 1 372 ? 68.408 19.904 -88.354 1.00 87.00 372 VAL A C 1
ATOM 2464 O O . VAL A 1 372 ? 67.915 19.900 -89.482 1.00 87.00 372 VAL A O 1
ATOM 2467 N N . ALA A 1 373 ? 67.723 19.472 -87.293 1.00 86.62 373 ALA A N 1
ATOM 2468 C CA . ALA A 1 373 ? 66.328 19.039 -87.367 1.00 86.62 373 ALA A CA 1
ATOM 2469 C C . ALA A 1 373 ? 65.404 20.206 -87.765 1.00 86.62 373 ALA A C 1
ATOM 2471 O O . ALA A 1 373 ? 65.318 21.211 -87.055 1.00 86.62 373 ALA A O 1
ATOM 2472 N N . GLY A 1 374 ? 64.714 20.071 -88.901 1.00 84.38 374 GLY A N 1
ATOM 2473 C CA . GLY A 1 374 ? 63.887 21.125 -89.499 1.00 84.38 374 GLY A CA 1
ATOM 2474 C C . GLY A 1 374 ? 64.681 22.234 -90.198 1.00 84.38 374 GLY A C 1
ATOM 2475 O O . GLY A 1 374 ? 64.118 23.294 -90.475 1.00 84.38 374 GLY A O 1
ATOM 2476 N N . GLY A 1 375 ? 65.975 22.022 -90.450 1.00 85.25 375 GLY A N 1
ATOM 2477 C CA . GLY A 1 375 ? 66.830 22.985 -91.132 1.00 85.25 375 GLY A CA 1
ATOM 2478 C C . GLY A 1 375 ? 66.556 23.081 -92.640 1.00 85.25 375 GLY A C 1
ATOM 2479 O O . GLY A 1 375 ? 65.814 22.288 -93.225 1.00 85.25 375 GLY A O 1
ATOM 2480 N N . SER A 1 376 ? 67.106 24.116 -93.276 1.00 85.81 376 SER A N 1
ATOM 2481 C CA . SER A 1 376 ? 66.832 24.438 -94.682 1.00 85.81 376 SER A CA 1
ATOM 2482 C C . SER A 1 376 ? 67.840 23.855 -95.673 1.00 85.81 376 SER A C 1
ATOM 2484 O O . SER A 1 376 ? 67.635 24.015 -96.875 1.00 85.81 376 SER A O 1
ATOM 2486 N N . ALA A 1 377 ? 68.920 23.213 -95.214 1.00 86.31 377 ALA A N 1
ATOM 2487 C CA . ALA A 1 377 ? 69.962 22.642 -96.070 1.00 86.31 377 ALA A CA 1
ATOM 2488 C C . ALA A 1 377 ? 69.533 21.278 -96.646 1.00 86.31 377 ALA A C 1
ATOM 2490 O O . ALA A 1 377 ? 70.094 20.236 -96.321 1.00 86.31 377 ALA A O 1
ATOM 2491 N N . LEU A 1 378 ? 68.481 21.260 -97.462 1.00 86.75 378 LEU A N 1
ATOM 2492 C CA . LEU A 1 378 ? 67.922 20.034 -98.040 1.00 86.75 378 LEU A CA 1
ATOM 2493 C C . LEU A 1 378 ? 68.568 19.704 -99.397 1.00 86.75 378 LEU A C 1
ATOM 2495 O O . LEU A 1 378 ? 69.065 20.601 -100.078 1.00 86.75 378 LEU A O 1
ATOM 2499 N N . PRO A 1 379 ? 68.516 18.443 -99.866 1.00 87.88 379 PRO A N 1
ATOM 2500 C CA . PRO A 1 379 ? 68.965 18.108 -101.214 1.00 87.88 379 PRO A CA 1
ATOM 2501 C C . PRO A 1 379 ? 68.356 19.028 -102.287 1.00 87.88 379 PRO A C 1
ATOM 2503 O O . PRO A 1 379 ? 67.139 19.191 -102.372 1.00 87.88 379 PRO A O 1
ATOM 2506 N N . GLY A 1 380 ? 69.213 19.625 -103.116 1.00 82.50 380 GLY A N 1
ATOM 2507 C CA . GLY A 1 380 ? 68.868 20.597 -104.152 1.00 82.50 380 GLY A CA 1
ATOM 2508 C C . GLY A 1 380 ? 68.925 22.064 -103.714 1.00 82.50 380 GLY A C 1
ATOM 2509 O O . GLY A 1 380 ? 68.831 22.938 -104.577 1.00 82.50 380 GLY A O 1
ATOM 2510 N N . THR A 1 381 ? 69.101 22.370 -102.423 1.00 89.12 381 THR A N 1
ATOM 2511 C CA . THR A 1 381 ? 69.346 23.752 -101.982 1.00 89.12 381 THR A CA 1
ATOM 2512 C C . THR A 1 381 ? 70.800 24.145 -102.209 1.00 89.12 381 THR A C 1
ATOM 2514 O O . THR A 1 381 ? 71.687 23.291 -102.249 1.00 89.12 381 THR A O 1
ATOM 2517 N N . ALA A 1 382 ? 71.039 25.448 -102.377 1.00 86.25 382 ALA A N 1
ATOM 2518 C CA . ALA A 1 382 ? 72.379 25.983 -102.581 1.00 86.25 382 ALA A CA 1
ATOM 2519 C C . ALA A 1 382 ? 73.277 25.731 -101.360 1.00 86.25 382 ALA A C 1
ATOM 2521 O O . ALA A 1 382 ? 72.804 25.758 -100.221 1.00 86.25 382 ALA A O 1
ATOM 2522 N N . CYS A 1 383 ? 74.559 25.510 -101.614 1.00 87.06 383 CYS A N 1
ATOM 2523 C CA . CYS A 1 383 ? 75.608 25.356 -100.612 1.00 87.06 383 CYS A CA 1
ATOM 2524 C C . CYS A 1 383 ? 76.929 25.941 -101.154 1.00 87.06 383 CYS A C 1
ATOM 2526 O O . CYS A 1 383 ? 76.927 26.520 -102.238 1.00 87.06 383 CYS A O 1
ATOM 2528 N N . ASP A 1 384 ? 78.021 25.846 -100.394 1.00 84.69 384 ASP A N 1
ATOM 2529 C CA . ASP A 1 384 ? 79.379 26.216 -100.829 1.00 84.69 384 ASP A CA 1
ATOM 2530 C C . ASP A 1 384 ? 80.312 25.043 -100.502 1.00 84.69 384 ASP A C 1
ATOM 2532 O O . ASP A 1 384 ? 80.455 24.673 -99.331 1.00 84.69 384 ASP A O 1
ATOM 2536 N N . ASP A 1 385 ? 80.887 24.404 -101.524 1.00 79.69 385 ASP A N 1
ATOM 2537 C CA . ASP A 1 385 ? 81.765 23.236 -101.351 1.00 79.69 385 ASP A CA 1
ATOM 2538 C C . ASP A 1 385 ? 83.224 23.618 -101.026 1.00 79.69 385 ASP A C 1
ATOM 2540 O O . ASP A 1 385 ? 84.084 22.750 -100.834 1.00 79.69 385 ASP A O 1
ATOM 2544 N N . GLY A 1 386 ? 83.510 24.922 -100.927 1.00 83.06 386 GLY A N 1
ATOM 2545 C CA . GLY A 1 386 ? 84.825 25.484 -100.644 1.00 83.06 386 GLY A CA 1
ATOM 2546 C C . GLY A 1 386 ? 85.819 25.365 -101.803 1.00 83.06 386 GLY A C 1
ATOM 2547 O O . GLY A 1 386 ? 86.994 25.711 -101.633 1.00 83.06 386 GLY A O 1
ATOM 2548 N N . ASN A 1 387 ? 85.398 24.882 -102.976 1.00 79.50 387 ASN A N 1
ATOM 2549 C CA . ASN A 1 387 ? 86.245 24.721 -104.149 1.00 79.50 387 ASN A CA 1
ATOM 2550 C C . ASN A 1 387 ? 86.045 25.883 -105.136 1.00 79.50 387 ASN A C 1
ATOM 2552 O O . ASN A 1 387 ? 85.038 26.014 -105.815 1.00 79.50 387 ASN A O 1
ATOM 2556 N N . ALA A 1 388 ? 87.077 26.711 -105.312 1.00 77.00 388 ALA A N 1
ATOM 2557 C CA . ALA A 1 388 ? 87.020 27.865 -106.218 1.00 77.00 388 ALA A CA 1
ATOM 2558 C C . ALA A 1 388 ? 86.869 27.508 -107.718 1.00 77.00 388 ALA A C 1
ATOM 2560 O O . ALA A 1 388 ? 86.717 28.408 -108.546 1.00 77.00 388 ALA A O 1
ATOM 2561 N N . GLY A 1 389 ? 86.984 26.228 -108.093 1.00 73.94 389 GLY A N 1
ATOM 2562 C CA . GLY A 1 389 ? 86.828 25.737 -109.467 1.00 73.94 389 GLY A CA 1
ATOM 2563 C C . GLY A 1 389 ? 85.403 25.314 -109.847 1.00 73.94 389 GLY A C 1
ATOM 2564 O O . GLY A 1 389 ? 85.168 24.949 -111.004 1.00 73.94 389 GLY A O 1
ATOM 2565 N N . THR A 1 390 ? 84.469 25.340 -108.901 1.00 78.25 390 THR A N 1
ATOM 2566 C CA . THR A 1 390 ? 83.063 24.955 -109.063 1.00 78.25 390 THR A CA 1
ATOM 2567 C C . THR A 1 390 ? 82.144 26.173 -108.928 1.00 78.25 390 THR A C 1
ATOM 2569 O O . THR A 1 390 ? 82.528 27.217 -108.404 1.00 78.25 390 THR A O 1
ATOM 2572 N N . ALA A 1 391 ? 80.958 26.093 -109.531 1.00 78.44 391 ALA A N 1
ATOM 2573 C CA . ALA A 1 391 ? 79.912 27.101 -109.409 1.00 78.44 391 ALA A CA 1
ATOM 2574 C C . ALA A 1 391 ? 78.531 26.436 -109.311 1.00 78.44 391 ALA A C 1
ATOM 2576 O O . ALA A 1 391 ? 78.306 25.357 -109.869 1.00 78.44 391 ALA A O 1
ATOM 2577 N N . ASN A 1 392 ? 77.584 27.149 -108.689 1.00 81.38 392 ASN A N 1
ATOM 2578 C CA . ASN A 1 392 ? 76.219 26.687 -108.405 1.00 81.38 392 ASN A CA 1
ATOM 2579 C C . ASN A 1 392 ? 76.181 25.416 -107.541 1.00 81.38 392 ASN A C 1
ATOM 2581 O O . ASN A 1 392 ? 75.511 24.444 -107.898 1.00 81.38 392 ASN A O 1
ATOM 2585 N N . ASP A 1 393 ? 76.908 25.414 -106.426 1.00 86.12 393 ASP A N 1
ATOM 2586 C CA . ASP A 1 393 ? 76.982 24.243 -105.559 1.00 86.12 393 ASP A CA 1
ATOM 2587 C C . ASP A 1 393 ? 75.627 23.982 -104.904 1.00 86.12 393 ASP A C 1
ATOM 2589 O O . ASP A 1 393 ? 74.932 24.895 -104.445 1.00 86.12 393 ASP A O 1
ATOM 2593 N N . THR A 1 394 ? 75.224 22.715 -104.904 1.00 89.56 394 THR A N 1
ATOM 2594 C CA . THR A 1 394 ? 73.969 22.278 -104.291 1.00 89.56 394 THR A CA 1
ATOM 2595 C C . THR A 1 394 ? 74.191 21.026 -103.463 1.00 89.56 394 THR A C 1
ATOM 2597 O O . THR A 1 394 ? 75.070 20.209 -103.753 1.00 89.56 394 THR A O 1
ATOM 2600 N N . TRP A 1 395 ? 73.380 20.859 -102.423 1.00 87.69 395 TRP A N 1
ATOM 2601 C CA . TRP A 1 395 ? 73.373 19.625 -101.652 1.00 87.69 395 TRP A CA 1
ATOM 2602 C C . TRP A 1 395 ? 72.852 18.474 -102.513 1.00 87.69 395 TRP A C 1
ATOM 2604 O O . TRP A 1 395 ? 71.750 18.527 -103.056 1.00 87.69 395 TRP A O 1
ATOM 2614 N N . SER A 1 396 ? 73.626 17.401 -102.640 1.00 85.00 396 SER A N 1
ATOM 2615 C CA . SER A 1 396 ? 73.159 16.172 -103.290 1.00 85.00 396 SER A CA 1
ATOM 2616 C C . SER A 1 396 ? 72.194 15.378 -102.397 1.00 85.00 396 SER A C 1
ATOM 2618 O O . SER A 1 396 ? 72.087 15.620 -101.197 1.00 85.00 396 SER A O 1
ATOM 2620 N N . ALA A 1 397 ? 71.531 14.359 -102.959 1.00 83.88 397 ALA A N 1
ATOM 2621 C CA . ALA A 1 397 ? 70.661 13.445 -102.203 1.00 83.88 397 ALA A CA 1
ATOM 2622 C C . ALA A 1 397 ? 71.388 12.675 -101.080 1.00 83.88 397 ALA A C 1
ATOM 2624 O O . ALA A 1 397 ? 70.739 12.186 -100.163 1.00 83.88 397 ALA A O 1
ATOM 2625 N N . ASN A 1 398 ? 72.722 12.592 -101.144 1.00 84.56 398 ASN A N 1
ATOM 2626 C CA . ASN A 1 398 ? 73.563 11.986 -100.110 1.00 84.56 398 ASN A CA 1
ATOM 2627 C C . ASN A 1 398 ? 74.200 13.037 -99.183 1.00 84.56 398 ASN A C 1
ATOM 2629 O O . ASN A 1 398 ? 75.204 12.741 -98.540 1.00 84.56 398 ASN A O 1
ATOM 2633 N N . CYS A 1 399 ? 73.673 14.266 -99.163 1.00 86.00 399 CYS A N 1
ATOM 2634 C CA . CYS A 1 399 ? 74.183 15.377 -98.359 1.00 86.00 399 CYS A CA 1
ATOM 2635 C C . CYS A 1 399 ? 75.677 15.665 -98.561 1.00 86.00 399 CYS A C 1
ATOM 2637 O O . CYS A 1 399 ? 76.414 15.987 -97.636 1.00 86.00 399 CYS A O 1
ATOM 2639 N N . VAL A 1 400 ? 76.119 15.577 -99.816 1.00 87.94 400 VAL A N 1
ATOM 2640 C CA . VAL A 1 400 ? 77.416 16.099 -100.260 1.00 87.94 400 VAL A CA 1
ATOM 2641 C C . VAL A 1 400 ? 77.162 17.419 -100.968 1.00 87.94 400 VAL A C 1
ATOM 2643 O O . VAL A 1 400 ? 76.421 17.423 -101.954 1.00 87.94 400 VAL A O 1
ATOM 2646 N N . CYS A 1 401 ? 77.753 18.502 -100.469 1.00 87.50 401 CYS A N 1
ATOM 2647 C CA . CYS A 1 401 ? 77.791 19.778 -101.170 1.00 87.50 401 CYS A CA 1
ATOM 2648 C C . CYS A 1 401 ? 78.823 19.698 -102.299 1.00 87.50 401 CYS A C 1
ATOM 2650 O O . CYS A 1 401 ? 79.981 19.364 -102.045 1.00 87.50 401 CYS A O 1
ATOM 2652 N N . ALA A 1 402 ? 78.395 19.931 -103.539 1.00 85.44 402 ALA A N 1
ATOM 2653 C CA . ALA A 1 402 ? 79.280 19.950 -104.699 1.00 85.44 402 ALA A CA 1
ATOM 2654 C C . ALA A 1 402 ? 78.707 20.831 -105.816 1.00 85.44 402 ALA A C 1
ATOM 2656 O O . ALA A 1 402 ? 77.490 20.837 -106.040 1.00 85.44 402 ALA A O 1
ATOM 2657 N N . GLY A 1 403 ? 79.578 21.526 -106.548 1.00 81.19 403 GLY A N 1
ATOM 2658 C CA . GLY A 1 403 ? 79.201 22.304 -107.731 1.00 81.19 403 GLY A CA 1
ATOM 2659 C C . GLY A 1 403 ? 79.577 21.700 -109.076 1.00 81.19 403 GLY A C 1
ATOM 2660 O O . GLY A 1 403 ? 80.292 20.702 -109.190 1.00 81.19 403 GLY A O 1
ATOM 2661 N N . ALA A 1 404 ? 79.086 22.338 -110.139 1.00 75.75 404 ALA A N 1
ATOM 2662 C CA . ALA A 1 404 ? 79.488 22.027 -111.506 1.00 75.75 404 ALA A CA 1
ATOM 2663 C C . ALA A 1 404 ? 80.778 22.785 -111.852 1.00 75.75 404 ALA A C 1
ATOM 2665 O O . ALA A 1 404 ? 80.938 23.944 -111.474 1.00 75.75 404 ALA A O 1
ATOM 2666 N N . ALA A 1 405 ? 81.699 22.149 -112.584 1.00 66.62 405 ALA A N 1
ATOM 2667 C CA . ALA A 1 405 ? 82.948 22.785 -113.004 1.00 66.62 405 ALA A CA 1
ATOM 2668 C C . ALA A 1 405 ? 82.671 24.092 -113.768 1.00 66.62 405 ALA A C 1
ATOM 2670 O O . ALA A 1 405 ? 81.877 24.105 -114.713 1.00 66.62 405 ALA A O 1
ATOM 2671 N N . ALA A 1 406 ? 83.330 25.182 -113.370 1.00 61.88 406 ALA A N 1
ATOM 2672 C CA . ALA A 1 406 ? 83.152 26.476 -114.013 1.00 61.88 406 ALA A CA 1
ATOM 2673 C C . ALA A 1 406 ? 83.622 26.438 -115.484 1.00 61.88 406 ALA A C 1
ATOM 2675 O O . ALA A 1 406 ? 84.655 25.848 -115.821 1.00 61.88 406 ALA A O 1
ATOM 2676 N N . ASN A 1 407 ? 82.851 27.073 -116.371 1.00 61.47 407 ASN A N 1
ATOM 2677 C CA . ASN A 1 407 ? 83.210 27.216 -117.784 1.00 61.47 407 ASN A CA 1
ATOM 2678 C C . ASN A 1 407 ? 84.422 28.147 -117.944 1.00 61.47 407 ASN A C 1
ATOM 2680 O O . ASN A 1 407 ? 84.514 29.171 -117.265 1.00 61.47 407 ASN A O 1
ATOM 2684 N N . ASP A 1 408 ? 85.326 27.816 -118.868 1.00 60.22 408 ASP A N 1
ATOM 2685 C CA . ASP A 1 408 ? 86.428 28.698 -119.256 1.00 60.22 408 ASP A CA 1
ATOM 2686 C C . ASP A 1 408 ? 85.934 29.928 -120.050 1.00 60.22 408 ASP A C 1
ATOM 2688 O O . ASP A 1 408 ? 84.754 30.043 -120.398 1.00 60.22 408 ASP A O 1
ATOM 2692 N N . CYS A 1 409 ? 86.834 30.869 -120.365 1.00 59.97 409 CYS A N 1
ATOM 2693 C CA . CYS A 1 409 ? 86.485 32.103 -121.084 1.00 59.97 409 CYS A CA 1
ATOM 2694 C C . CYS A 1 409 ? 85.979 31.884 -122.530 1.00 59.97 409 CYS A C 1
ATOM 2696 O O . CYS A 1 409 ? 85.614 32.855 -123.193 1.00 59.97 409 CYS A O 1
ATOM 2698 N N . LEU A 1 410 ? 85.948 30.640 -123.022 1.00 60.06 410 LEU A N 1
ATOM 2699 C CA . LEU A 1 410 ? 85.420 30.237 -124.327 1.00 60.06 410 LEU A CA 1
ATOM 2700 C C . LEU A 1 410 ? 84.174 29.337 -124.208 1.00 60.06 410 LEU A C 1
ATOM 2702 O O . LEU A 1 410 ? 83.682 28.836 -125.220 1.00 60.06 410 LEU A O 1
ATOM 2706 N N . GLY A 1 411 ? 83.632 29.158 -122.999 1.00 60.22 411 GLY A N 1
ATOM 2707 C CA . GLY A 1 411 ? 82.423 28.374 -122.751 1.00 60.22 411 GLY A CA 1
ATOM 2708 C C . GLY A 1 411 ? 82.646 26.861 -122.672 1.00 60.22 411 GLY A C 1
ATOM 2709 O O . GLY A 1 411 ? 81.673 26.113 -122.769 1.00 60.22 411 GLY A O 1
ATOM 2710 N N . VAL A 1 412 ? 83.889 26.394 -122.499 1.00 59.72 412 VAL A N 1
ATOM 2711 C CA . VAL A 1 412 ? 84.223 24.970 -122.335 1.00 59.72 412 VAL A CA 1
ATOM 2712 C C . VAL A 1 412 ? 84.388 24.642 -120.843 1.00 59.72 412 VAL A C 1
ATOM 2714 O O . VAL A 1 412 ? 85.231 25.254 -120.181 1.00 59.72 412 VAL A O 1
ATOM 2717 N N . PRO A 1 413 ? 83.640 23.668 -120.286 1.00 59.56 413 PRO A N 1
ATOM 2718 C CA . PRO A 1 413 ? 83.829 23.233 -118.901 1.00 59.56 413 PRO A CA 1
ATOM 2719 C C . PRO A 1 413 ? 85.267 22.733 -118.665 1.00 59.56 413 PRO A C 1
ATOM 2721 O O . PRO A 1 413 ? 85.689 21.758 -119.288 1.00 59.56 413 PRO A O 1
ATOM 2724 N N . GLY A 1 414 ? 86.030 23.395 -117.783 1.00 61.25 414 GLY A N 1
ATOM 2725 C CA . GLY A 1 414 ? 87.397 22.989 -117.408 1.00 61.25 414 GLY A CA 1
ATOM 2726 C C . GLY A 1 414 ? 88.507 23.215 -118.454 1.00 61.25 414 GLY A C 1
ATOM 2727 O O . GLY A 1 414 ? 89.539 22.546 -118.390 1.00 61.25 414 GLY A O 1
ATOM 2728 N N . GLY A 1 415 ? 88.318 24.113 -119.429 1.00 61.44 415 GLY A N 1
ATOM 2729 C CA . GLY A 1 415 ? 89.299 24.373 -120.493 1.00 61.44 415 GLY A CA 1
ATOM 2730 C C . GLY A 1 415 ? 90.512 25.248 -120.092 1.00 61.44 415 GLY A C 1
ATOM 2731 O O . GLY A 1 415 ? 90.496 25.925 -119.061 1.00 61.44 415 GLY A O 1
ATOM 2732 N N . PRO A 1 416 ? 91.605 25.240 -120.890 1.00 59.84 416 PRO A N 1
ATOM 2733 C CA . PRO A 1 416 ? 92.892 25.865 -120.544 1.00 59.84 416 PRO A CA 1
ATOM 2734 C C . PRO A 1 416 ? 92.936 27.398 -120.710 1.00 59.84 416 PRO A C 1
ATOM 2736 O O . PRO A 1 416 ? 93.952 28.017 -120.386 1.00 59.84 416 PRO A O 1
ATOM 2739 N N . ALA A 1 417 ? 91.872 28.030 -121.217 1.00 57.53 417 ALA A N 1
ATOM 2740 C CA . ALA A 1 417 ? 91.798 29.475 -121.432 1.00 57.53 417 ALA A CA 1
ATOM 2741 C C . ALA A 1 417 ? 91.352 30.201 -120.150 1.00 57.53 417 ALA A C 1
ATOM 2743 O O . ALA A 1 417 ? 90.190 30.582 -119.995 1.00 57.53 417 ALA A O 1
ATOM 2744 N N . GLN A 1 418 ? 92.294 30.373 -119.218 1.00 58.72 418 GLN A N 1
ATOM 2745 C CA . GLN A 1 418 ? 92.075 31.072 -117.949 1.00 58.72 418 GLN A CA 1
ATOM 2746 C C . GLN A 1 418 ? 92.535 32.544 -117.988 1.00 58.72 418 GLN A C 1
ATOM 2748 O O . GLN A 1 418 ? 93.415 32.896 -118.787 1.00 58.72 418 GLN A O 1
ATOM 2753 N N . PRO A 1 419 ? 91.979 33.417 -117.118 1.00 50.62 419 PRO A N 1
ATOM 2754 C CA . PRO A 1 419 ? 92.381 34.820 -117.030 1.00 50.62 419 PRO A CA 1
ATOM 2755 C C . PRO A 1 419 ? 93.895 34.971 -116.785 1.00 50.62 419 PRO A C 1
ATOM 2757 O O . PRO A 1 419 ? 94.398 34.538 -115.752 1.00 50.62 419 PRO A O 1
ATOM 2760 N N . GLY A 1 420 ? 94.619 35.603 -117.721 1.00 60.69 420 GLY A N 1
ATOM 2761 C CA . GLY A 1 420 ? 96.066 35.869 -117.607 1.00 60.69 420 GLY A CA 1
ATOM 2762 C C . GLY A 1 420 ? 96.972 35.265 -118.693 1.00 60.69 420 GLY A C 1
ATOM 2763 O O . GLY A 1 420 ? 98.191 35.341 -118.557 1.00 60.69 420 GLY A O 1
ATOM 2764 N N . THR A 1 421 ? 96.424 34.695 -119.771 1.00 58.88 421 THR A N 1
ATOM 2765 C CA . THR A 1 421 ? 97.200 34.163 -120.915 1.00 58.88 421 THR A CA 1
ATOM 2766 C C . THR A 1 421 ? 97.227 35.150 -122.102 1.00 58.88 421 THR A C 1
ATOM 2768 O O . THR A 1 421 ? 96.251 35.854 -122.347 1.00 58.88 421 THR A O 1
ATOM 2771 N N . SER A 1 422 ? 98.361 35.268 -122.812 1.00 51.66 422 SER A N 1
ATOM 2772 C CA . SER A 1 422 ? 98.618 36.282 -123.862 1.00 51.66 422 SER A CA 1
ATOM 2773 C C . SER A 1 422 ? 98.358 35.777 -125.295 1.00 51.66 422 SER A C 1
ATOM 2775 O O . SER A 1 422 ? 98.778 34.665 -125.614 1.00 51.66 422 SER A O 1
ATOM 2777 N N . CYS A 1 423 ? 97.779 36.607 -126.177 1.00 53.31 423 CYS A N 1
ATOM 2778 C CA . CYS A 1 423 ? 97.572 36.333 -127.613 1.00 53.31 423 CYS A CA 1
ATOM 2779 C C . CYS A 1 423 ? 98.152 37.445 -128.528 1.00 53.31 423 CYS A C 1
ATOM 2781 O O . CYS A 1 423 ? 98.085 38.618 -128.173 1.00 53.31 423 CYS A O 1
ATOM 2783 N N . ASP A 1 424 ? 98.719 37.055 -129.681 1.00 45.97 424 ASP A N 1
ATOM 2784 C CA . ASP A 1 424 ? 99.423 37.873 -130.701 1.00 45.97 424 ASP A CA 1
ATOM 2785 C C . ASP A 1 424 ? 98.531 38.065 -131.953 1.00 45.97 424 ASP A C 1
ATOM 2787 O O . ASP A 1 424 ? 98.015 37.077 -132.480 1.00 45.97 424 ASP A O 1
ATOM 2791 N N . ASP A 1 425 ? 98.307 39.309 -132.405 1.00 54.88 425 ASP A N 1
ATOM 2792 C CA . ASP A 1 425 ? 97.324 39.702 -133.439 1.00 54.88 425 ASP A CA 1
ATOM 2793 C C . ASP A 1 425 ? 97.919 40.240 -134.768 1.00 54.88 425 ASP A C 1
ATOM 2795 O O . ASP A 1 425 ? 97.177 40.614 -135.678 1.00 54.88 425 ASP A O 1
ATOM 2799 N N . GLY A 1 426 ? 99.241 40.180 -134.958 1.00 56.31 426 GLY A N 1
ATOM 2800 C CA . GLY A 1 426 ? 99.849 39.988 -136.285 1.00 56.31 426 GLY A CA 1
ATOM 2801 C C . GLY A 1 426 ? 99.687 41.044 -137.404 1.00 56.31 426 GLY A C 1
ATOM 2802 O O . GLY A 1 426 ? 99.622 40.630 -138.562 1.00 56.31 426 GLY A O 1
ATOM 2803 N N . LEU A 1 427 ? 99.713 42.370 -137.163 1.00 51.00 427 LEU A N 1
ATOM 2804 C CA . LEU A 1 427 ? 99.808 43.390 -138.247 1.00 51.00 427 LEU A CA 1
ATOM 2805 C C . LEU A 1 427 ? 100.783 44.578 -137.953 1.00 51.00 427 LEU A C 1
ATOM 2807 O O . LEU A 1 427 ? 100.935 44.965 -136.797 1.00 51.00 427 LEU A O 1
ATOM 2811 N N . PRO A 1 428 ? 101.476 45.159 -138.974 1.00 47.66 428 PRO A N 1
ATOM 2812 C CA . PRO A 1 428 ? 102.658 46.044 -138.823 1.00 47.66 428 PRO A CA 1
ATOM 2813 C C . PRO A 1 428 ? 102.352 47.556 -138.610 1.00 47.66 428 PRO A C 1
ATOM 2815 O O . PRO A 1 428 ? 101.245 47.998 -138.913 1.00 47.66 428 PRO A O 1
ATOM 2818 N N . PRO A 1 429 ? 103.326 48.382 -138.137 1.00 63.44 429 PRO A N 1
ATOM 2819 C CA . PRO A 1 429 ? 103.092 49.729 -137.583 1.00 63.44 429 PRO A CA 1
ATOM 2820 C C . PRO A 1 429 ? 103.143 50.830 -138.665 1.00 63.44 429 PRO A C 1
ATOM 2822 O O . PRO A 1 429 ? 103.847 50.658 -139.664 1.00 63.44 429 PRO A O 1
ATOM 2825 N N . PRO A 1 430 ? 102.439 51.975 -138.518 1.00 49.12 430 PRO A N 1
ATOM 2826 C CA . PRO A 1 430 ? 102.965 53.140 -137.768 1.00 49.12 430 PRO A CA 1
ATOM 2827 C C . PRO A 1 430 ? 101.812 53.962 -137.110 1.00 49.12 430 PRO A C 1
ATOM 2829 O O . PRO A 1 430 ? 100.654 53.606 -137.246 1.00 49.12 430 PRO A O 1
ATOM 2832 N N . ALA A 1 431 ? 101.939 55.058 -136.362 1.00 41.56 431 ALA A N 1
ATOM 2833 C CA . ALA A 1 431 ? 102.994 55.999 -136.033 1.00 41.56 431 ALA A CA 1
ATOM 2834 C C . ALA A 1 431 ? 102.692 56.582 -134.632 1.00 41.56 431 ALA A C 1
ATOM 2836 O O . ALA A 1 431 ? 101.550 56.659 -134.189 1.00 41.56 431 ALA A O 1
ATOM 2837 N N . THR A 1 432 ? 103.752 57.017 -133.967 1.00 46.31 432 THR A N 1
ATOM 2838 C CA . THR A 1 432 ? 103.831 57.752 -132.697 1.00 46.31 432 THR A CA 1
ATOM 2839 C C . THR A 1 432 ? 102.828 58.906 -132.515 1.00 46.31 432 THR A C 1
ATOM 2841 O O . THR A 1 432 ? 102.713 59.730 -133.417 1.00 46.31 432 THR A O 1
ATOM 2844 N N . ILE A 1 433 ? 102.245 59.048 -131.311 1.00 39.94 433 ILE A N 1
ATOM 2845 C CA . ILE A 1 433 ? 102.383 60.199 -130.373 1.00 39.94 433 ILE A CA 1
ATOM 2846 C C . ILE A 1 433 ? 101.779 59.807 -128.992 1.00 39.94 433 ILE A C 1
ATOM 2848 O O . ILE A 1 433 ? 100.823 59.036 -128.953 1.00 39.94 433 ILE A O 1
ATOM 2852 N N . PRO A 1 434 ? 102.356 60.264 -127.859 1.00 45.97 434 PRO A N 1
ATOM 2853 C CA . PRO A 1 434 ? 102.275 59.622 -126.542 1.00 45.97 434 PRO A CA 1
ATOM 2854 C C . PRO A 1 434 ? 101.257 60.265 -125.585 1.00 45.97 434 PRO A C 1
ATOM 2856 O O . PRO A 1 434 ? 101.085 61.481 -125.578 1.00 45.97 434 PRO A O 1
ATOM 2859 N N . GLY A 1 435 ? 100.673 59.455 -124.695 1.00 40.91 435 GLY A N 1
ATOM 2860 C CA . GLY A 1 435 ? 99.883 59.948 -123.561 1.00 40.91 435 GLY A CA 1
ATOM 2861 C C . GLY A 1 435 ? 99.123 58.851 -122.813 1.00 40.91 435 GLY A C 1
ATOM 2862 O O . GLY A 1 435 ? 97.916 58.727 -122.972 1.00 40.91 435 GLY A O 1
ATOM 2863 N N . ALA A 1 436 ? 99.830 58.054 -122.006 1.00 41.56 436 ALA A N 1
ATOM 2864 C CA . ALA A 1 436 ? 99.246 57.220 -120.943 1.00 41.56 436 ALA A CA 1
ATOM 2865 C C . ALA A 1 436 ? 98.671 58.126 -119.815 1.00 41.56 436 ALA A C 1
ATOM 2867 O O . ALA A 1 436 ? 99.101 59.280 -119.729 1.00 41.56 436 ALA A O 1
ATOM 2868 N N . PRO A 1 437 ? 97.726 57.670 -118.959 1.00 49.31 437 PRO A N 1
ATOM 2869 C CA . PRO A 1 437 ? 97.864 56.472 -118.114 1.00 49.31 437 PRO A CA 1
ATOM 2870 C C . PRO A 1 437 ? 96.715 55.453 -118.283 1.00 49.31 437 PRO A C 1
ATOM 2872 O O . PRO A 1 437 ? 95.553 55.817 -118.417 1.00 49.31 437 PRO A O 1
ATOM 2875 N N . THR A 1 438 ? 97.022 54.156 -118.406 1.00 49.69 438 THR A N 1
ATOM 2876 C CA . THR A 1 438 ? 96.862 53.126 -117.348 1.00 49.69 438 THR A CA 1
ATOM 2877 C C . THR A 1 438 ? 95.674 53.326 -116.405 1.00 49.69 438 THR A C 1
ATOM 2879 O O . THR A 1 438 ? 95.759 54.129 -115.482 1.00 49.69 438 THR A O 1
ATOM 2882 N N . ALA A 1 439 ? 94.645 52.488 -116.527 1.00 39.69 439 ALA A N 1
ATOM 2883 C CA . ALA A 1 439 ? 94.465 51.319 -115.658 1.00 39.69 439 ALA A CA 1
ATOM 2884 C C . ALA A 1 439 ? 93.133 50.614 -115.965 1.00 39.69 439 ALA A C 1
ATOM 2886 O O . ALA A 1 439 ? 92.126 51.252 -116.262 1.00 39.69 439 ALA A O 1
ATOM 2887 N N . CYS A 1 440 ? 93.172 49.284 -115.880 1.00 37.62 440 CYS A N 1
ATOM 2888 C CA . CYS A 1 440 ? 92.052 48.360 -115.992 1.00 37.62 440 CYS A CA 1
ATOM 2889 C C . CYS A 1 440 ? 90.841 48.779 -115.149 1.00 37.62 440 CYS A C 1
ATOM 2891 O O . CYS A 1 440 ? 90.969 48.997 -113.945 1.00 37.62 440 CYS A O 1
ATOM 2893 N N . ALA A 1 441 ? 89.657 48.758 -115.761 1.00 34.62 441 ALA A N 1
ATOM 2894 C CA . ALA A 1 441 ? 88.395 48.695 -115.042 1.00 34.62 441 ALA A CA 1
ATOM 2895 C C . ALA A 1 441 ? 87.955 47.228 -114.947 1.00 34.62 441 ALA A C 1
ATOM 2897 O O . ALA A 1 441 ? 87.765 46.548 -115.954 1.00 34.62 441 ALA A O 1
ATOM 2898 N N . LYS A 1 442 ? 87.823 46.765 -113.707 1.00 39.41 442 LYS A N 1
ATOM 2899 C CA . LYS A 1 442 ? 87.098 45.564 -113.298 1.00 39.41 442 LYS A CA 1
ATOM 2900 C C . LYS A 1 442 ? 85.943 46.036 -112.403 1.00 39.41 442 LYS A C 1
ATOM 2902 O O . LYS A 1 442 ? 86.089 47.076 -111.760 1.00 39.41 442 LYS A O 1
ATOM 2907 N N . VAL A 1 443 ? 84.926 45.178 -112.274 1.00 42.81 443 VAL A N 1
ATOM 2908 C CA . VAL A 1 443 ? 83.879 45.148 -111.228 1.00 42.81 443 VAL A CA 1
ATOM 2909 C C . VAL A 1 443 ? 82.629 45.987 -111.576 1.00 42.81 443 VAL A C 1
ATOM 2911 O O . VAL A 1 443 ? 82.761 47.145 -111.954 1.00 42.81 443 VAL A O 1
ATOM 2914 N N . ASN A 1 444 ? 81.388 45.491 -111.502 1.00 43.38 444 ASN A N 1
ATOM 2915 C CA . ASN A 1 444 ? 80.816 44.256 -110.932 1.00 43.38 444 ASN A CA 1
ATOM 2916 C C . ASN A 1 444 ? 80.092 43.426 -111.991 1.00 43.38 444 ASN A C 1
ATOM 2918 O O . ASN A 1 444 ? 79.430 44.050 -112.852 1.00 43.38 444 ASN A O 1
#